Protein AF-0000000073999895 (afdb_homodimer)

Sequence (566 aa):
MMSQKREKIAILTGAGGGIGEAIALRLDALEYKLVLCDIQKPNLERLAEKLKIKPDLYLFDLTNPKQVEENAELIKAKYQTIDVLVNNAGYTKEGPFLRADRSEINRHLEINLLSALRLVHCIAPKMIEQKFGSIVCIVSIGGITALADSALYSSAKFGLRGFLTAFHEELKNSGVKVSGIYPAAVDTPMLLHEAMHGGSVLNWLNAVQSPDAVAKAVLRGIKTGRMEIYVPYGEGLLARVSAVFPWLVGFLSPVLLWLGEKGRRKWLRSKGIDPITFVPLSKMMSQKREKIAILTGAGGGIGEAIALRLDALEYKLVLCDIQKPNLERLAEKLKIKPDLYLFDLTNPKQVEENAELIKAKYQTIDVLVNNAGYTKEGPFLRADRSEINRHLEINLLSALRLVHCIAPKMIEQKFGSIVCIVSIGGITALADSALYSSAKFGLRGFLTAFHEELKNSGVKVSGIYPAAVDTPMLLHEAMHGGSVLNWLNAVQSPDAVAKAVLRGIKTGRMEIYVPYGEGLLARVSAVFPWLVGFLSPVLLWLGEKGRRKWLRSKGIDPITFVPLSK

Organism: NCBI:txid1917863

Nearest PDB structures (foldseek):
  3m1a-assembly2_B  TM=8.521E-01  e=6.757E-18  Streptomyces avermitilis
  3gvc-assembly1_B  TM=8.833E-01  e=8.492E-18  Mycobacterium tuberculosis H37Rv
  3m1a-assembly1_G  TM=8.213E-01  e=7.155E-18  Streptomyces avermitilis
  1nff-assembly1_A  TM=8.576E-01  e=2.515E-17  Mycobacterium tuberculosis
  4dqx-assembly1_B  TM=8.545E-01  e=3.903E-16  Rhizobium etli CFN 42

Radius of gyration: 23.83 Å; Cα contacts (8 Å, |Δi|>4): 1168; chains: 2; bounding box: 71×90×47 Å

InterPro domains:
  IPR002347 Short-chain dehydrogenase/reductase SDR [PF00106] (8-191)
  IPR002347 Short-chain dehydrogenase/reductase SDR [PR00080] (80-91)
  IPR002347 Short-chain dehydrogenase/reductase SDR [PR00080] (133-141)
  IPR002347 Short-chain dehydrogenase/reductase SDR [PR00080] (153-172)
  IPR002347 Short-chain dehydrogenase/reductase SDR [PR00081] (9-26)
  IPR002347 Short-chain dehydrogenase/reductase SDR [PR00081] (80-91)
  IPR002347 Short-chain dehydrogenase/reductase SDR [PR00081] (127-143)
  IPR002347 Short-chain dehydrogenase/reductase SDR [PR00081] (153-172)
  IPR002347 Short-chain dehydrogenase/reductase SDR [PR00081] (174-191)
  IPR020904 Short-chain dehydrogenase/reductase, conserved site [PS00061] (140-168)
  IPR036291 NAD(P)-binding domain superfamily [SSF51735] (1-258)

Foldseek 3Di:
DPPPPDAEEEEFEPLLWFLNLLLQAVVLVVVHAYEYEYQDPVSVVVSQVVHPHRHHYDHDDLLDLVSLLVVLQVVQVVDLAYAEYELEFADFDFAAPVPDDPVVLSNHQSRLAVSLVSSCVSRVVRCLVVLAHEYEYEAALLLLAPFPRGNSNSVNSVNRLVVLVVVQVVCVNSNYATEYEYEQAAPTVRNVNLLQRPHGLLSQLDDHHYSNLSSVQRVVCSVPSDHYHYVVPVSSVVSNVCSVPNVVCVVCVVVSSVSSNVRSCVVCVVVVHHSVVRPPPDD/DPPPPDAEEEEFEPLLWFLNLLLQAVVLVVVHAYEYEYQDPVSVVVSQVVHPHRHHYDHDDLLDLVSLLVVLQVVQVVDLAYAEYELEFADFDFAAPVPDDPVVLSNHQSRLAVSLVSSCVSRVVRCLVVLAHEYEYEAALLLLAPFPRGNSNSVNSVNRLVVLVVVQVVCVNSNYATEYEYEQAAPTVRNVNLLQQPHGLLSQLDDHHYSNLSSVQRVVCSVPSDHYHYVVPVSSVVSNVCSVPNVVCVVCVVVSSVSSNVRSCVVCVVVVHHSVVRPPPDD

Structure (mmCIF, N/CA/C/O backbone):
data_AF-0000000073999895-model_v1
#
loop_
_entity.id
_entity.type
_entity.pdbx_description
1 polymer 'KR domain protein'
#
loop_
_atom_site.group_PDB
_atom_site.id
_atom_site.type_symbol
_atom_site.label_atom_id
_atom_site.label_alt_id
_atom_site.label_comp_id
_atom_site.label_asym_id
_atom_site.label_entity_id
_atom_site.label_seq_id
_atom_site.pdbx_PDB_ins_code
_atom_site.Cartn_x
_atom_site.Cartn_y
_atom_site.Cartn_z
_atom_site.occupancy
_atom_site.B_iso_or_equiv
_atom_site.auth_seq_id
_atom_site.auth_comp_id
_atom_site.auth_asym_id
_atom_site.auth_atom_id
_atom_site.pdbx_PDB_model_num
ATOM 1 N N . MET A 1 1 ? -13.445 -43.938 -24.25 1 38 1 MET A N 1
ATOM 2 C CA . MET A 1 1 ? -13.266 -42.5 -24.516 1 38 1 MET A CA 1
ATOM 3 C C . MET A 1 1 ? -12.25 -41.906 -23.562 1 38 1 MET A C 1
ATOM 5 O O . MET A 1 1 ? -12.445 -41.906 -22.344 1 38 1 MET A O 1
ATOM 9 N N . MET A 1 2 ? -10.977 -41.969 -23.703 1 42.84 2 MET A N 1
ATOM 10 C CA . MET A 1 2 ? -9.898 -41.656 -22.781 1 42.84 2 MET A CA 1
ATOM 11 C C . MET A 1 2 ? -10.078 -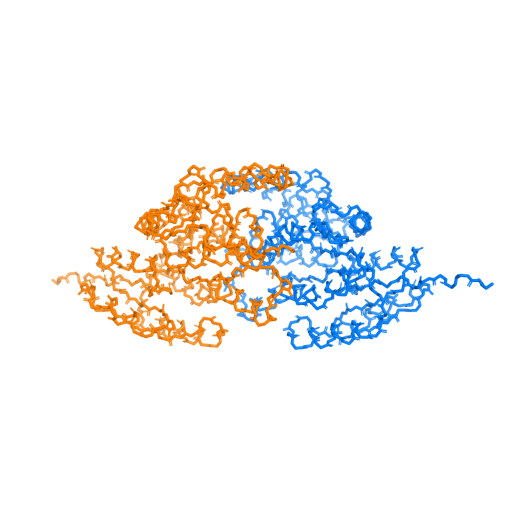40.281 -22.156 1 42.84 2 MET A C 1
ATOM 13 O O . MET A 1 2 ? -10.328 -39.312 -22.875 1 42.84 2 MET A O 1
ATOM 17 N N . SER A 1 3 ? -10.688 -40.062 -21.016 1 51.34 3 SER A N 1
ATOM 18 C CA . SER A 1 3 ? -11.047 -38.844 -20.297 1 51.34 3 SER A CA 1
ATOM 19 C C . SER A 1 3 ? -9.961 -37.781 -20.422 1 51.34 3 SER A C 1
ATOM 21 O O . SER A 1 3 ? -8.805 -38.031 -20.094 1 51.34 3 SER A O 1
ATOM 23 N N . GLN A 1 4 ? -9.859 -37.031 -21.531 1 58.97 4 GLN A N 1
ATOM 24 C CA . GLN A 1 4 ? -8.867 -36.031 -21.875 1 58.97 4 GLN A CA 1
ATOM 25 C C . GLN A 1 4 ? -8.547 -35.125 -20.672 1 58.97 4 GLN A C 1
ATOM 27 O O . GLN A 1 4 ? -9.445 -34.562 -20.062 1 58.97 4 GLN A O 1
ATOM 32 N N . LYS A 1 5 ? -7.461 -35.469 -20.016 1 73.06 5 LYS A N 1
ATOM 33 C CA . LYS A 1 5 ? -6.984 -34.75 -18.844 1 73.06 5 LYS A CA 1
ATOM 34 C C . LYS A 1 5 ? -6.961 -33.25 -19.094 1 73.06 5 LYS A C 1
ATOM 36 O O . LYS A 1 5 ? -6.422 -32.781 -20.094 1 73.06 5 LYS A O 1
ATOM 41 N N . ARG A 1 6 ? -7.773 -32.562 -18.453 1 85.25 6 ARG A N 1
ATOM 42 C CA . ARG A 1 6 ? -7.852 -31.094 -18.578 1 85.25 6 ARG A CA 1
ATOM 43 C C . ARG A 1 6 ? -6.484 -30.453 -18.359 1 85.25 6 ARG A C 1
ATOM 45 O O . ARG A 1 6 ? -5.719 -30.875 -17.5 1 85.25 6 ARG A O 1
ATOM 52 N N . GLU A 1 7 ? -6.062 -29.594 -19.266 1 92.88 7 GLU A N 1
ATOM 53 C CA . GLU A 1 7 ? -4.832 -28.812 -19.109 1 92.88 7 GLU A CA 1
ATOM 54 C C . GLU A 1 7 ? -4.922 -27.859 -17.922 1 92.88 7 GLU A C 1
ATOM 56 O O . GLU A 1 7 ? -5.91 -27.141 -17.781 1 92.88 7 GLU A O 1
ATOM 61 N N . LYS A 1 8 ? -3.982 -27.984 -17.047 1 96.88 8 LYS A N 1
ATOM 62 C CA . LYS A 1 8 ? -3.885 -27.047 -15.93 1 96.88 8 LYS A CA 1
ATOM 63 C C . LYS A 1 8 ? -3.062 -25.812 -16.312 1 96.88 8 LYS A C 1
ATOM 65 O O . LYS A 1 8 ? -1.906 -25.938 -16.719 1 96.88 8 LYS A O 1
ATOM 70 N N . ILE A 1 9 ? -3.623 -24.656 -16.203 1 98.44 9 ILE A N 1
ATOM 71 C CA . ILE A 1 9 ? -2.984 -23.422 -16.656 1 98.44 9 ILE A CA 1
ATOM 72 C C . ILE A 1 9 ? -2.486 -22.625 -15.461 1 98.44 9 ILE A C 1
ATOM 74 O O . ILE A 1 9 ? -3.234 -22.406 -14.5 1 98.44 9 ILE A O 1
ATOM 78 N N . ALA A 1 10 ? -1.221 -22.188 -15.492 1 98.81 10 ALA A N 1
ATOM 79 C CA . ALA A 1 10 ? -0.657 -21.312 -14.469 1 98.81 10 ALA A CA 1
ATOM 80 C C . ALA A 1 10 ? -0.033 -20.062 -15.094 1 98.81 10 ALA A C 1
ATOM 82 O O . ALA A 1 10 ? 0.827 -20.172 -15.969 1 98.81 10 ALA A O 1
ATOM 83 N N . ILE A 1 11 ? -0.486 -18.922 -14.688 1 98.75 11 ILE A N 1
ATOM 84 C CA . ILE A 1 11 ? 0.079 -17.641 -15.094 1 98.75 11 ILE A CA 1
ATOM 85 C C . ILE A 1 11 ? 1.144 -17.203 -14.094 1 98.75 11 ILE A C 1
ATOM 87 O O . ILE A 1 11 ? 0.92 -17.25 -12.883 1 98.75 11 ILE A O 1
ATOM 91 N N . LEU A 1 12 ? 2.307 -16.828 -14.578 1 98.69 12 LEU A N 1
ATOM 92 C CA . LEU A 1 12 ? 3.424 -16.438 -13.727 1 98.69 12 LEU A CA 1
ATOM 93 C C . LEU A 1 12 ? 4.047 -15.125 -14.219 1 98.69 12 LEU A C 1
ATOM 95 O O . LEU A 1 12 ? 4.598 -15.078 -15.32 1 98.69 12 LEU A O 1
ATOM 99 N N . THR A 1 13 ? 3.926 -14.086 -13.422 1 97.94 13 THR A N 1
ATOM 100 C CA . THR A 1 13 ? 4.613 -12.844 -13.758 1 97.94 13 THR A CA 1
ATOM 101 C C . THR A 1 13 ? 6.023 -12.828 -13.18 1 97.94 13 THR A C 1
ATOM 103 O O . THR A 1 13 ? 6.293 -13.484 -12.172 1 97.94 13 THR A O 1
ATOM 106 N N . GLY A 1 14 ? 6.895 -11.992 -13.828 1 96 14 GLY A N 1
ATOM 107 C CA . GLY A 1 14 ? 8.281 -11.984 -13.375 1 96 14 GLY A CA 1
ATOM 108 C C . GLY A 1 14 ? 8.961 -13.336 -13.531 1 96 14 GLY A C 1
ATOM 109 O O . GLY A 1 14 ? 9.781 -13.719 -12.695 1 96 14 GLY A O 1
ATOM 110 N N . ALA A 1 15 ? 8.609 -14.078 -14.484 1 95.56 15 ALA A N 1
ATOM 111 C CA . ALA A 1 15 ? 9.07 -15.453 -14.672 1 95.56 15 ALA A CA 1
ATOM 112 C C . ALA A 1 15 ? 10.57 -15.5 -14.953 1 95.56 15 ALA A C 1
ATOM 114 O O . ALA A 1 15 ? 11.227 -16.5 -14.648 1 95.56 15 ALA A O 1
ATOM 115 N N . GLY A 1 16 ? 11.109 -14.477 -15.414 1 91.31 16 GLY A N 1
ATOM 116 C CA . GLY A 1 16 ? 12.516 -14.445 -15.797 1 91.31 16 GLY A CA 1
ATOM 117 C C . GLY A 1 16 ? 13.445 -14.203 -14.633 1 91.31 16 GLY A C 1
ATOM 118 O O . GLY A 1 16 ? 14.672 -14.273 -14.781 1 91.31 16 GLY A O 1
ATOM 119 N N . GLY A 1 17 ? 12.961 -13.867 -13.469 1 90.12 17 GLY A N 1
ATOM 120 C CA . GLY A 1 17 ? 13.773 -13.641 -12.281 1 90.12 17 GLY A CA 1
ATOM 121 C C . GLY A 1 17 ? 14.109 -14.922 -11.539 1 90.12 17 GLY A C 1
ATOM 122 O O . GLY A 1 17 ? 13.648 -16 -11.906 1 90.12 17 GLY A O 1
ATOM 123 N N . GLY A 1 18 ? 14.945 -14.812 -10.5 1 88.81 18 GLY A N 1
ATOM 124 C CA . GLY A 1 18 ? 15.414 -15.961 -9.742 1 88.81 18 GLY A CA 1
ATOM 125 C C . GLY A 1 18 ? 14.281 -16.766 -9.117 1 88.81 18 GLY A C 1
ATOM 126 O O . GLY A 1 18 ? 14.203 -17.969 -9.297 1 88.81 18 GLY A O 1
ATOM 127 N N . ILE A 1 19 ? 13.422 -16.109 -8.367 1 93.31 19 ILE A N 1
ATOM 128 C CA . ILE A 1 19 ? 12.289 -16.781 -7.746 1 93.31 19 ILE A CA 1
ATOM 129 C C . ILE A 1 19 ? 11.336 -17.297 -8.82 1 93.31 19 ILE A C 1
ATOM 131 O O . ILE A 1 19 ? 10.828 -18.422 -8.727 1 93.31 19 ILE A O 1
ATOM 135 N N . GLY A 1 20 ? 11.141 -16.531 -9.867 1 96.62 20 GLY A N 1
ATOM 136 C CA . GLY A 1 20 ? 10.266 -16.891 -10.969 1 96.62 20 GLY A CA 1
ATOM 137 C C . GLY A 1 20 ? 10.672 -18.188 -11.648 1 96.62 20 GLY A C 1
ATOM 138 O O . GLY A 1 20 ? 9.828 -19.047 -11.906 1 96.62 20 GLY A O 1
ATOM 139 N N . GLU A 1 21 ? 11.93 -18.281 -11.906 1 96.25 21 GLU A N 1
ATOM 140 C CA . GLU A 1 21 ? 12.438 -19.484 -12.539 1 96.25 21 GLU A CA 1
ATOM 141 C C . GLU A 1 21 ? 12.18 -20.719 -11.672 1 96.25 21 GLU A C 1
ATOM 143 O O . GLU A 1 21 ? 11.75 -21.766 -12.172 1 96.25 21 GLU A O 1
ATOM 148 N N . ALA A 1 22 ? 12.445 -20.609 -10.367 1 96.94 22 ALA A N 1
ATOM 149 C CA . ALA A 1 22 ? 12.234 -21.719 -9.438 1 96.94 22 ALA A CA 1
ATOM 150 C C . ALA A 1 22 ? 10.766 -22.141 -9.398 1 96.94 22 ALA A C 1
ATOM 152 O O . ALA A 1 22 ? 10.445 -23.328 -9.383 1 96.94 22 ALA A O 1
ATOM 153 N N . ILE A 1 23 ? 9.867 -21.188 -9.398 1 98.19 23 ILE A N 1
ATOM 154 C CA . ILE A 1 23 ? 8.43 -21.453 -9.383 1 98.19 23 ILE A CA 1
ATOM 155 C C . ILE A 1 23 ? 8.023 -22.156 -10.68 1 98.19 23 ILE A C 1
ATOM 157 O O . ILE A 1 23 ? 7.293 -23.156 -10.648 1 98.19 23 ILE A O 1
ATOM 161 N N . ALA A 1 24 ? 8.516 -21.641 -11.797 1 98.44 24 ALA A N 1
ATOM 162 C CA . ALA A 1 24 ? 8.18 -22.188 -13.109 1 98.44 24 ALA A CA 1
ATOM 163 C C . ALA A 1 24 ? 8.578 -23.656 -13.203 1 98.44 24 ALA A C 1
ATOM 165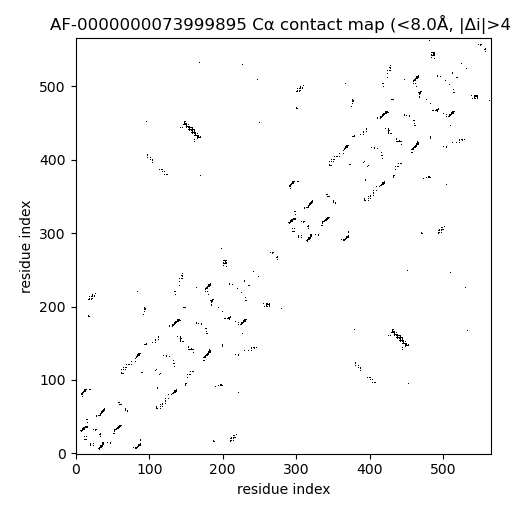 O O . ALA A 1 24 ? 7.797 -24.5 -13.656 1 98.44 24 ALA A O 1
ATOM 166 N N . LEU A 1 25 ? 9.781 -23.953 -12.781 1 98.12 25 LEU A N 1
ATOM 167 C CA . LEU A 1 25 ? 10.297 -25.312 -12.852 1 98.12 25 LEU A CA 1
ATOM 168 C C . LEU A 1 25 ? 9.445 -26.266 -12.023 1 98.12 25 LEU A C 1
ATOM 170 O O . LEU A 1 25 ? 9.141 -27.375 -12.461 1 98.12 25 LEU A O 1
ATOM 174 N N . ARG A 1 26 ? 9.031 -25.859 -10.898 1 98.19 26 ARG A N 1
ATOM 175 C CA . ARG A 1 26 ? 8.234 -26.703 -10.023 1 98.19 26 ARG A CA 1
ATOM 176 C C . ARG A 1 26 ? 6.832 -26.906 -10.586 1 98.19 26 ARG A C 1
ATOM 178 O O . ARG A 1 26 ? 6.285 -28.016 -10.523 1 98.19 26 ARG A O 1
ATOM 185 N N . LEU A 1 27 ? 6.238 -25.891 -11.07 1 98.44 27 LEU A N 1
ATOM 186 C CA . LEU A 1 27 ? 4.906 -26 -11.656 1 98.44 27 LEU A CA 1
ATOM 187 C C . LEU A 1 27 ? 4.938 -26.875 -12.906 1 98.44 27 LEU A C 1
ATOM 189 O O . LEU A 1 27 ? 4.008 -27.641 -13.156 1 98.44 27 LEU A O 1
ATOM 193 N N . ASP A 1 28 ? 5.984 -26.703 -13.703 1 98.38 28 ASP A N 1
ATOM 194 C CA . ASP A 1 28 ? 6.168 -27.547 -14.883 1 98.38 28 ASP A CA 1
ATOM 195 C C . ASP A 1 28 ? 6.258 -29.016 -14.492 1 98.38 28 ASP A C 1
ATOM 197 O O . ASP A 1 28 ? 5.68 -29.875 -15.164 1 98.38 28 ASP A O 1
ATOM 201 N N . ALA A 1 29 ? 6.969 -29.266 -13.406 1 97.69 29 ALA A N 1
ATOM 202 C CA . ALA A 1 29 ? 7.117 -30.641 -12.906 1 97.69 29 ALA A CA 1
ATOM 203 C C . ALA A 1 29 ? 5.77 -31.219 -12.5 1 97.69 29 ALA A C 1
ATOM 205 O O . ALA A 1 29 ? 5.578 -32.438 -12.531 1 97.69 29 ALA A O 1
ATOM 206 N N . LEU A 1 30 ? 4.855 -30.422 -12.141 1 97.44 30 LEU A N 1
ATOM 207 C CA . LEU A 1 30 ? 3.514 -30.844 -11.75 1 97.44 30 LEU A CA 1
ATOM 208 C C . LEU A 1 30 ? 2.559 -30.797 -12.938 1 97.44 30 LEU A C 1
ATOM 210 O O . LEU A 1 30 ? 1.339 -30.844 -12.758 1 97.44 30 LEU A O 1
ATOM 214 N N . GLU A 1 31 ? 3.125 -30.516 -14.18 1 97.44 31 GLU A N 1
ATOM 215 C CA . GLU A 1 31 ? 2.445 -30.656 -15.461 1 97.44 31 GLU A CA 1
ATOM 216 C C . GLU A 1 31 ? 1.513 -29.484 -15.734 1 97.44 31 GLU A C 1
ATOM 218 O O . GLU A 1 31 ? 0.513 -29.625 -16.438 1 97.44 31 GLU A O 1
ATOM 223 N N . TYR A 1 32 ? 1.737 -28.391 -15.109 1 97.88 32 TYR A N 1
ATOM 224 C CA . TYR A 1 32 ? 1.031 -27.172 -15.492 1 97.88 32 TYR A CA 1
ATOM 225 C C . TYR A 1 32 ? 1.521 -26.656 -16.844 1 97.88 32 TYR A C 1
ATOM 227 O O . TYR A 1 32 ? 2.723 -26.672 -17.125 1 97.88 32 TYR A O 1
ATOM 235 N N . LYS A 1 33 ? 0.638 -26.281 -17.703 1 98.19 33 LYS A N 1
ATOM 236 C CA . LYS A 1 33 ? 1 -25.406 -18.812 1 98.19 33 LYS A CA 1
ATOM 237 C C . LYS A 1 33 ? 1.201 -23.969 -18.344 1 98.19 33 LYS A C 1
ATOM 239 O O . LYS A 1 33 ? 0.29 -23.359 -17.766 1 98.19 33 LYS A O 1
ATOM 244 N N . LEU A 1 34 ? 2.365 -23.438 -18.625 1 98.56 34 LEU A N 1
ATOM 245 C CA . LEU A 1 34 ? 2.738 -22.141 -18.031 1 98.56 34 LEU A CA 1
ATOM 246 C C . LEU A 1 34 ? 2.502 -21.016 -19.031 1 98.56 34 LEU A C 1
ATOM 248 O O . LEU A 1 34 ? 2.77 -21.156 -20.219 1 98.56 34 LEU A O 1
ATOM 252 N N . VAL A 1 35 ? 1.93 -19.969 -18.578 1 98.62 35 VAL A N 1
ATOM 253 C CA . VAL A 1 35 ? 1.91 -18.656 -19.203 1 98.62 35 VAL A CA 1
ATOM 254 C C . VAL A 1 35 ? 2.92 -17.734 -18.516 1 98.62 35 VAL A C 1
ATOM 256 O O . VAL A 1 35 ? 2.672 -17.25 -17.422 1 98.62 35 VAL A O 1
ATOM 259 N N . LEU A 1 36 ? 4.055 -17.484 -19.188 1 98.44 36 LEU A N 1
ATOM 260 C CA . LEU A 1 36 ? 5.168 -16.75 -18.609 1 98.44 36 LEU A CA 1
ATOM 261 C C . LEU A 1 36 ? 5.141 -15.289 -19.031 1 98.44 36 LEU A C 1
ATOM 263 O O . LEU A 1 36 ? 5.137 -14.977 -20.219 1 98.44 36 LEU A O 1
ATOM 267 N N . CYS A 1 37 ? 5.152 -14.422 -18.062 1 97.25 37 CYS A N 1
ATOM 268 C CA . CYS A 1 37 ? 5.105 -12.984 -18.297 1 97.25 37 CYS A CA 1
ATOM 269 C C . CYS A 1 37 ? 6.352 -12.305 -17.75 1 97.25 37 CYS A C 1
ATOM 271 O O . CYS A 1 37 ? 6.723 -12.508 -16.594 1 97.25 37 CYS A O 1
ATOM 273 N N . ASP A 1 38 ? 6.977 -11.5 -18.531 1 95.19 38 ASP A N 1
ATOM 274 C CA . ASP A 1 38 ? 8.133 -10.688 -18.141 1 95.19 38 ASP A CA 1
ATOM 275 C C . ASP A 1 38 ? 8.406 -9.602 -19.188 1 95.19 38 ASP A C 1
ATOM 277 O O . ASP A 1 38 ? 7.824 -9.602 -20.266 1 95.19 38 ASP A O 1
ATOM 281 N N . ILE A 1 39 ? 9.211 -8.688 -18.781 1 93.38 39 ILE A N 1
ATOM 282 C CA . ILE A 1 39 ? 9.555 -7.613 -19.703 1 93.38 39 ILE A CA 1
ATOM 283 C C . ILE A 1 39 ? 10.773 -8.008 -20.516 1 93.38 39 ILE A C 1
ATOM 285 O O . ILE A 1 39 ? 11 -7.473 -21.609 1 93.38 39 ILE A O 1
ATOM 289 N N . GLN A 1 40 ? 11.586 -8.969 -20.062 1 92.25 40 GLN A N 1
ATOM 290 C CA . GLN A 1 40 ? 12.828 -9.359 -20.719 1 92.25 40 GLN A CA 1
ATOM 291 C C . GLN A 1 40 ? 12.641 -10.633 -21.531 1 92.25 40 GLN A C 1
ATOM 293 O O . GLN A 1 40 ? 12.703 -11.734 -20.984 1 92.25 40 GLN A O 1
ATOM 298 N N . LYS A 1 41 ? 12.641 -10.477 -22.781 1 93.12 41 LYS A N 1
ATOM 299 C CA . LYS A 1 41 ? 12.383 -11.594 -23.688 1 93.12 41 LYS A CA 1
ATOM 300 C C . LYS A 1 41 ? 13.469 -12.656 -23.578 1 93.12 41 LYS A C 1
ATOM 302 O O . LYS A 1 41 ? 13.172 -13.852 -23.484 1 93.12 41 LYS A O 1
ATOM 307 N N . PRO A 1 42 ? 14.727 -12.273 -23.516 1 94.31 42 PRO A N 1
ATOM 308 C CA . PRO A 1 42 ? 15.766 -13.305 -23.453 1 94.31 42 PRO A CA 1
ATOM 309 C C . PRO A 1 42 ? 15.648 -14.203 -22.219 1 94.31 42 PRO A C 1
ATOM 311 O O . PRO A 1 42 ? 15.906 -15.406 -22.312 1 94.31 42 PRO A O 1
ATOM 314 N N . ASN A 1 43 ? 15.25 -13.633 -21.125 1 93.44 43 ASN A N 1
ATOM 315 C CA . ASN A 1 43 ? 15.078 -14.414 -19.906 1 93.44 43 ASN A CA 1
ATOM 316 C C . ASN A 1 43 ? 13.953 -15.438 -20.047 1 93.44 43 ASN A C 1
ATOM 318 O O . ASN A 1 43 ? 14.07 -16.562 -19.562 1 93.44 43 ASN A O 1
ATOM 322 N N . LEU A 1 44 ? 12.898 -15.055 -20.688 1 95.81 44 LEU A N 1
ATOM 323 C CA . LEU A 1 44 ? 11.766 -15.945 -20.875 1 95.81 44 LEU A CA 1
ATOM 324 C C . LEU A 1 44 ? 12.117 -17.094 -21.828 1 95.81 44 LEU A C 1
ATOM 326 O O . LEU A 1 44 ? 11.719 -18.234 -21.609 1 95.81 44 LEU A O 1
ATOM 330 N N . GLU A 1 45 ? 12.82 -16.781 -22.844 1 96.12 45 GLU A N 1
ATOM 331 C CA . GLU A 1 45 ? 13.219 -17.797 -23.828 1 96.12 45 GLU A CA 1
ATOM 332 C C . GLU A 1 45 ? 14.141 -18.844 -23.188 1 96.12 45 GLU A C 1
ATOM 334 O O . GLU A 1 45 ? 13.992 -20.031 -23.438 1 96.12 45 GLU A O 1
ATOM 339 N N . ARG A 1 46 ? 15.078 -18.359 -22.438 1 96.12 46 ARG A N 1
ATOM 340 C CA . ARG A 1 46 ? 15.977 -19.25 -21.734 1 96.12 46 ARG A CA 1
ATOM 341 C C . ARG A 1 46 ? 15.203 -20.172 -20.797 1 96.12 46 ARG A C 1
ATOM 343 O O . ARG A 1 46 ? 15.508 -21.375 -20.703 1 96.12 46 ARG A O 1
ATOM 350 N N . LEU A 1 47 ? 14.266 -19.594 -20.094 1 97.06 47 LEU A N 1
ATOM 351 C CA . LEU A 1 47 ? 13.438 -20.375 -19.172 1 97.06 47 LEU A CA 1
ATOM 352 C C . LEU A 1 47 ? 12.594 -21.391 -19.938 1 97.06 47 LEU A C 1
ATOM 354 O O . LEU A 1 47 ? 12.461 -22.531 -19.516 1 97.06 47 LEU A O 1
ATOM 358 N N . ALA A 1 48 ? 12.047 -21.031 -21.047 1 97.5 48 ALA A N 1
ATOM 359 C CA . ALA A 1 48 ? 11.203 -21.891 -21.875 1 97.5 48 ALA A CA 1
ATOM 360 C C . ALA A 1 48 ? 11.969 -23.156 -22.297 1 97.5 48 ALA A C 1
ATOM 362 O O . ALA A 1 48 ? 11.391 -24.234 -22.359 1 97.5 48 ALA A O 1
ATOM 363 N N . GLU A 1 49 ? 13.211 -23.016 -22.531 1 97.25 49 GLU A N 1
ATOM 364 C CA . GLU A 1 49 ? 14.047 -24.125 -22.969 1 97.25 49 GLU A CA 1
ATOM 365 C C . GLU A 1 49 ? 14.227 -25.156 -21.859 1 97.25 49 GLU A C 1
ATOM 367 O O . GLU A 1 49 ? 14.516 -26.328 -22.141 1 97.25 49 GLU A O 1
ATOM 372 N N . LYS A 1 50 ? 14.062 -24.75 -20.656 1 97.25 50 LYS A N 1
ATOM 373 C CA . LYS A 1 50 ? 14.281 -25.625 -19.516 1 97.25 50 LYS A CA 1
ATOM 374 C C . LYS A 1 50 ? 13.016 -26.391 -19.141 1 97.25 50 LYS A C 1
ATOM 376 O O . LYS A 1 50 ? 13.055 -27.344 -18.359 1 97.25 50 LYS A O 1
ATOM 381 N N . LEU A 1 51 ? 11.891 -26.047 -19.719 1 98 51 LEU A N 1
ATOM 382 C CA . LEU A 1 51 ? 10.602 -26.594 -19.312 1 98 51 LEU A CA 1
ATOM 383 C C . LEU A 1 51 ? 10.211 -27.781 -20.172 1 98 51 LEU A C 1
ATOM 385 O O . LEU A 1 51 ? 10.539 -27.828 -21.359 1 98 51 LEU A O 1
ATOM 389 N N . LYS A 1 52 ? 9.539 -28.719 -19.609 1 97.69 52 LYS A N 1
ATOM 390 C CA . LYS A 1 52 ? 9.055 -29.891 -20.312 1 97.69 52 LYS A CA 1
ATOM 391 C C . LYS A 1 52 ? 7.887 -29.547 -21.234 1 97.69 52 LYS A C 1
ATOM 393 O O . LYS A 1 52 ? 7.848 -29.969 -22.391 1 97.69 52 LYS A O 1
ATOM 398 N N . ILE A 1 53 ? 6.918 -28.844 -20.703 1 97.38 53 ILE A N 1
ATOM 399 C CA . ILE A 1 53 ? 5.75 -28.406 -21.469 1 97.38 53 ILE A CA 1
ATOM 400 C C . ILE A 1 53 ? 6.004 -27.016 -22.047 1 97.38 53 ILE A C 1
ATOM 402 O O . ILE A 1 53 ? 6.383 -26.094 -21.312 1 97.38 53 ILE A O 1
ATOM 406 N N . LYS A 1 54 ? 5.84 -26.812 -23.328 1 97.44 54 LYS A N 1
ATOM 407 C CA . LYS A 1 54 ? 6.078 -25.531 -23.969 1 97.44 54 LYS A CA 1
ATOM 408 C C . LYS A 1 54 ? 5.18 -24.438 -23.391 1 97.44 54 LYS A C 1
ATOM 410 O O . LYS A 1 54 ? 3.951 -24.562 -23.438 1 97.44 54 LYS A O 1
ATOM 415 N N . PRO A 1 55 ? 5.777 -23.422 -22.906 1 98.25 55 PRO A N 1
ATOM 416 C CA . PRO A 1 55 ? 4.977 -22.344 -22.328 1 98.25 55 PRO A CA 1
ATOM 417 C C . PRO A 1 55 ? 4.5 -21.328 -23.359 1 98.25 55 PRO A C 1
ATOM 419 O O . PRO A 1 55 ? 4.977 -21.328 -24.5 1 98.25 55 PRO A O 1
ATOM 422 N N . ASP A 1 56 ? 3.51 -20.562 -23.062 1 98 56 ASP A N 1
ATOM 423 C CA . ASP A 1 56 ? 3.176 -19.344 -23.781 1 98 56 ASP A CA 1
ATOM 424 C C . ASP A 1 56 ? 3.871 -18.125 -23.156 1 98 56 ASP A C 1
ATOM 426 O O . ASP A 1 56 ? 3.895 -17.984 -21.938 1 98 56 ASP A O 1
ATOM 430 N N . LEU A 1 57 ? 4.48 -17.359 -24.047 1 97.88 57 LEU A N 1
ATOM 431 C CA . LEU A 1 57 ? 5.23 -16.188 -23.578 1 97.88 57 LEU A CA 1
ATOM 432 C C . LEU A 1 57 ? 4.457 -14.906 -23.828 1 97.88 57 LEU A C 1
ATOM 434 O O . LEU A 1 57 ? 3.951 -14.688 -24.922 1 97.88 57 LEU A O 1
ATOM 438 N N . TYR A 1 58 ? 4.285 -14.07 -22.859 1 97.12 58 TYR A N 1
ATOM 439 C CA . TYR A 1 58 ? 3.674 -12.75 -22.953 1 97.12 58 TYR A CA 1
ATOM 440 C C . TYR A 1 58 ? 4.641 -11.672 -22.484 1 97.12 58 TYR A C 1
ATOM 442 O O . TYR A 1 58 ? 5.008 -11.625 -21.312 1 97.12 58 TYR A O 1
ATOM 450 N N . LEU A 1 59 ? 4.988 -10.844 -23.406 1 95.94 59 LEU A N 1
ATOM 451 C CA . LEU A 1 59 ? 5.926 -9.758 -23.141 1 95.94 59 LEU A CA 1
ATOM 452 C C . LEU A 1 59 ? 5.184 -8.438 -22.953 1 95.94 59 LEU A C 1
ATOM 454 O O . LEU A 1 59 ? 4.621 -7.895 -23.906 1 95.94 59 LEU A O 1
ATOM 458 N N . PHE A 1 60 ? 5.176 -7.973 -21.688 1 92.38 60 PHE A N 1
ATOM 459 C CA . PHE A 1 60 ? 4.574 -6.66 -21.469 1 92.38 60 PHE A CA 1
ATOM 460 C C . PHE A 1 60 ? 5.141 -6.004 -20.219 1 92.38 60 PHE A C 1
ATOM 462 O O . PHE A 1 60 ? 5.715 -6.684 -19.359 1 92.38 60 PHE A O 1
ATOM 469 N N . ASP A 1 61 ? 5.066 -4.766 -20.203 1 96 61 ASP A N 1
ATOM 470 C CA . ASP A 1 61 ? 5.594 -3.908 -19.141 1 96 61 ASP A CA 1
ATOM 471 C C . ASP A 1 61 ? 4.562 -3.695 -18.047 1 96 61 ASP A C 1
ATOM 473 O O . ASP A 1 61 ? 3.529 -3.064 -18.266 1 96 61 ASP A O 1
ATOM 477 N N . LEU A 1 62 ? 4.93 -4.125 -16.875 1 95.81 62 LEU A N 1
ATOM 478 C CA . LEU A 1 62 ? 4.004 -4.047 -15.75 1 95.81 62 LEU A CA 1
ATOM 479 C C . LEU A 1 62 ? 3.816 -2.602 -15.297 1 95.81 62 LEU A C 1
ATOM 481 O O . LEU A 1 62 ? 2.898 -2.299 -14.531 1 95.81 62 LEU A O 1
ATOM 485 N N . THR A 1 63 ? 4.699 -1.68 -15.734 1 95 63 THR A N 1
ATOM 486 C CA . THR A 1 63 ? 4.547 -0.273 -15.383 1 95 63 THR A CA 1
ATOM 487 C C . THR A 1 63 ? 3.518 0.402 -16.281 1 95 63 THR A C 1
ATOM 489 O O . THR A 1 63 ? 3.18 1.57 -16.078 1 95 63 THR A O 1
ATOM 492 N N . ASN A 1 64 ? 3.051 -0.289 -17.25 1 96.06 64 ASN A N 1
ATOM 493 C CA . ASN A 1 64 ? 2.053 0.223 -18.188 1 96.06 64 ASN A CA 1
ATOM 494 C C . ASN A 1 64 ? 0.687 -0.419 -17.953 1 96.06 64 ASN A C 1
ATOM 496 O O . ASN A 1 64 ? 0.432 -1.531 -18.406 1 96.06 64 ASN A O 1
ATOM 500 N N . PRO A 1 65 ? -0.198 0.336 -17.344 1 95.31 65 PRO A N 1
ATOM 501 C CA . PRO A 1 65 ? -1.494 -0.241 -16.969 1 95.31 65 PRO A CA 1
ATOM 502 C C . PRO A 1 65 ? -2.264 -0.774 -18.172 1 95.31 65 PRO A C 1
ATOM 504 O O . PRO A 1 65 ? -2.922 -1.814 -18.094 1 95.31 65 PRO A O 1
ATOM 507 N N . LYS A 1 66 ? -2.213 -0.1 -19.25 1 95.56 66 LYS A N 1
ATOM 508 C CA . LYS A 1 66 ? -2.932 -0.526 -20.438 1 95.56 66 LYS A CA 1
ATOM 509 C C . LYS A 1 66 ? -2.41 -1.867 -20.953 1 95.56 66 LYS A C 1
ATOM 511 O O . LYS A 1 66 ? -3.193 -2.746 -21.312 1 95.56 66 LYS A O 1
ATOM 516 N N . GLN A 1 67 ? -1.112 -2.029 -20.969 1 96.75 67 GLN A N 1
ATOM 517 C CA . GLN A 1 67 ? -0.52 -3.289 -21.406 1 96.75 67 GLN A CA 1
ATOM 518 C C . GLN A 1 67 ? -0.901 -4.43 -20.469 1 96.75 67 GLN A C 1
ATOM 520 O O . GLN A 1 67 ? -1.193 -5.539 -20.922 1 96.75 67 GLN A O 1
ATOM 525 N N . VAL A 1 68 ? -0.903 -4.168 -19.172 1 97.19 68 VAL A N 1
ATOM 526 C CA . VAL A 1 68 ? -1.239 -5.18 -18.188 1 97.19 68 VAL A CA 1
ATOM 527 C C . VAL A 1 68 ? -2.67 -5.668 -18.406 1 97.19 68 VAL A C 1
ATOM 529 O O . VAL A 1 68 ? -2.916 -6.871 -18.5 1 97.19 68 VAL A O 1
ATOM 532 N N . GLU A 1 69 ? -3.564 -4.758 -18.547 1 96.5 69 GLU A N 1
ATOM 533 C CA . GLU A 1 69 ? -4.98 -5.098 -18.688 1 96.5 69 GLU A CA 1
ATOM 534 C C . GLU A 1 69 ? -5.262 -5.789 -20.016 1 96.5 69 GLU A C 1
ATOM 536 O O . GLU A 1 69 ? -6 -6.773 -20.062 1 96.5 69 GLU A O 1
ATOM 541 N N . GLU A 1 70 ? -4.676 -5.27 -21.062 1 96.88 70 GLU A N 1
ATOM 542 C CA . GLU A 1 70 ? -4.875 -5.859 -22.375 1 96.88 70 GLU A CA 1
ATOM 543 C C . GLU A 1 70 ? -4.348 -7.289 -22.438 1 96.88 70 GLU A C 1
ATOM 545 O O . GLU A 1 70 ? -5.023 -8.188 -22.953 1 96.88 70 GLU A O 1
ATOM 550 N N . ASN A 1 71 ? -3.199 -7.477 -21.938 1 97.31 71 ASN A N 1
ATOM 551 C CA . ASN A 1 71 ? -2.627 -8.82 -21.953 1 97.31 71 ASN A CA 1
ATOM 552 C C . ASN A 1 71 ? -3.389 -9.766 -21.016 1 97.31 71 ASN A C 1
ATOM 554 O O . ASN A 1 71 ? -3.568 -10.938 -21.344 1 97.31 71 ASN A O 1
ATOM 558 N N . ALA A 1 72 ? -3.791 -9.281 -19.875 1 97.31 72 ALA A N 1
ATOM 559 C CA . ALA A 1 72 ? -4.605 -10.094 -18.969 1 97.31 72 ALA A CA 1
ATOM 560 C C . ALA A 1 72 ? -5.879 -10.57 -19.656 1 97.31 72 ALA A C 1
ATOM 562 O O . ALA A 1 72 ? -6.27 -11.727 -19.516 1 97.31 72 ALA A O 1
ATOM 563 N N . GLU A 1 73 ? -6.477 -9.656 -20.375 1 97 73 GLU A N 1
ATOM 564 C CA . GLU A 1 73 ? -7.695 -10.008 -21.109 1 97 73 GLU A CA 1
ATOM 565 C C . GLU A 1 73 ? -7.418 -11.031 -22.203 1 97 73 GLU A C 1
ATOM 567 O O . GLU A 1 73 ? -8.219 -11.945 -22.422 1 97 73 GLU A O 1
ATOM 572 N N . LEU A 1 74 ? -6.359 -10.883 -22.891 1 97.19 74 LEU A N 1
ATOM 573 C CA . LEU A 1 74 ? -5.965 -11.828 -23.922 1 97.19 74 LEU A CA 1
ATOM 574 C C . LEU A 1 74 ? -5.758 -13.219 -23.328 1 97.19 74 LEU A C 1
ATOM 576 O O . LEU A 1 74 ? -6.23 -14.211 -23.891 1 97.19 74 LEU A O 1
ATOM 580 N N . ILE A 1 75 ? -5.078 -13.273 -22.203 1 97.25 75 ILE A N 1
ATOM 581 C CA . ILE A 1 75 ? -4.816 -14.547 -21.531 1 97.25 75 ILE A CA 1
ATOM 582 C C . ILE A 1 75 ? -6.133 -15.172 -21.078 1 97.25 75 ILE A C 1
ATOM 584 O O . ILE A 1 75 ? -6.375 -16.359 -21.328 1 97.25 75 ILE A O 1
ATOM 588 N N . LYS A 1 76 ? -6.973 -14.383 -20.469 1 96.81 76 LYS A N 1
ATOM 589 C CA . LYS A 1 76 ? -8.266 -14.844 -19.984 1 96.81 76 LYS A CA 1
ATOM 590 C C . LYS A 1 76 ? -9.102 -15.43 -21.125 1 96.81 76 LYS A C 1
ATOM 592 O O . LYS A 1 76 ? -9.773 -16.453 -20.953 1 96.81 76 LYS A O 1
ATOM 597 N N . ALA A 1 77 ? -9.047 -14.797 -22.266 1 96.25 77 ALA A N 1
ATOM 598 C CA . ALA A 1 77 ? -9.836 -15.211 -23.422 1 96.25 77 ALA A CA 1
ATOM 599 C C . ALA A 1 77 ? -9.266 -16.469 -24.062 1 96.25 77 ALA A C 1
ATOM 601 O O . ALA A 1 77 ? -10.008 -17.281 -24.641 1 96.25 77 ALA A O 1
ATOM 602 N N . LYS A 1 78 ? -8.055 -16.672 -23.984 1 96.62 78 LYS A N 1
ATOM 603 C CA . LYS A 1 78 ? -7.375 -17.766 -24.672 1 96.62 78 LYS A CA 1
ATOM 604 C C . LYS A 1 78 ? -7.645 -19.109 -24 1 96.62 78 LYS A C 1
ATOM 606 O O . LYS A 1 78 ? -7.77 -20.141 -24.656 1 96.62 78 LYS A O 1
ATOM 611 N N . TYR A 1 79 ? -7.688 -19.109 -22.719 1 96.31 79 TYR A N 1
ATOM 612 C CA . TYR A 1 79 ? -7.785 -20.375 -21.984 1 96.31 79 TYR A CA 1
ATOM 613 C C . TYR A 1 79 ? -9.18 -20.562 -21.391 1 96.31 79 TYR A C 1
ATOM 615 O O . TYR A 1 79 ? -9.758 -19.625 -20.828 1 96.31 79 TYR A O 1
ATOM 623 N N . GLN A 1 80 ? -9.688 -21.703 -21.531 1 93.31 80 GLN A N 1
ATOM 624 C CA . GLN A 1 80 ? -11.016 -22.016 -21.016 1 93.31 80 GLN A CA 1
ATOM 625 C C . GLN A 1 80 ? -11.031 -21.969 -19.484 1 93.31 80 GLN A C 1
ATOM 627 O O . GLN A 1 80 ? -12.023 -21.547 -18.891 1 93.31 80 GLN A O 1
ATOM 632 N N . THR A 1 81 ? -9.992 -22.469 -18.938 1 96.19 81 THR A N 1
ATOM 633 C CA . THR A 1 81 ? -9.844 -22.438 -17.484 1 96.19 81 THR A CA 1
ATOM 634 C C . THR A 1 81 ? -8.477 -21.891 -17.094 1 96.19 81 THR A C 1
ATOM 636 O O . THR A 1 81 ? -7.52 -21.984 -17.875 1 96.19 81 THR A O 1
ATOM 639 N N . ILE A 1 82 ? -8.406 -21.297 -15.969 1 98.06 82 ILE A N 1
ATOM 640 C CA . ILE A 1 82 ? -7.16 -20.844 -15.359 1 98.06 82 ILE A CA 1
ATOM 641 C C . ILE A 1 82 ? -7.07 -21.359 -13.93 1 98.06 82 ILE A C 1
ATOM 643 O O . ILE A 1 82 ? -7.934 -21.062 -13.102 1 98.06 82 ILE A O 1
ATOM 647 N N . ASP A 1 83 ? -6.023 -22.062 -13.656 1 98.56 83 ASP A N 1
ATOM 648 C CA . ASP A 1 83 ? -5.926 -22.766 -12.375 1 98.56 83 ASP A CA 1
ATOM 649 C C . ASP A 1 83 ? -5.156 -21.922 -11.352 1 98.56 83 ASP A C 1
ATOM 651 O O . ASP A 1 83 ? -5.465 -21.969 -10.156 1 98.56 83 ASP A O 1
ATOM 655 N N . VAL A 1 84 ? -4.105 -21.266 -11.844 1 98.75 84 VAL A N 1
ATOM 656 C CA . VAL A 1 84 ? -3.211 -20.594 -10.906 1 98.75 84 VAL A CA 1
ATOM 657 C C . VAL A 1 84 ? -2.773 -19.25 -11.492 1 98.75 84 VAL A C 1
ATOM 659 O O . VAL A 1 84 ? -2.473 -19.156 -12.688 1 98.75 84 VAL A O 1
ATOM 662 N N . LEU A 1 85 ? -2.816 -18.219 -10.734 1 98.75 85 LEU A N 1
ATOM 663 C CA . LEU A 1 85 ? -2.152 -16.938 -10.984 1 98.75 85 LEU A CA 1
ATOM 664 C C . LEU A 1 85 ? -1.099 -16.672 -9.914 1 98.75 85 LEU A C 1
ATOM 666 O O . LEU A 1 85 ? -1.423 -16.547 -8.727 1 98.75 85 LEU A O 1
ATOM 670 N N . VAL A 1 86 ? 0.178 -16.609 -10.336 1 98.75 86 VAL A N 1
ATOM 671 C CA . VAL A 1 86 ? 1.268 -16.266 -9.43 1 98.75 86 VAL A CA 1
ATOM 672 C C . VAL A 1 86 ? 1.81 -14.883 -9.797 1 98.75 86 VAL A C 1
ATOM 674 O O . VAL A 1 86 ? 2.523 -14.727 -10.789 1 98.75 86 VAL A O 1
ATOM 677 N N . ASN A 1 87 ? 1.439 -13.953 -9.031 1 98.38 87 ASN A N 1
ATOM 678 C CA . ASN A 1 87 ? 2.062 -12.633 -9.125 1 98.38 87 ASN A CA 1
ATOM 679 C C . ASN A 1 87 ? 3.406 -12.594 -8.406 1 98.38 87 ASN A C 1
ATOM 681 O O . ASN A 1 87 ? 3.459 -12.375 -7.191 1 98.38 87 ASN A O 1
ATOM 685 N N . ASN A 1 88 ? 4.473 -12.68 -9.125 1 96.88 88 ASN A N 1
ATOM 686 C CA . ASN A 1 88 ? 5.816 -12.805 -8.57 1 96.88 88 ASN A CA 1
ATOM 687 C C . ASN A 1 88 ? 6.691 -11.609 -8.93 1 96.88 88 ASN A C 1
ATOM 689 O O . ASN A 1 88 ? 7.688 -11.344 -8.258 1 96.88 88 ASN A O 1
ATOM 693 N N . ALA A 1 89 ? 6.293 -10.906 -9.945 1 93.38 89 ALA A N 1
ATOM 694 C CA . ALA A 1 89 ? 7.113 -9.773 -10.383 1 93.38 89 ALA A CA 1
ATOM 695 C C . ALA A 1 89 ? 7.367 -8.805 -9.227 1 93.38 89 ALA A C 1
ATOM 697 O O . ALA A 1 89 ? 6.473 -8.539 -8.43 1 93.38 89 ALA A O 1
ATOM 698 N N . GLY A 1 90 ? 8.562 -8.367 -9.133 1 91.25 90 GLY A N 1
ATOM 699 C CA . GLY A 1 90 ? 8.969 -7.406 -8.117 1 91.25 90 GLY A CA 1
ATOM 700 C C . GLY A 1 90 ? 10.125 -6.527 -8.555 1 91.25 90 GLY A C 1
ATOM 701 O O . GLY A 1 90 ? 10.875 -6.887 -9.461 1 91.25 90 GLY A O 1
ATOM 702 N N . TYR A 1 91 ? 10.18 -5.465 -7.918 1 89.69 91 TYR A N 1
ATOM 703 C CA . TYR A 1 91 ? 11.203 -4.465 -8.211 1 89.69 91 TYR A CA 1
ATOM 704 C C . TYR A 1 91 ? 11.594 -3.695 -6.953 1 89.69 91 TYR A C 1
ATOM 706 O O . TYR A 1 91 ? 10.734 -3.385 -6.121 1 89.69 91 TYR A O 1
ATOM 714 N N . THR A 1 92 ? 12.914 -3.574 -6.785 1 86.25 92 THR A N 1
ATOM 715 C CA . THR A 1 92 ? 13.375 -2.697 -5.719 1 86.25 92 THR A CA 1
ATOM 716 C C . THR A 1 92 ? 14.578 -1.883 -6.172 1 86.25 92 THR A C 1
ATOM 718 O O . THR A 1 92 ? 15.344 -2.324 -7.035 1 86.25 92 THR A O 1
ATOM 721 N N . LYS A 1 93 ? 14.641 -0.731 -5.82 1 83.25 93 LYS A N 1
ATOM 722 C CA . LYS A 1 93 ? 15.797 0.156 -5.941 1 83.25 93 LYS A CA 1
ATOM 723 C C . LYS A 1 93 ? 16.141 0.81 -4.605 1 83.25 93 LYS A C 1
ATOM 725 O O . LYS A 1 93 ? 15.297 1.494 -4.012 1 83.25 93 LYS A O 1
ATOM 730 N N . GLU A 1 94 ? 17.281 0.531 -4.188 1 77.06 94 GLU A N 1
ATOM 731 C CA . GLU A 1 94 ? 17.672 0.969 -2.85 1 77.06 94 GLU A CA 1
ATOM 732 C C . GLU A 1 94 ? 18 2.459 -2.83 1 77.06 94 GLU A C 1
ATOM 734 O O . GLU A 1 94 ? 18.344 3.035 -3.863 1 77.06 94 GLU A O 1
ATOM 739 N N . GLY A 1 95 ? 17.812 3.018 -1.592 1 82 95 GLY A N 1
ATOM 740 C CA . GLY A 1 95 ? 18.172 4.41 -1.375 1 82 95 GLY A CA 1
ATOM 741 C C . GLY A 1 95 ? 17.062 5.219 -0.73 1 82 95 GLY A C 1
ATOM 742 O O . GLY A 1 95 ? 15.906 4.809 -0.737 1 82 95 GLY A O 1
ATOM 743 N N . PRO A 1 96 ? 17.484 6.398 -0.182 1 85.19 96 PRO A N 1
ATOM 744 C CA . PRO A 1 96 ? 16.5 7.27 0.461 1 85.19 96 PRO A CA 1
ATOM 745 C C . PRO A 1 96 ? 15.414 7.75 -0.502 1 85.19 96 PRO A C 1
ATOM 747 O O . PRO A 1 96 ? 15.695 8.008 -1.675 1 85.19 96 PRO A O 1
ATOM 750 N N . PHE A 1 97 ? 14.203 7.836 0.01 1 91.75 97 PHE A N 1
ATOM 751 C CA . PHE A 1 97 ? 13.023 8.227 -0.757 1 91.75 97 PHE A CA 1
ATOM 752 C C . PHE A 1 97 ? 13.266 9.547 -1.479 1 91.75 97 PHE A C 1
ATOM 754 O O . PHE A 1 97 ? 12.93 9.688 -2.656 1 91.75 97 PHE A O 1
ATOM 761 N N . LEU A 1 98 ? 13.945 10.484 -0.836 1 91.62 98 LEU A N 1
ATOM 762 C CA . LEU A 1 98 ? 14.055 11.836 -1.375 1 91.62 98 LEU A CA 1
ATOM 763 C C . LEU A 1 98 ? 15.156 11.914 -2.428 1 91.62 98 LEU A C 1
ATOM 765 O O . LEU A 1 98 ? 15.242 12.898 -3.168 1 91.62 98 LEU A O 1
ATOM 769 N N . ARG A 1 99 ? 15.93 10.875 -2.561 1 88.31 99 ARG A N 1
ATOM 770 C CA . ARG A 1 99 ? 16.953 10.836 -3.6 1 88.31 99 ARG A CA 1
ATOM 771 C C . ARG A 1 99 ? 16.438 10.133 -4.852 1 88.31 99 ARG A C 1
ATOM 773 O O . ARG A 1 99 ? 17.062 10.211 -5.914 1 88.31 99 ARG A O 1
ATOM 780 N N . ALA A 1 100 ? 15.352 9.5 -4.676 1 89.12 100 ALA A N 1
ATOM 781 C CA . ALA A 1 100 ? 14.758 8.797 -5.809 1 89.12 100 ALA A CA 1
ATOM 782 C C . ALA A 1 100 ? 14.094 9.773 -6.773 1 89.12 100 ALA A C 1
ATOM 784 O O . ALA A 1 100 ? 13.492 10.758 -6.352 1 89.12 100 ALA A O 1
ATOM 785 N N . ASP A 1 101 ? 14.234 9.406 -8.07 1 90.5 101 ASP A N 1
ATOM 786 C CA . ASP A 1 101 ? 13.469 10.148 -9.07 1 90.5 101 ASP A CA 1
ATOM 787 C C . ASP A 1 101 ? 11.969 9.938 -8.891 1 90.5 101 ASP A C 1
ATOM 789 O O . ASP A 1 101 ? 11.539 8.859 -8.484 1 90.5 101 ASP A O 1
ATOM 793 N N . ARG A 1 102 ? 11.242 10.984 -9.281 1 89.25 102 ARG A N 1
ATOM 794 C CA . ARG A 1 102 ? 9.789 10.922 -9.172 1 89.25 102 ARG A CA 1
ATOM 795 C C . ARG A 1 102 ? 9.234 9.711 -9.914 1 89.25 102 ARG A C 1
ATOM 797 O O . ARG A 1 102 ? 8.234 9.117 -9.492 1 89.25 102 ARG A O 1
ATOM 804 N N . SER A 1 103 ? 9.891 9.383 -10.93 1 91.94 103 SER A N 1
ATOM 805 C CA . SER A 1 103 ? 9.445 8.242 -11.734 1 91.94 103 SER A CA 1
ATOM 806 C C . SER A 1 103 ? 9.523 6.945 -10.938 1 91.94 103 SER A C 1
ATOM 808 O O . SER A 1 103 ? 8.844 5.969 -11.273 1 91.94 103 SER A O 1
ATOM 810 N N . GLU A 1 104 ? 10.328 6.918 -9.898 1 93.31 104 GLU A N 1
ATOM 811 C CA . GLU A 1 104 ? 10.5 5.719 -9.086 1 93.31 104 GLU A CA 1
ATOM 812 C C . GLU A 1 104 ? 9.258 5.438 -8.242 1 93.31 104 GLU A C 1
ATOM 814 O O . GLU A 1 104 ? 8.992 4.289 -7.883 1 93.31 104 GLU A O 1
ATOM 819 N N . ILE A 1 105 ? 8.523 6.496 -7.938 1 94.69 105 ILE A N 1
ATOM 820 C CA . ILE A 1 105 ? 7.27 6.301 -7.227 1 94.69 105 ILE A CA 1
ATOM 821 C C . ILE A 1 105 ? 6.336 5.422 -8.055 1 94.69 105 ILE A C 1
ATOM 823 O O . ILE A 1 105 ? 5.867 4.383 -7.586 1 94.69 105 ILE A O 1
ATOM 827 N N . ASN A 1 106 ? 6.195 5.812 -9.258 1 93.81 106 ASN A N 1
ATOM 828 C CA . ASN A 1 106 ? 5.336 5.059 -10.164 1 93.81 106 ASN A CA 1
ATOM 829 C C . ASN A 1 106 ? 5.883 3.66 -10.422 1 93.81 106 ASN A C 1
ATOM 831 O O . ASN A 1 106 ? 5.133 2.684 -10.414 1 93.81 106 ASN A O 1
ATOM 835 N N . ARG A 1 107 ? 7.094 3.572 -10.672 1 94.25 107 ARG A N 1
ATOM 836 C CA . ARG A 1 107 ? 7.703 2.293 -11.023 1 94.25 107 ARG A CA 1
ATOM 837 C C . ARG A 1 107 ? 7.527 1.276 -9.898 1 94.25 107 ARG A C 1
ATOM 839 O O . ARG A 1 107 ? 7.078 0.153 -10.133 1 94.25 107 ARG A O 1
ATOM 846 N N . HIS A 1 108 ? 7.844 1.66 -8.688 1 95 108 HIS A N 1
ATOM 847 C CA . HIS A 1 108 ? 7.727 0.767 -7.543 1 95 108 HIS A CA 1
ATOM 848 C C . HIS A 1 108 ? 6.281 0.331 -7.328 1 95 108 HIS A C 1
ATOM 850 O O . HIS A 1 108 ? 6.008 -0.858 -7.152 1 95 108 HIS A O 1
ATOM 856 N N . LEU A 1 109 ? 5.383 1.291 -7.352 1 96.19 109 LEU A N 1
ATOM 857 C CA . LEU A 1 109 ? 4 0.978 -7 1 96.19 109 LEU A CA 1
ATOM 858 C C . LEU A 1 109 ? 3.312 0.217 -8.133 1 96.19 109 LEU A C 1
ATOM 860 O O . LEU A 1 109 ? 2.494 -0.67 -7.875 1 96.19 109 LEU A O 1
ATOM 864 N N . GLU A 1 110 ? 3.672 0.557 -9.328 1 96.25 110 GLU A N 1
ATOM 865 C CA . GLU A 1 110 ? 3.068 -0.153 -10.453 1 96.25 110 GLU A CA 1
ATOM 866 C C . GLU A 1 110 ? 3.512 -1.612 -10.484 1 96.25 110 GLU A C 1
ATOM 868 O O . GLU A 1 110 ? 2.684 -2.516 -10.625 1 96.25 110 GLU A O 1
ATOM 873 N N . ILE A 1 111 ? 4.73 -1.869 -10.336 1 95.62 111 ILE A N 1
ATOM 874 C CA . ILE A 1 111 ? 5.273 -3.213 -10.508 1 95.62 111 ILE A CA 1
ATOM 875 C C . ILE A 1 111 ? 4.922 -4.07 -9.297 1 95.62 111 ILE A C 1
ATOM 877 O O . ILE A 1 111 ? 4.477 -5.211 -9.438 1 95.62 111 ILE A O 1
ATOM 881 N N . ASN A 1 112 ? 5.066 -3.5 -8.125 1 95.94 112 ASN A N 1
ATOM 882 C CA . ASN A 1 112 ? 4.973 -4.305 -6.914 1 95.94 112 ASN A CA 1
ATOM 883 C C . ASN A 1 112 ? 3.541 -4.371 -6.391 1 95.94 112 ASN A C 1
ATOM 885 O O . ASN A 1 112 ? 3.225 -5.207 -5.543 1 95.94 112 ASN A O 1
ATOM 889 N N . LEU A 1 113 ? 2.662 -3.547 -6.883 1 97.12 113 LEU A N 1
ATOM 890 C CA . LEU A 1 113 ? 1.345 -3.48 -6.262 1 97.12 113 LEU A CA 1
ATOM 891 C C . LEU A 1 113 ? 0.248 -3.393 -7.316 1 97.12 113 LEU A C 1
ATOM 893 O O . LEU A 1 113 ? -0.498 -4.352 -7.523 1 97.12 113 LEU A O 1
ATOM 897 N N . LEU A 1 114 ? 0.208 -2.357 -8.086 1 97.38 114 LEU A N 1
ATOM 898 C CA . LEU A 1 114 ? -0.93 -2.041 -8.945 1 97.38 114 LEU A CA 1
ATOM 899 C C . LEU A 1 114 ? -1.098 -3.096 -10.031 1 97.38 114 LEU A C 1
ATOM 901 O O . LEU A 1 114 ? -2.223 -3.479 -10.359 1 97.38 114 LEU A O 1
ATOM 905 N N . SER A 1 115 ? -0.014 -3.502 -10.625 1 97.56 115 SER A N 1
ATOM 906 C CA . SER A 1 115 ? -0.111 -4.516 -11.672 1 97.56 115 SER A CA 1
ATOM 907 C C . SER A 1 115 ? -0.723 -5.805 -11.133 1 97.56 115 SER A C 1
ATOM 909 O O . SER A 1 115 ? -1.512 -6.457 -11.82 1 97.56 115 SER A O 1
ATOM 911 N N . ALA A 1 116 ? -0.318 -6.23 -9.945 1 97.81 116 ALA A N 1
ATOM 912 C CA . ALA A 1 116 ? -0.898 -7.418 -9.32 1 97.81 116 ALA A CA 1
ATOM 913 C C . ALA A 1 116 ? -2.402 -7.254 -9.133 1 97.81 116 ALA A C 1
ATOM 915 O O . ALA A 1 116 ? -3.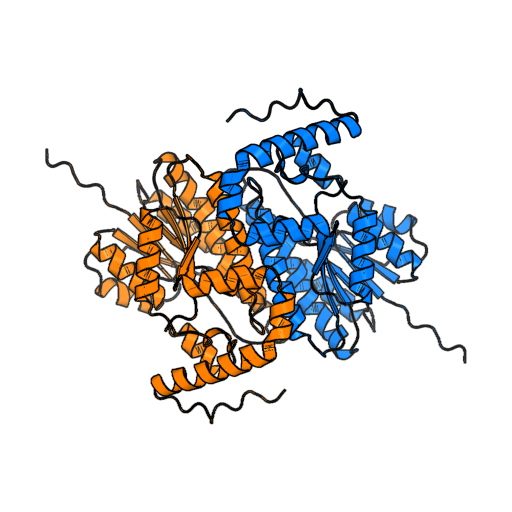172 -8.18 -9.406 1 97.81 116 ALA A O 1
ATOM 916 N N . LEU A 1 117 ? -2.824 -6.07 -8.648 1 97.81 117 LEU A N 1
ATOM 917 C CA . LEU A 1 117 ? -4.242 -5.801 -8.461 1 97.81 117 LEU A CA 1
ATOM 918 C C . LEU A 1 117 ? -5 -5.902 -9.781 1 97.81 117 LEU A C 1
ATOM 920 O O . LEU A 1 117 ? -6.078 -6.496 -9.836 1 97.81 117 LEU A O 1
ATOM 924 N N . ARG A 1 118 ? -4.488 -5.336 -10.812 1 97.56 118 ARG A N 1
ATOM 925 C CA . ARG A 1 118 ? -5.137 -5.336 -12.117 1 97.56 118 ARG A CA 1
ATOM 926 C C . ARG A 1 118 ? -5.242 -6.75 -12.68 1 97.56 118 ARG A C 1
ATOM 928 O O . ARG A 1 118 ? -6.266 -7.121 -13.258 1 97.56 118 ARG A O 1
ATOM 935 N N . LEU A 1 119 ? -4.164 -7.527 -12.539 1 98.06 119 LEU A N 1
ATOM 936 C CA . LEU A 1 119 ? -4.18 -8.906 -13.016 1 98.06 119 LEU A CA 1
ATOM 937 C C . LEU A 1 119 ? -5.234 -9.727 -12.266 1 98.06 119 LEU A C 1
ATOM 939 O O . LEU A 1 119 ? -5.988 -10.477 -12.883 1 98.06 119 LEU A O 1
ATOM 943 N N . VAL A 1 120 ? -5.254 -9.57 -10.961 1 98 120 VAL A N 1
ATOM 944 C CA . VAL A 1 120 ? -6.234 -10.281 -10.148 1 98 120 VAL A CA 1
ATOM 945 C C . VAL A 1 120 ? -7.645 -9.883 -10.57 1 98 120 VAL A C 1
ATOM 947 O O . VAL A 1 120 ? -8.523 -10.734 -10.727 1 98 120 VAL A O 1
ATOM 950 N N . HIS A 1 121 ? -7.84 -8.586 -10.742 1 97.31 121 HIS A N 1
ATOM 951 C CA . HIS A 1 121 ? -9.156 -8.078 -11.117 1 97.31 121 HIS A CA 1
ATOM 952 C C . HIS A 1 121 ? -9.625 -8.688 -12.43 1 97.31 121 HIS A C 1
ATOM 954 O O . HIS A 1 121 ? -10.812 -8.953 -12.609 1 97.31 121 HIS A O 1
ATOM 960 N N . CYS A 1 122 ? -8.766 -8.898 -13.32 1 96.94 122 CYS A N 1
ATOM 961 C CA . CYS A 1 122 ? -9.094 -9.406 -14.648 1 96.94 122 CYS A CA 1
ATOM 962 C C . CYS A 1 122 ? -9.289 -10.922 -14.625 1 96.94 122 CYS A C 1
ATOM 964 O O . CYS A 1 122 ? -10.188 -11.445 -15.281 1 96.94 122 CYS A O 1
ATOM 966 N N . ILE A 1 123 ? -8.5 -11.695 -13.852 1 97.81 123 ILE A N 1
ATOM 967 C CA . ILE A 1 123 ? -8.406 -13.141 -13.961 1 97.81 123 ILE A CA 1
ATOM 968 C C . ILE A 1 123 ? -9.344 -13.805 -12.953 1 97.81 123 ILE A C 1
ATOM 970 O O . ILE A 1 123 ? -9.938 -14.844 -13.234 1 97.81 123 ILE A O 1
ATOM 974 N N . ALA A 1 124 ? -9.523 -13.242 -11.773 1 97.25 124 ALA A N 1
ATOM 975 C CA . ALA A 1 124 ? -10.234 -13.859 -10.648 1 97.25 124 ALA A CA 1
ATOM 976 C C . ALA A 1 124 ? -11.68 -14.18 -11.023 1 97.25 124 ALA A C 1
ATOM 978 O O . ALA A 1 124 ? -12.219 -15.203 -10.609 1 97.25 124 ALA A O 1
ATOM 979 N N . PRO A 1 125 ? -12.352 -13.273 -11.797 1 96.62 125 PRO A N 1
ATOM 980 C CA . PRO A 1 125 ? -13.734 -13.586 -12.156 1 96.62 125 PRO A CA 1
ATOM 981 C C . PRO A 1 125 ? -13.867 -14.938 -12.867 1 96.62 125 PRO A C 1
ATOM 983 O O . PRO A 1 125 ? -14.836 -15.664 -12.633 1 96.62 125 PRO A O 1
ATOM 986 N N . LYS A 1 126 ? -12.992 -15.289 -13.68 1 96.69 126 LYS A N 1
ATOM 987 C CA . LYS A 1 126 ? -13.008 -16.594 -14.344 1 96.69 126 LYS A CA 1
ATOM 988 C C . LYS A 1 126 ? -12.852 -17.719 -13.328 1 96.69 126 LYS A C 1
ATOM 990 O O . LYS A 1 126 ? -13.531 -18.75 -13.422 1 96.69 126 LYS A O 1
ATOM 995 N N . MET A 1 127 ? -12 -17.578 -12.383 1 97.5 127 MET A N 1
ATOM 996 C CA . MET A 1 127 ? -11.781 -18.594 -11.344 1 97.5 127 MET A CA 1
ATOM 997 C C . MET A 1 127 ? -13.039 -18.781 -10.5 1 97.5 127 MET A C 1
ATOM 999 O O . MET A 1 127 ? -13.375 -19.906 -10.117 1 97.5 127 MET A O 1
ATOM 1003 N N . ILE A 1 128 ? -13.648 -17.672 -10.242 1 96 128 ILE A N 1
ATOM 1004 C CA . ILE A 1 128 ? -14.875 -17.734 -9.453 1 96 128 ILE A CA 1
ATOM 1005 C C . ILE A 1 128 ? -15.953 -18.484 -10.219 1 96 128 ILE A C 1
ATOM 1007 O O . ILE A 1 128 ? -16.672 -19.312 -9.656 1 96 128 ILE A O 1
ATOM 1011 N N . GLU A 1 129 ? -16.047 -18.172 -11.477 1 95.12 129 GLU A N 1
ATOM 1012 C CA . GLU A 1 129 ? -17 -18.875 -12.328 1 95.12 129 GLU A CA 1
ATOM 1013 C C . GLU A 1 129 ? -16.719 -20.375 -12.359 1 95.12 129 GLU A C 1
ATOM 1015 O O . GLU A 1 129 ? -17.641 -21.188 -12.32 1 95.12 129 GLU A O 1
ATOM 1020 N N . GLN A 1 130 ? -15.484 -20.75 -12.352 1 95 130 GLN A N 1
ATOM 1021 C CA . GLN A 1 130 ? -15.023 -22.125 -12.375 1 95 130 GLN A CA 1
ATOM 1022 C C . GLN A 1 130 ? -15.195 -22.781 -11.008 1 95 130 GLN A C 1
ATOM 1024 O O . GLN A 1 130 ? -15.164 -24.016 -10.898 1 95 130 GLN A O 1
ATOM 1029 N N . LYS A 1 131 ? -15.281 -21.969 -10.008 1 95.88 131 LYS A N 1
ATOM 1030 C CA . LYS A 1 131 ? -15.406 -22.375 -8.609 1 95.88 131 LYS A CA 1
ATOM 1031 C C . LYS A 1 131 ? -14.117 -23.047 -8.109 1 95.88 131 LYS A C 1
ATOM 1033 O O . LYS A 1 131 ? -14.156 -23.859 -7.191 1 95.88 131 LYS A O 1
ATOM 1038 N N . PHE A 1 132 ? -13.07 -22.797 -8.875 1 96.69 132 PHE A N 1
ATOM 1039 C CA . PHE A 1 132 ? -11.75 -23.203 -8.414 1 96.69 132 PHE A CA 1
ATOM 1040 C C . PHE A 1 132 ? -10.672 -22.266 -8.953 1 96.69 132 PHE A C 1
ATOM 1042 O O . PHE A 1 132 ? -10.883 -21.578 -9.961 1 96.69 132 PHE A O 1
ATOM 1049 N N . GLY A 1 133 ? -9.57 -22.188 -8.328 1 97.94 133 GLY A N 1
ATOM 1050 C CA . GLY A 1 133 ? -8.422 -21.375 -8.68 1 97.94 133 GLY A CA 1
ATOM 1051 C C . GLY A 1 133 ? -7.598 -20.953 -7.48 1 97.94 133 GLY A C 1
ATOM 1052 O O . GLY A 1 133 ? -8.062 -21.031 -6.34 1 97.94 133 GLY A O 1
ATOM 1053 N N . SER A 1 134 ? -6.336 -20.641 -7.762 1 98.56 134 SER A N 1
ATOM 1054 C CA . SER A 1 134 ? -5.434 -20.188 -6.715 1 98.56 134 SER A CA 1
ATOM 1055 C C . SER A 1 134 ? -4.676 -18.938 -7.156 1 98.56 134 SER A C 1
ATOM 1057 O O . SER A 1 134 ? -4.07 -18.906 -8.227 1 98.56 134 SER A O 1
ATOM 1059 N N . ILE A 1 135 ? -4.82 -17.969 -6.367 1 98.56 135 ILE A N 1
ATOM 1060 C CA . ILE A 1 135 ? -4.078 -16.719 -6.559 1 98.56 135 ILE A CA 1
ATOM 1061 C C . ILE A 1 135 ? -2.992 -16.594 -5.492 1 98.56 135 ILE A C 1
ATOM 1063 O O . ILE A 1 135 ? -3.285 -16.609 -4.293 1 98.56 135 ILE A O 1
ATOM 1067 N N . VAL A 1 136 ? -1.736 -16.531 -5.922 1 98.69 136 VAL A N 1
ATOM 1068 C CA . VAL A 1 136 ? -0.6 -16.422 -5.012 1 98.69 136 VAL A CA 1
ATOM 1069 C C . VAL A 1 136 ? 0.233 -15.195 -5.379 1 98.69 136 VAL A C 1
ATOM 1071 O O . VAL A 1 136 ? 0.572 -14.992 -6.547 1 98.69 136 VAL A O 1
ATOM 1074 N N . CYS A 1 137 ? 0.504 -14.375 -4.414 1 98.31 137 CYS A N 1
ATOM 1075 C CA . CYS A 1 137 ? 1.366 -13.219 -4.625 1 98.31 137 CYS A CA 1
ATOM 1076 C C . CYS A 1 137 ? 2.625 -13.312 -3.773 1 98.31 137 CYS A C 1
ATOM 1078 O O . CYS A 1 137 ? 2.564 -13.719 -2.613 1 98.31 137 CYS A O 1
ATOM 1080 N N . ILE A 1 138 ? 3.76 -12.953 -4.379 1 96.19 138 ILE A N 1
ATOM 1081 C CA . ILE A 1 138 ? 4.996 -12.828 -3.615 1 96.19 138 ILE A CA 1
ATOM 1082 C C . ILE A 1 138 ? 5.066 -11.445 -2.971 1 96.19 138 ILE A C 1
ATOM 1084 O O . ILE A 1 138 ? 5.148 -10.438 -3.668 1 96.19 138 ILE A O 1
ATOM 1088 N N . VAL A 1 139 ? 5.012 -11.453 -1.694 1 94.31 139 VAL A N 1
ATOM 1089 C CA . VAL A 1 139 ? 5.055 -10.211 -0.934 1 94.31 139 VAL A CA 1
ATOM 1090 C C . VAL A 1 139 ? 6.453 -10.008 -0.36 1 94.31 139 VAL A C 1
ATOM 1092 O O . VAL A 1 139 ? 7.406 -9.75 -1.104 1 94.31 139 VAL A O 1
ATOM 1095 N N . SER A 1 140 ? 6.707 -9.906 0.843 1 88.06 140 SER A N 1
ATOM 1096 C CA . SER A 1 140 ? 7.973 -9.758 1.55 1 88.06 140 SER A CA 1
ATOM 1097 C C . SER A 1 140 ? 7.754 -9.555 3.045 1 88.06 140 SER A C 1
ATOM 1099 O O . SER A 1 140 ? 6.684 -9.109 3.467 1 88.06 140 SER A O 1
ATOM 1101 N N . ILE A 1 141 ? 8.688 -9.977 3.779 1 76.75 141 ILE A N 1
ATOM 1102 C CA . ILE A 1 141 ? 8.68 -9.602 5.188 1 76.75 141 ILE A CA 1
ATOM 1103 C C . ILE A 1 141 ? 8.68 -8.078 5.316 1 76.75 141 ILE A C 1
ATOM 1105 O O . ILE A 1 141 ? 8.109 -7.531 6.266 1 76.75 141 ILE A O 1
ATOM 1109 N N . GLY A 1 142 ? 9.211 -7.449 4.293 1 72.69 142 GLY A N 1
ATOM 1110 C CA . GLY A 1 142 ? 9.156 -6 4.199 1 72.69 142 GLY A CA 1
ATOM 1111 C C . GLY A 1 142 ? 7.742 -5.465 4.055 1 72.69 142 GLY A C 1
ATOM 1112 O O . GLY A 1 142 ? 7.52 -4.254 4.129 1 72.69 142 GLY A O 1
ATOM 1113 N N . GLY A 1 143 ? 6.758 -6.238 3.932 1 79 143 GLY A N 1
ATOM 1114 C CA . GLY A 1 143 ? 5.348 -5.887 3.922 1 79 143 GLY A CA 1
ATOM 1115 C C . GLY A 1 143 ? 4.707 -5.953 5.293 1 79 143 GLY A C 1
ATOM 1116 O O . GLY A 1 143 ? 3.523 -5.645 5.449 1 79 143 GLY A O 1
ATOM 1117 N N . ILE A 1 144 ? 5.5 -6.352 6.234 1 74.56 144 ILE A N 1
ATOM 1118 C CA . ILE A 1 144 ? 5.078 -6.426 7.625 1 74.56 144 ILE A CA 1
ATOM 1119 C C . ILE A 1 144 ? 5.852 -5.402 8.453 1 74.56 144 ILE A C 1
ATOM 1121 O O . ILE A 1 144 ? 5.254 -4.617 9.195 1 74.56 144 ILE A O 1
ATOM 1125 N N . THR A 1 145 ? 7.121 -5.395 8.266 1 71.56 145 THR A N 1
ATOM 1126 C CA . THR A 1 145 ? 8.008 -4.414 8.875 1 71.56 145 THR A CA 1
ATOM 1127 C C . THR A 1 145 ? 8.688 -3.557 7.816 1 71.56 145 THR A C 1
ATOM 1129 O O . THR A 1 145 ? 9.391 -4.078 6.949 1 71.56 145 THR A O 1
ATOM 1132 N N . ALA A 1 146 ? 8.5 -2.32 8.039 1 73.06 146 ALA A N 1
ATOM 1133 C CA . ALA A 1 146 ? 9.047 -1.41 7.039 1 73.06 146 ALA A CA 1
ATOM 1134 C C . ALA A 1 146 ? 10.57 -1.363 7.117 1 73.06 146 ALA A C 1
ATOM 1136 O O . ALA A 1 146 ? 11.148 -1.424 8.211 1 73.06 146 ALA A O 1
ATOM 1137 N N . LEU A 1 147 ? 11.203 -1.328 5.949 1 69.38 147 LEU A N 1
ATOM 1138 C CA . LEU A 1 147 ? 12.656 -1.271 5.84 1 69.38 147 LEU A CA 1
ATOM 1139 C C . LEU A 1 147 ? 13.125 0.161 5.621 1 69.38 147 LEU A C 1
ATOM 1141 O O . LEU A 1 147 ? 12.617 0.861 4.742 1 69.38 147 LEU A O 1
ATOM 1145 N N . ALA A 1 148 ? 14.094 0.472 6.488 1 69.12 148 ALA A N 1
ATOM 1146 C CA . ALA A 1 148 ? 14.688 1.789 6.27 1 69.12 148 ALA A CA 1
ATOM 1147 C C . ALA A 1 148 ? 15.336 1.877 4.891 1 69.12 148 ALA A C 1
ATOM 1149 O O . ALA A 1 148 ? 15.789 0.868 4.348 1 69.12 148 ALA A O 1
ATOM 1150 N N . ASP A 1 149 ? 15.289 2.932 4.133 1 75.31 149 ASP A N 1
ATOM 1151 C CA . ASP A 1 149 ? 15.891 3.203 2.828 1 75.31 149 ASP A CA 1
ATOM 1152 C C . ASP A 1 149 ? 15.18 2.418 1.725 1 75.31 149 ASP A C 1
ATOM 1154 O O . ASP A 1 149 ? 15.773 2.129 0.683 1 75.31 149 ASP A O 1
ATOM 1158 N N . SER A 1 150 ? 14.055 1.97 2.08 1 84.38 150 SER A N 1
ATOM 1159 C CA . SER A 1 150 ? 13.211 1.272 1.11 1 84.38 150 SER A CA 1
ATOM 1160 C C . SER A 1 150 ? 11.75 1.669 1.262 1 84.38 150 SER A C 1
ATOM 1162 O O . SER A 1 150 ? 10.867 0.808 1.294 1 84.38 150 SER A O 1
ATOM 1164 N N . ALA A 1 151 ? 11.555 2.926 1.365 1 89.56 151 ALA A N 1
ATOM 1165 C CA . ALA A 1 151 ? 10.227 3.445 1.685 1 89.56 151 ALA A CA 1
ATOM 1166 C C . ALA A 1 151 ? 9.227 3.1 0.587 1 89.56 151 ALA A C 1
ATOM 1168 O O . ALA A 1 151 ? 8.094 2.705 0.875 1 89.56 151 ALA A O 1
ATOM 1169 N N . LEU A 1 152 ? 9.625 3.262 -0.654 1 92.5 152 LEU A N 1
ATOM 1170 C CA . LEU A 1 152 ? 8.719 2.979 -1.761 1 92.5 152 LEU A CA 1
ATOM 1171 C C . LEU A 1 152 ? 8.414 1.485 -1.845 1 92.5 152 LEU A C 1
ATOM 1173 O O . LEU A 1 152 ? 7.266 1.094 -2.074 1 92.5 152 LEU A O 1
ATOM 1177 N N . TYR A 1 153 ? 9.406 0.666 -1.644 1 90.44 153 TYR A N 1
ATOM 1178 C CA . TYR A 1 153 ? 9.211 -0.779 -1.646 1 90.44 153 TYR A CA 1
ATOM 1179 C C . TYR A 1 153 ? 8.305 -1.21 -0.495 1 90.44 153 TYR A C 1
ATOM 1181 O O . TYR A 1 153 ? 7.363 -1.979 -0.693 1 90.44 153 TYR A O 1
ATOM 1189 N N . SER A 1 154 ? 8.625 -0.679 0.652 1 89.69 154 SER A N 1
ATOM 1190 C CA . SER A 1 154 ? 7.793 -0.967 1.816 1 89.69 154 SER A CA 1
ATOM 1191 C C . SER A 1 154 ? 6.344 -0.567 1.572 1 89.69 154 SER A C 1
ATOM 1193 O O . SER A 1 154 ? 5.422 -1.317 1.902 1 89.69 154 SER A O 1
ATOM 1195 N N . SER A 1 155 ? 6.176 0.574 1.014 1 94 155 SER A N 1
ATOM 1196 C CA . SER A 1 155 ? 4.832 1.056 0.702 1 94 155 SER A CA 1
ATOM 1197 C C . SER A 1 155 ? 4.074 0.059 -0.168 1 94 155 SER A C 1
ATOM 1199 O O . SER A 1 155 ? 2.959 -0.345 0.167 1 94 155 SER A O 1
ATOM 1201 N N . ALA A 1 156 ? 4.672 -0.351 -1.211 1 94.69 156 ALA A N 1
ATOM 1202 C CA . ALA A 1 156 ? 4.035 -1.254 -2.166 1 94.69 156 ALA A CA 1
ATOM 1203 C C . ALA A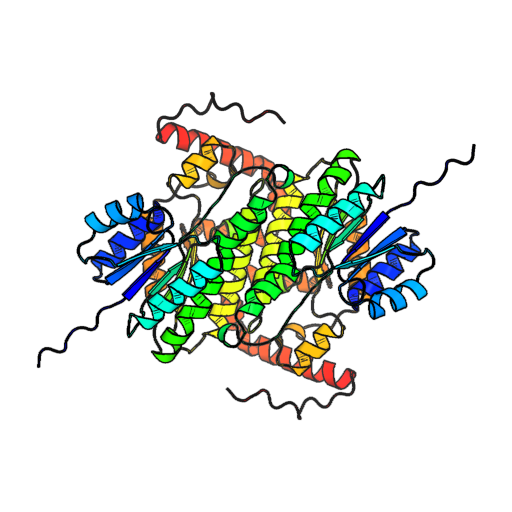 1 156 ? 3.729 -2.604 -1.523 1 94.69 156 ALA A C 1
ATOM 1205 O O . ALA A 1 156 ? 2.639 -3.152 -1.705 1 94.69 156 ALA A O 1
ATOM 1206 N N . LYS A 1 157 ? 4.66 -3.141 -0.825 1 92.75 157 LYS A N 1
ATOM 1207 C CA . LYS A 1 157 ? 4.504 -4.477 -0.262 1 92.75 157 LYS A CA 1
ATOM 1208 C C . LYS A 1 157 ? 3.506 -4.477 0.892 1 92.75 157 LYS A C 1
ATOM 1210 O O . LYS A 1 157 ? 2.758 -5.438 1.075 1 92.75 157 LYS A O 1
ATOM 1215 N N . PHE A 1 158 ? 3.506 -3.426 1.689 1 91.81 158 PHE A N 1
ATOM 1216 C CA . PHE A 1 158 ? 2.443 -3.268 2.676 1 91.81 158 PHE A CA 1
ATOM 1217 C C . PHE A 1 158 ? 1.08 -3.211 1.996 1 91.81 158 PHE A C 1
ATOM 1219 O O . PHE A 1 158 ? 0.132 -3.859 2.441 1 91.81 158 PHE A O 1
ATOM 1226 N N . GLY A 1 159 ? 1.036 -2.42 1.015 1 94.75 159 GLY A N 1
ATOM 1227 C CA . GLY A 1 159 ? -0.206 -2.307 0.266 1 94.75 159 GLY A CA 1
ATOM 1228 C C . GLY A 1 159 ? -0.699 -3.637 -0.274 1 94.75 159 GLY A C 1
ATOM 1229 O O . GLY A 1 159 ? -1.89 -3.943 -0.188 1 94.75 159 GLY A O 1
ATOM 1230 N N . LEU A 1 160 ? 0.219 -4.383 -0.805 1 95.56 160 LEU A N 1
ATOM 1231 C CA . LEU A 1 160 ? -0.128 -5.699 -1.334 1 95.56 160 LEU A CA 1
ATOM 1232 C C . LEU A 1 160 ? -0.643 -6.613 -0.227 1 95.56 160 LEU A C 1
ATOM 1234 O O . LEU A 1 160 ? -1.617 -7.344 -0.421 1 95.56 160 LEU A O 1
ATOM 1238 N N . ARG A 1 161 ? 0.017 -6.594 0.9 1 92 161 ARG A N 1
ATOM 1239 C CA . ARG A 1 161 ? -0.427 -7.379 2.047 1 92 161 ARG A CA 1
ATOM 1240 C C . ARG A 1 161 ? -1.843 -6.992 2.461 1 92 161 ARG A C 1
ATOM 1242 O O . ARG A 1 161 ? -2.689 -7.863 2.678 1 92 161 ARG A O 1
ATOM 1249 N N . GLY A 1 162 ? -2.094 -5.719 2.588 1 91.88 162 GLY A N 1
ATOM 1250 C CA . GLY A 1 162 ? -3.422 -5.246 2.943 1 91.88 162 GLY A CA 1
ATOM 1251 C C . GLY A 1 162 ? -4.492 -5.691 1.964 1 91.88 162 GLY A C 1
ATOM 1252 O O . GLY A 1 162 ? -5.574 -6.125 2.371 1 91.88 162 GLY A O 1
ATOM 1253 N N . PHE A 1 163 ? -4.18 -5.621 0.699 1 94 163 PHE A N 1
ATOM 1254 C CA . PHE A 1 163 ? -5.102 -6.074 -0.338 1 94 163 PHE A CA 1
ATOM 1255 C C . PHE A 1 163 ? -5.41 -7.559 -0.176 1 94 163 PHE A C 1
ATOM 1257 O O . PHE A 1 163 ? -6.578 -7.953 -0.14 1 94 163 PHE A O 1
ATOM 1264 N N . LEU A 1 164 ? -4.379 -8.352 -0.074 1 93.88 164 LEU A N 1
ATOM 1265 C CA . LEU A 1 164 ? -4.527 -9.797 -0.052 1 93.88 164 LEU A CA 1
ATOM 1266 C C . LEU A 1 164 ? -5.332 -10.242 1.165 1 93.88 164 LEU A C 1
ATOM 1268 O O . LEU A 1 164 ? -6.16 -11.148 1.068 1 93.88 164 LEU A O 1
ATOM 1272 N N . THR A 1 165 ? -5.039 -9.664 2.264 1 88.44 165 THR A N 1
ATOM 1273 C CA . THR A 1 165 ? -5.746 -10.023 3.49 1 88.44 165 THR A CA 1
ATOM 1274 C C . THR A 1 165 ? -7.242 -9.766 3.348 1 88.44 165 THR A C 1
ATOM 1276 O O . THR A 1 165 ? -8.055 -10.633 3.674 1 88.44 165 THR A O 1
ATOM 1279 N N . ALA A 1 166 ? -7.605 -8.57 2.861 1 87.81 166 ALA A N 1
ATOM 1280 C CA . ALA A 1 166 ? -9.008 -8.234 2.662 1 87.81 166 ALA A CA 1
ATOM 1281 C C . ALA A 1 166 ? -9.633 -9.109 1.576 1 87.81 166 ALA A C 1
ATOM 1283 O O . ALA A 1 166 ? -10.758 -9.586 1.729 1 87.81 166 ALA A O 1
ATOM 1284 N N . PHE A 1 167 ? -8.922 -9.305 0.547 1 92.19 167 PHE A N 1
ATOM 1285 C CA . PHE A 1 167 ? -9.43 -10.055 -0.6 1 92.19 167 PHE A CA 1
ATOM 1286 C C . PHE A 1 167 ? -9.625 -11.523 -0.247 1 92.19 167 PHE A C 1
ATOM 1288 O O . PHE A 1 167 ? -10.562 -12.156 -0.724 1 92.19 167 PHE A O 1
ATOM 1295 N N . HIS A 1 168 ? -8.68 -12.094 0.515 1 92.06 168 HIS A N 1
ATOM 1296 C CA . HIS A 1 168 ? -8.812 -13.461 1.02 1 92.06 168 HIS A CA 1
ATOM 1297 C C . HIS A 1 168 ? -10.156 -13.664 1.711 1 92.06 168 HIS A C 1
ATOM 1299 O O . HIS A 1 168 ? -10.812 -14.688 1.497 1 92.06 168 HIS A O 1
ATOM 1305 N N . GLU A 1 169 ? -10.531 -12.688 2.486 1 84.31 169 GLU A N 1
ATOM 1306 C CA . GLU A 1 169 ? -11.789 -12.766 3.215 1 84.31 169 GLU A CA 1
ATOM 1307 C C . GLU A 1 169 ? -12.984 -12.648 2.27 1 84.31 169 GLU A C 1
ATOM 1309 O O . GLU A 1 169 ? -14 -13.32 2.457 1 84.31 169 GLU A O 1
ATOM 1314 N N . GLU A 1 170 ? -12.867 -11.844 1.292 1 86.38 170 GLU A N 1
ATOM 1315 C CA . GLU A 1 170 ? -13.953 -11.633 0.335 1 86.38 170 GLU A CA 1
ATOM 1316 C C . GLU A 1 170 ? -14.234 -12.898 -0.469 1 86.38 170 GLU A C 1
ATOM 1318 O O . GLU A 1 170 ? -15.367 -13.125 -0.896 1 86.38 170 GLU A O 1
ATOM 1323 N N . LEU A 1 171 ? -13.242 -13.664 -0.667 1 90.94 171 LEU A N 1
ATOM 1324 C CA . LEU A 1 171 ? -13.398 -14.828 -1.534 1 90.94 171 LEU A CA 1
ATOM 1325 C C . LEU A 1 171 ? -13.641 -16.094 -0.713 1 90.94 171 LEU A C 1
ATOM 1327 O O . LEU A 1 171 ? -13.664 -17.188 -1.257 1 90.94 171 LEU A O 1
ATOM 1331 N N . LYS A 1 172 ? -13.906 -15.758 0.519 1 83.56 172 LYS A N 1
ATOM 1332 C CA . LYS A 1 172 ? -14.219 -16.906 1.363 1 83.56 172 LYS A CA 1
ATOM 1333 C C . LYS A 1 172 ? -15.414 -17.688 0.813 1 83.56 172 LYS A C 1
ATOM 1335 O O . LYS A 1 172 ? -16.422 -17.094 0.417 1 83.56 172 LYS A O 1
ATOM 1340 N N . ASN A 1 173 ? -15.336 -18.875 0.508 1 86.69 173 ASN A N 1
ATOM 1341 C CA . ASN A 1 173 ? -16.391 -19.766 0.073 1 86.69 173 ASN A CA 1
ATOM 1342 C C . ASN A 1 173 ? -16.609 -19.703 -1.438 1 86.69 173 ASN A C 1
ATOM 1344 O O . ASN A 1 173 ? -17.625 -20.172 -1.949 1 86.69 173 ASN A O 1
ATOM 1348 N N . SER A 1 174 ? -15.828 -19 -2.184 1 92.19 174 SER A N 1
ATOM 1349 C CA . SER A 1 174 ? -15.945 -18.875 -3.633 1 92.19 174 SER A CA 1
ATOM 1350 C C . SER A 1 174 ? -15.328 -20.078 -4.34 1 92.19 174 SER A C 1
ATOM 1352 O O . SER A 1 174 ? -15.539 -20.281 -5.535 1 92.19 174 SER A O 1
ATOM 1354 N N . GLY A 1 175 ? -14.547 -20.859 -3.592 1 95.44 175 GLY A N 1
ATOM 1355 C CA . GLY A 1 175 ? -13.773 -21.938 -4.188 1 95.44 175 GLY A CA 1
ATOM 1356 C C . GLY A 1 175 ? -12.414 -21.5 -4.699 1 95.44 175 GLY A C 1
ATOM 1357 O O . GLY A 1 175 ? -11.625 -22.312 -5.16 1 95.44 175 GLY A O 1
ATOM 1358 N N . VAL A 1 176 ? -12.172 -20.234 -4.629 1 97.19 176 VAL A N 1
ATOM 1359 C CA . VAL A 1 176 ? -10.898 -19.672 -5.078 1 97.19 176 VAL A CA 1
ATOM 1360 C C . VAL A 1 176 ? -10 -19.406 -3.873 1 97.19 176 VAL A C 1
ATOM 1362 O O . VAL A 1 176 ? -10.453 -18.844 -2.865 1 97.19 176 VAL A O 1
ATOM 1365 N N . LYS A 1 177 ? -8.742 -19.828 -3.953 1 97.38 177 LYS A N 1
ATOM 1366 C CA . LYS A 1 177 ? -7.758 -19.656 -2.887 1 97.38 177 LYS A CA 1
ATOM 1367 C C . LYS A 1 177 ? -6.91 -18.406 -3.119 1 97.38 177 LYS A C 1
ATOM 1369 O O . LYS A 1 177 ? -6.578 -18.078 -4.258 1 97.38 177 LYS A O 1
ATOM 1374 N N . VAL A 1 178 ? -6.621 -17.719 -2.045 1 96.81 178 VAL A N 1
ATOM 1375 C CA . VAL A 1 178 ? -5.781 -16.516 -2.098 1 96.81 178 VAL A CA 1
ATOM 1376 C C . VAL A 1 178 ? -4.703 -16.594 -1.018 1 96.81 178 VAL A C 1
ATOM 1378 O O . VAL A 1 178 ? -5.012 -16.766 0.166 1 96.81 178 VAL A O 1
ATOM 1381 N N . SER A 1 179 ? -3.4 -16.484 -1.446 1 96.56 179 SER A N 1
ATOM 1382 C CA . SER A 1 179 ? -2.297 -16.594 -0.497 1 96.56 179 SER A CA 1
ATOM 1383 C C . SER A 1 179 ? -1.218 -15.547 -0.79 1 96.56 179 SER A C 1
ATOM 1385 O O . SER A 1 179 ? -0.97 -15.219 -1.95 1 96.56 179 SER A O 1
ATOM 1387 N N . GLY A 1 180 ? -0.648 -15.062 0.264 1 96.31 180 GLY A N 1
ATOM 1388 C CA . GLY A 1 180 ? 0.578 -14.289 0.178 1 96.31 180 GLY A CA 1
ATOM 1389 C C . GLY A 1 180 ? 1.79 -15.023 0.718 1 96.31 180 GLY A C 1
ATOM 1390 O O . GLY A 1 180 ? 1.706 -15.695 1.749 1 96.31 180 GLY A O 1
ATOM 1391 N N . ILE A 1 181 ? 2.895 -14.977 -0.052 1 96.06 181 ILE A N 1
ATOM 1392 C CA . ILE A 1 181 ? 4.172 -15.531 0.385 1 96.06 181 ILE A CA 1
ATOM 1393 C C . ILE A 1 181 ? 5.074 -14.406 0.895 1 96.06 181 ILE A C 1
ATOM 1395 O O . ILE A 1 181 ? 5.246 -13.383 0.222 1 96.06 181 ILE A O 1
ATOM 1399 N N . TYR A 1 182 ? 5.59 -14.594 2.029 1 92.69 182 TYR A N 1
ATOM 1400 C CA . TYR A 1 182 ? 6.387 -13.555 2.678 1 92.69 182 TYR A CA 1
ATOM 1401 C C . TYR A 1 182 ? 7.812 -14.039 2.922 1 92.69 182 TYR A C 1
ATOM 1403 O O . TYR A 1 182 ? 8.156 -14.43 4.039 1 92.69 182 TYR A O 1
ATOM 1411 N N . PRO A 1 183 ? 8.609 -13.906 1.92 1 90.69 183 PRO A N 1
ATOM 1412 C CA . PRO A 1 183 ? 10.008 -14.312 2.088 1 90.69 183 PRO A CA 1
ATOM 1413 C C . PRO A 1 183 ? 10.844 -13.258 2.803 1 90.69 183 PRO A C 1
ATOM 1415 O O . PRO A 1 183 ? 10.633 -12.062 2.615 1 90.69 183 PRO A O 1
ATOM 1418 N N . ALA A 1 184 ? 11.727 -13.797 3.596 1 83.25 184 ALA A N 1
ATOM 1419 C CA . ALA A 1 184 ? 12.859 -12.961 3.988 1 83.25 184 ALA A CA 1
ATOM 1420 C C . ALA A 1 184 ? 13.859 -12.828 2.848 1 83.25 184 ALA A C 1
ATOM 1422 O O . ALA A 1 184 ? 13.5 -12.961 1.676 1 83.25 184 ALA A O 1
ATOM 1423 N N . ALA A 1 185 ? 15.102 -12.422 3.164 1 77.06 185 ALA A N 1
ATOM 1424 C CA . ALA A 1 185 ? 16.109 -12.234 2.121 1 77.06 185 ALA A CA 1
ATOM 1425 C C . ALA A 1 185 ? 16.312 -13.523 1.323 1 77.06 185 ALA A C 1
ATOM 1427 O O . ALA A 1 185 ? 16.453 -14.602 1.899 1 77.06 185 ALA A O 1
ATOM 1428 N N . VAL A 1 186 ? 16.172 -13.375 0.079 1 79.81 186 VAL A N 1
ATOM 1429 C CA . VAL A 1 186 ? 16.312 -14.523 -0.805 1 79.81 186 VAL A CA 1
ATOM 1430 C C . VAL A 1 186 ? 17.531 -14.344 -1.698 1 79.81 186 VAL A C 1
ATOM 1432 O O . VAL A 1 186 ? 17.797 -13.242 -2.193 1 79.81 186 VAL A O 1
ATOM 1435 N N . ASP A 1 187 ? 18.188 -15.406 -1.921 1 77.81 187 ASP A N 1
ATOM 1436 C CA . ASP A 1 187 ? 19.406 -15.398 -2.725 1 77.81 187 ASP A CA 1
ATOM 1437 C C . ASP A 1 187 ? 19.078 -15.234 -4.207 1 77.81 187 ASP A C 1
ATOM 1439 O O . ASP A 1 187 ? 18.922 -16.219 -4.926 1 77.81 187 ASP A O 1
ATOM 1443 N N . THR A 1 188 ? 19 -14.031 -4.648 1 78.44 188 THR A N 1
ATOM 1444 C CA . THR A 1 188 ? 18.672 -13.648 -6.02 1 78.44 188 THR A CA 1
ATOM 1445 C C . THR A 1 188 ? 19.547 -12.484 -6.469 1 78.44 188 THR A C 1
ATOM 1447 O O . THR A 1 188 ? 20.203 -11.828 -5.648 1 78.44 188 THR A O 1
ATOM 1450 N N . PRO A 1 189 ? 19.531 -12.242 -7.781 1 72.19 189 PRO A N 1
ATOM 1451 C CA . PRO A 1 189 ? 20.234 -11.055 -8.266 1 72.19 189 PRO A CA 1
ATOM 1452 C C . PRO A 1 189 ? 19.719 -9.766 -7.625 1 72.19 189 PRO A C 1
ATOM 1454 O O . PRO A 1 189 ? 20.484 -8.812 -7.441 1 72.19 189 PRO A O 1
ATOM 1457 N N . MET A 1 190 ? 18.5 -9.766 -7.254 1 76.12 190 MET A N 1
ATOM 1458 C CA . MET A 1 190 ? 17.938 -8.594 -6.582 1 76.12 190 MET A CA 1
ATOM 1459 C C . MET A 1 190 ? 18.641 -8.336 -5.258 1 76.12 190 MET A C 1
ATOM 1461 O O . MET A 1 190 ? 19.016 -7.199 -4.957 1 76.12 190 MET A O 1
ATOM 1465 N N . LEU A 1 191 ? 18.812 -9.352 -4.512 1 74.12 191 LEU A N 1
ATOM 1466 C CA . LEU A 1 191 ? 19.5 -9.219 -3.227 1 74.12 191 LEU A CA 1
ATOM 1467 C C . LEU A 1 191 ? 20.938 -8.781 -3.418 1 74.12 191 LEU A C 1
ATOM 1469 O O . LEU A 1 191 ? 21.453 -7.98 -2.637 1 74.12 191 LEU A O 1
ATOM 1473 N N . LEU A 1 192 ? 21.562 -9.375 -4.363 1 68.12 192 LEU A N 1
ATOM 1474 C CA . LEU A 1 192 ? 22.938 -8.984 -4.66 1 68.12 192 LEU A CA 1
ATOM 1475 C C . LEU A 1 192 ? 23.016 -7.492 -4.977 1 68.12 192 LEU A C 1
ATOM 1477 O O . LEU A 1 192 ? 23.922 -6.797 -4.492 1 68.12 192 LEU A O 1
ATOM 1481 N N . HIS A 1 193 ? 22.078 -7.07 -5.742 1 70.19 193 HIS A N 1
ATOM 1482 C CA . HIS A 1 193 ? 22.016 -5.652 -6.074 1 70.19 193 HIS A CA 1
ATOM 1483 C C . HIS A 1 193 ? 21.828 -4.801 -4.82 1 70.19 193 HIS A C 1
ATOM 1485 O O . HIS A 1 193 ? 22.484 -3.779 -4.648 1 70.19 193 HIS A O 1
ATOM 1491 N N . GLU A 1 194 ? 20.984 -5.219 -3.973 1 72 194 GLU A N 1
ATOM 1492 C CA . GLU A 1 194 ? 20.719 -4.504 -2.729 1 72 194 GLU A CA 1
ATOM 1493 C C . GLU A 1 194 ? 21.969 -4.457 -1.846 1 72 194 GLU A C 1
ATOM 1495 O O . GLU A 1 194 ? 22.266 -3.426 -1.242 1 72 194 GLU A O 1
ATOM 1500 N N . ALA A 1 195 ? 22.609 -5.605 -1.747 1 68.31 195 ALA A N 1
ATOM 1501 C CA . ALA A 1 195 ? 23.812 -5.715 -0.922 1 68.31 195 ALA A CA 1
ATOM 1502 C C . ALA A 1 195 ? 24.891 -4.754 -1.4 1 68.31 195 ALA A C 1
ATOM 1504 O O . ALA A 1 195 ? 25.609 -4.164 -0.588 1 68.31 195 ALA A O 1
ATOM 1505 N N . MET A 1 196 ? 24.875 -4.594 -2.709 1 66.81 196 MET A N 1
ATOM 1506 C CA . MET A 1 196 ? 25.953 -3.814 -3.312 1 66.81 196 MET A CA 1
ATOM 1507 C C . MET A 1 196 ? 25.609 -2.328 -3.322 1 66.81 196 MET A C 1
ATOM 1509 O O . MET A 1 196 ? 26.5 -1.482 -3.455 1 66.81 196 MET A O 1
ATOM 1513 N N . HIS A 1 197 ? 24.359 -1.989 -3.166 1 66.75 197 HIS A N 1
ATOM 1514 C CA . HIS A 1 197 ? 23.953 -0.603 -3.391 1 66.75 197 HIS A CA 1
ATOM 1515 C C . HIS A 1 197 ? 23.234 -0.032 -2.176 1 66.75 197 HIS A C 1
ATOM 1517 O O . HIS A 1 197 ? 22.375 0.848 -2.311 1 66.75 197 HIS A O 1
ATOM 1523 N N . GLY A 1 198 ? 23.547 -0.596 -1.028 1 62.09 198 GLY A N 1
ATOM 1524 C CA . GLY A 1 198 ? 23.109 0.04 0.206 1 62.09 198 GLY A CA 1
ATOM 1525 C C . GLY A 1 198 ? 21.719 -0.393 0.645 1 62.09 198 GLY A C 1
ATOM 1526 O O . GLY A 1 198 ? 20.984 0.394 1.235 1 62.09 198 GLY A O 1
ATOM 1527 N N . GLY A 1 199 ? 21.328 -1.44 0.313 1 65.12 199 GLY A N 1
ATOM 1528 C CA . GLY A 1 199 ? 20.062 -1.954 0.816 1 65.12 199 GLY A CA 1
ATOM 1529 C C . GLY A 1 199 ? 20.047 -2.133 2.322 1 65.12 199 GLY A C 1
ATOM 1530 O O . GLY A 1 199 ? 21.078 -1.988 2.98 1 65.12 199 GLY A O 1
ATOM 1531 N N . SER A 1 200 ? 18.812 -2.289 2.852 1 66.12 200 SER A N 1
ATOM 1532 C CA . SER A 1 200 ? 18.656 -2.434 4.297 1 66.12 200 SER A CA 1
ATOM 1533 C C . SER A 1 200 ? 19.469 -3.623 4.816 1 66.12 200 SER A C 1
ATOM 1535 O O . SER A 1 200 ? 19.25 -4.758 4.375 1 66.12 200 SER A O 1
ATOM 1537 N N . VAL A 1 201 ? 20.328 -3.451 5.758 1 62.56 201 VAL A N 1
ATOM 1538 C CA . VAL A 1 201 ? 21.172 -4.484 6.328 1 62.56 201 VAL A CA 1
ATOM 1539 C C . VAL A 1 201 ? 20.328 -5.5 7.094 1 62.56 201 VAL A C 1
ATOM 1541 O O . VAL A 1 201 ? 20.766 -6.621 7.355 1 62.56 201 VAL A O 1
ATOM 1544 N N . LEU A 1 202 ? 19.078 -5.109 7.285 1 62.44 202 LEU A N 1
ATOM 1545 C CA . LEU A 1 202 ? 18.188 -5.988 8.039 1 62.44 202 LEU A CA 1
ATOM 1546 C C . LEU A 1 202 ? 17.844 -7.238 7.23 1 62.44 202 LEU A C 1
ATOM 1548 O O . LEU A 1 202 ? 17.406 -8.25 7.793 1 62.44 202 LEU A O 1
ATOM 1552 N N . ASN A 1 203 ? 18.109 -7.164 6.047 1 66 203 ASN A N 1
ATOM 1553 C CA . ASN A 1 203 ? 17.891 -8.312 5.168 1 66 203 ASN A CA 1
ATOM 1554 C C . ASN A 1 203 ? 18.797 -9.477 5.535 1 66 203 ASN A C 1
ATOM 1556 O O . ASN A 1 203 ? 18.547 -10.617 5.141 1 66 203 ASN A O 1
ATOM 1560 N N . TRP A 1 204 ? 19.828 -9.203 6.297 1 65.81 204 TRP A N 1
ATOM 1561 C CA . TRP A 1 204 ? 20.844 -10.227 6.531 1 65.81 204 TRP A CA 1
ATOM 1562 C C . TRP A 1 204 ? 20.891 -10.617 8.008 1 65.81 204 TRP A C 1
ATOM 1564 O O . TRP A 1 204 ? 21.891 -11.172 8.477 1 65.81 204 TRP A O 1
ATOM 1574 N N . LEU A 1 205 ? 19.828 -10.227 8.648 1 62.56 205 LEU A N 1
ATOM 1575 C CA . LEU A 1 205 ? 19.734 -10.617 10.055 1 62.56 205 LEU A CA 1
ATOM 1576 C C . LEU A 1 205 ? 19.656 -12.133 10.188 1 62.56 205 LEU A C 1
ATOM 1578 O O . LEU A 1 205 ? 20.094 -12.695 11.195 1 62.56 205 LEU A O 1
ATOM 1582 N N . ASN A 1 206 ? 19.031 -12.742 9.211 1 67.94 206 ASN A N 1
ATOM 1583 C CA . ASN A 1 206 ? 18.859 -14.195 9.219 1 67.94 206 ASN A CA 1
ATOM 1584 C C . ASN A 1 206 ? 19.359 -14.82 7.922 1 67.94 206 ASN A C 1
ATOM 1586 O O . ASN A 1 206 ? 19.875 -14.125 7.047 1 67.94 206 ASN A O 1
ATOM 1590 N N . ALA A 1 207 ? 19.391 -16.125 7.918 1 71.25 207 ALA A N 1
ATOM 1591 C CA . ALA A 1 207 ? 19.906 -16.859 6.766 1 71.25 207 ALA A CA 1
ATOM 1592 C C . ALA A 1 207 ? 19.156 -16.484 5.496 1 71.25 207 ALA A C 1
ATOM 1594 O O . ALA A 1 207 ? 17.922 -16.375 5.508 1 71.25 207 ALA A O 1
ATOM 1595 N N . VAL A 1 208 ? 19.953 -16.234 4.531 1 81.62 208 VAL A N 1
ATOM 1596 C CA . VAL A 1 208 ? 19.406 -15.969 3.209 1 81.62 208 VAL A CA 1
ATOM 1597 C C . VAL A 1 208 ? 18.75 -17.234 2.66 1 81.62 208 VAL A C 1
ATOM 1599 O O . VAL A 1 208 ? 19.312 -18.328 2.744 1 81.62 208 VAL A O 1
ATOM 1602 N N . GLN A 1 209 ? 17.516 -17.109 2.195 1 85.44 209 GLN A N 1
ATOM 1603 C CA . GLN A 1 209 ? 16.734 -18.25 1.7 1 85.44 209 GLN A CA 1
ATOM 1604 C C . GLN A 1 209 ? 17.031 -18.516 0.224 1 85.44 209 GLN A C 1
ATOM 1606 O O . GLN A 1 209 ? 17.469 -17.609 -0.494 1 85.44 209 GLN A O 1
ATOM 1611 N N . SER A 1 210 ? 16.781 -19.766 -0.18 1 89.5 210 SER A N 1
ATOM 1612 C CA . SER A 1 210 ? 16.922 -20.094 -1.592 1 89.5 210 SER A CA 1
ATOM 1613 C C . SER A 1 210 ? 15.648 -19.797 -2.369 1 89.5 210 SER A C 1
ATOM 1615 O O . SER A 1 210 ? 14.555 -19.844 -1.812 1 89.5 210 SER A O 1
ATOM 1617 N N . PRO A 1 211 ? 15.797 -19.547 -3.67 1 93.06 211 PRO A N 1
ATOM 1618 C CA . PRO A 1 211 ? 14.609 -19.406 -4.512 1 93.06 211 PRO A CA 1
ATOM 1619 C C . PRO A 1 211 ? 13.703 -20.625 -4.453 1 93.06 211 PRO A C 1
ATOM 1621 O O . PRO A 1 211 ? 12.477 -20.5 -4.492 1 93.06 211 PRO A O 1
ATOM 1624 N N . ASP A 1 212 ? 14.297 -21.719 -4.27 1 94 212 ASP A N 1
ATOM 1625 C CA . ASP A 1 212 ? 13.539 -22.969 -4.215 1 94 212 ASP A CA 1
ATOM 1626 C C . ASP A 1 212 ? 12.656 -23.016 -2.969 1 94 212 ASP A C 1
ATOM 1628 O O . ASP A 1 212 ? 11.562 -23.578 -3.002 1 94 212 ASP A O 1
ATOM 1632 N N . ALA A 1 213 ? 13.133 -22.5 -1.87 1 93.12 213 ALA A N 1
ATOM 1633 C CA . ALA A 1 213 ? 12.32 -22.453 -0.656 1 93.12 213 ALA A CA 1
ATOM 1634 C C . ALA A 1 213 ? 11.062 -21.609 -0.877 1 93.12 213 ALA A C 1
ATOM 1636 O O . ALA A 1 213 ? 9.984 -21.969 -0.407 1 93.12 213 ALA A O 1
ATOM 1637 N N . VAL A 1 214 ? 11.219 -20.578 -1.602 1 95 214 VAL A N 1
ATOM 1638 C CA . VAL A 1 214 ? 10.078 -19.719 -1.91 1 95 214 VAL A CA 1
ATOM 1639 C C . VAL A 1 214 ? 9.125 -20.438 -2.863 1 95 214 VAL A C 1
ATOM 1641 O O . VAL A 1 214 ? 7.91 -20.375 -2.691 1 95 214 VAL A O 1
ATOM 1644 N N . ALA A 1 215 ? 9.672 -21.125 -3.824 1 97.19 215 ALA A N 1
ATOM 1645 C CA . ALA A 1 215 ? 8.859 -21.875 -4.773 1 97.19 215 ALA A CA 1
ATOM 1646 C C . ALA A 1 215 ? 8.023 -22.938 -4.062 1 97.19 215 ALA A C 1
ATOM 1648 O O . ALA A 1 215 ? 6.848 -23.125 -4.383 1 97.19 215 ALA A O 1
ATOM 1649 N N . LYS A 1 216 ? 8.617 -23.562 -3.117 1 97 216 LYS A N 1
ATOM 1650 C CA . LYS A 1 216 ? 7.895 -24.562 -2.328 1 97 216 LYS A CA 1
ATOM 1651 C C . LYS A 1 216 ? 6.742 -23.922 -1.562 1 97 216 LYS A C 1
ATOM 1653 O O . LYS A 1 216 ? 5.664 -24.5 -1.447 1 97 216 LYS A O 1
ATOM 1658 N N . ALA A 1 217 ? 6.996 -22.766 -1.035 1 96.5 217 ALA A N 1
ATOM 1659 C CA . ALA A 1 217 ? 5.953 -22.031 -0.324 1 96.5 217 ALA A CA 1
ATOM 1660 C C . ALA A 1 217 ? 4.812 -21.656 -1.265 1 96.5 217 ALA A C 1
ATOM 1662 O O . ALA A 1 217 ? 3.643 -21.672 -0.87 1 96.5 217 ALA A O 1
ATOM 1663 N N . VAL A 1 218 ? 5.152 -21.312 -2.471 1 98 218 VAL A N 1
ATOM 1664 C CA . VAL A 1 218 ? 4.141 -21 -3.475 1 98 218 VAL A CA 1
ATOM 1665 C C . VAL A 1 218 ? 3.248 -22.219 -3.715 1 98 218 VAL A C 1
ATOM 1667 O O . VAL A 1 218 ? 2.021 -22.094 -3.732 1 98 218 VAL A O 1
ATOM 1670 N N . LEU A 1 219 ? 3.816 -23.359 -3.893 1 98.25 219 LEU A N 1
ATOM 1671 C CA . LEU A 1 219 ? 3.041 -24.578 -4.094 1 98.25 219 LEU A CA 1
ATOM 1672 C C . LEU A 1 219 ? 2.143 -24.859 -2.891 1 98.25 219 LEU A C 1
ATOM 1674 O O . LEU A 1 219 ? 1.01 -25.328 -3.051 1 98.25 219 LEU A O 1
ATOM 1678 N N . ARG A 1 220 ? 2.693 -24.625 -1.721 1 97.38 220 ARG A N 1
ATOM 1679 C CA . ARG A 1 220 ? 1.88 -24.766 -0.518 1 97.38 220 ARG A CA 1
ATOM 1680 C C . ARG A 1 220 ? 0.678 -23.828 -0.556 1 97.38 220 ARG A C 1
ATOM 1682 O O . ARG A 1 220 ? -0.431 -24.203 -0.182 1 97.38 220 ARG A O 1
ATOM 1689 N N . GLY A 1 221 ? 0.908 -22.625 -0.991 1 97.56 221 GLY A N 1
ATOM 1690 C CA . GLY A 1 221 ? -0.186 -21.672 -1.142 1 97.56 221 GLY A CA 1
ATOM 1691 C C . GLY A 1 221 ? -1.231 -22.125 -2.143 1 97.56 221 GLY A C 1
ATOM 1692 O O . GLY A 1 221 ? -2.432 -22.031 -1.88 1 97.56 221 GLY A O 1
ATOM 1693 N N . ILE A 1 222 ? -0.782 -22.641 -3.246 1 97.88 222 ILE A N 1
ATOM 1694 C CA . ILE A 1 222 ? -1.671 -23.156 -4.285 1 97.88 222 ILE A CA 1
ATOM 1695 C C . ILE A 1 222 ? -2.533 -24.281 -3.725 1 97.88 222 ILE A C 1
ATOM 1697 O O . ILE A 1 222 ? -3.734 -24.344 -3.992 1 97.88 222 ILE A O 1
ATOM 1701 N N . LYS A 1 223 ? -1.954 -25.094 -2.934 1 96.94 223 LYS A N 1
ATOM 1702 C CA . LYS A 1 223 ? -2.615 -26.297 -2.416 1 96.94 223 LYS A CA 1
ATOM 1703 C C . LYS A 1 223 ? -3.545 -25.938 -1.256 1 96.94 223 LYS A C 1
ATOM 1705 O O . LYS A 1 223 ? -4.668 -26.453 -1.185 1 96.94 223 LYS A O 1
ATOM 1710 N N . THR A 1 224 ? -3.15 -25.031 -0.351 1 95.5 224 THR A N 1
ATOM 1711 C CA . THR A 1 224 ? -3.824 -24.891 0.936 1 95.5 224 THR A CA 1
ATOM 1712 C C . THR A 1 224 ? -4.699 -23.641 0.959 1 95.5 224 THR A C 1
ATOM 1714 O O . THR A 1 224 ? -5.676 -23.578 1.711 1 95.5 224 THR A O 1
ATOM 1717 N N . GLY A 1 225 ? -4.27 -22.656 0.267 1 95.56 225 GLY A N 1
ATOM 1718 C CA . GLY A 1 225 ? -4.977 -21.391 0.34 1 95.56 225 GLY A CA 1
ATOM 1719 C C . GLY A 1 225 ? -4.734 -20.641 1.642 1 95.56 225 GLY A C 1
ATOM 1720 O O . GLY A 1 225 ? -5.535 -19.781 2.029 1 95.56 225 GLY A O 1
ATOM 1721 N N . ARG A 1 226 ? -3.66 -21.047 2.33 1 93.56 226 ARG A N 1
ATOM 1722 C CA . ARG A 1 226 ? -3.338 -20.328 3.562 1 93.56 226 ARG A CA 1
ATOM 1723 C C . ARG A 1 226 ? -3.08 -18.859 3.291 1 93.56 226 ARG A C 1
ATOM 1725 O O . ARG A 1 226 ? -2.336 -18.516 2.371 1 93.56 226 ARG A O 1
ATOM 1732 N N . MET A 1 227 ? -3.625 -18.031 4.102 1 91.88 227 MET A N 1
ATOM 1733 C CA . MET A 1 227 ? -3.629 -16.594 3.859 1 91.88 227 MET A CA 1
ATOM 1734 C C . MET A 1 227 ? -2.205 -16.047 3.775 1 91.88 227 MET A C 1
ATOM 1736 O O . MET A 1 227 ? -1.868 -15.312 2.846 1 91.88 227 MET A O 1
ATOM 1740 N N . GLU A 1 228 ? -1.376 -16.328 4.777 1 92.44 228 GLU A N 1
ATOM 1741 C CA . GLU A 1 228 ? 0.012 -15.883 4.82 1 92.44 228 GLU A CA 1
ATOM 1742 C C . GLU A 1 228 ? 0.965 -17.062 5.035 1 92.44 228 GLU A C 1
ATOM 1744 O O . GLU A 1 228 ? 0.765 -17.875 5.941 1 92.44 22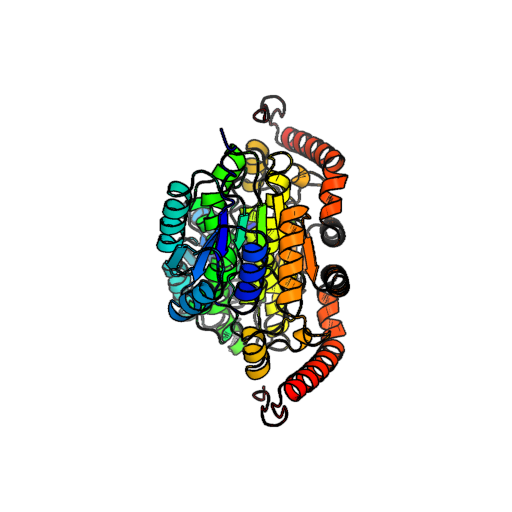8 GLU A O 1
ATOM 1749 N N . ILE A 1 229 ? 1.969 -17.172 4.199 1 93.81 229 ILE A N 1
ATOM 1750 C CA . ILE A 1 229 ? 3.018 -18.172 4.328 1 93.81 229 ILE A CA 1
ATOM 1751 C C . ILE A 1 229 ? 4.379 -17.5 4.414 1 93.81 229 ILE A C 1
ATOM 1753 O O . ILE A 1 229 ? 4.773 -16.766 3.504 1 93.81 229 ILE A O 1
ATOM 1757 N N . TYR A 1 230 ? 5.055 -17.719 5.477 1 90 230 TYR A N 1
ATOM 1758 C CA . TYR A 1 230 ? 6.332 -17.062 5.738 1 90 230 TYR A CA 1
ATOM 1759 C C . TYR A 1 230 ? 7.496 -17.984 5.402 1 90 230 TYR A C 1
ATOM 1761 O O . TYR A 1 230 ? 7.453 -19.188 5.684 1 90 230 TYR A O 1
ATOM 1769 N N . VAL A 1 231 ? 8.484 -17.422 4.809 1 90.69 231 VAL A N 1
ATOM 1770 C CA . VAL A 1 231 ? 9.68 -18.172 4.453 1 90.69 231 VAL A CA 1
ATOM 1771 C C . VAL A 1 231 ? 10.922 -17.469 4.992 1 90.69 231 VAL A C 1
ATOM 1773 O O . VAL A 1 231 ? 11.359 -16.469 4.43 1 90.69 231 VAL A O 1
ATOM 1776 N N . PRO A 1 232 ? 11.703 -17.938 6.012 1 86.25 232 PRO A N 1
ATOM 1777 C CA . PRO A 1 232 ? 11.242 -19.062 6.836 1 86.25 232 PRO A CA 1
ATOM 1778 C C . PRO A 1 232 ? 10.156 -18.656 7.824 1 86.25 232 PRO A C 1
ATOM 1780 O O . PRO A 1 232 ? 9.93 -17.469 8.055 1 86.25 232 PRO A O 1
ATOM 1783 N N . TYR A 1 233 ? 9.477 -19.578 8.352 1 81 233 TYR A N 1
ATOM 1784 C CA . TYR A 1 233 ? 8.344 -19.328 9.242 1 81 233 TYR A CA 1
ATOM 1785 C C . TYR A 1 233 ? 8.766 -18.484 10.438 1 81 233 TYR A C 1
ATOM 1787 O O . TYR A 1 233 ? 8.047 -17.562 10.836 1 81 233 TYR A O 1
ATOM 1795 N N . GLY A 1 234 ? 9.906 -18.781 11.008 1 75.69 234 GLY A N 1
ATOM 1796 C CA . GLY A 1 234 ? 10.375 -18.094 12.195 1 75.69 234 GLY A CA 1
ATOM 1797 C C . GLY A 1 234 ? 10.562 -16.594 11.977 1 75.69 234 GLY A C 1
ATOM 1798 O O . GLY A 1 234 ? 10.227 -15.789 12.844 1 75.69 234 GLY A O 1
ATOM 1799 N N . GLU A 1 235 ? 10.977 -16.25 10.859 1 74.75 235 GLU A N 1
ATOM 1800 C CA . GLU A 1 235 ? 11.195 -14.836 10.555 1 74.75 235 GLU A CA 1
ATOM 1801 C C . GLU A 1 235 ? 9.875 -14.102 10.367 1 74.75 235 GLU A C 1
ATOM 1803 O O . GLU A 1 235 ? 9.766 -12.914 10.672 1 74.75 235 GLU A O 1
ATOM 1808 N N . GLY A 1 236 ? 8.969 -14.836 9.852 1 75.12 236 GLY A N 1
ATOM 1809 C CA . GLY A 1 236 ? 7.645 -14.242 9.727 1 75.12 236 GLY A CA 1
ATOM 1810 C C . GLY A 1 236 ? 7.012 -13.914 11.07 1 75.12 236 GLY A C 1
ATOM 1811 O O . GLY A 1 236 ? 6.43 -12.844 11.234 1 75.12 236 GLY A O 1
ATOM 1812 N N . LEU A 1 237 ? 7.191 -14.758 11.945 1 72.44 237 LEU A N 1
ATOM 1813 C CA . LEU A 1 237 ? 6.645 -14.539 13.281 1 72.44 237 LEU A CA 1
ATOM 1814 C C . LEU A 1 237 ? 7.324 -13.352 13.953 1 72.44 237 LEU A C 1
ATOM 1816 O O . LEU A 1 237 ? 6.656 -12.523 14.578 1 72.44 237 LEU A O 1
ATOM 1820 N N . LEU A 1 238 ? 8.602 -13.32 13.789 1 72.06 238 LEU A N 1
ATOM 1821 C CA . LEU A 1 238 ? 9.344 -12.211 14.375 1 72.06 238 LEU A CA 1
ATOM 1822 C C . LEU A 1 238 ? 8.898 -10.875 13.773 1 72.06 238 LEU A C 1
ATOM 1824 O O . LEU A 1 238 ? 8.742 -9.891 14.5 1 72.06 238 LEU A O 1
ATOM 1828 N N . ALA A 1 239 ? 8.742 -10.883 12.547 1 75.62 239 ALA A N 1
ATOM 1829 C CA . ALA A 1 239 ? 8.32 -9.672 11.859 1 75.62 239 ALA A CA 1
ATOM 1830 C C . ALA A 1 239 ? 6.938 -9.227 12.328 1 75.62 239 ALA A C 1
ATOM 1832 O O . ALA A 1 239 ? 6.703 -8.031 12.539 1 75.62 239 ALA A O 1
ATOM 1833 N N . ARG A 1 240 ? 6.059 -10.117 12.516 1 76.81 240 ARG A N 1
ATOM 1834 C CA . ARG A 1 240 ? 4.699 -9.812 12.945 1 76.81 240 ARG A CA 1
ATOM 1835 C C . ARG A 1 240 ? 4.691 -9.242 14.359 1 76.81 240 ARG A C 1
ATOM 1837 O O . ARG A 1 240 ? 3.975 -8.273 14.641 1 76.81 240 ARG A O 1
ATOM 1844 N N . VAL A 1 241 ? 5.508 -9.773 15.125 1 71.25 241 VAL A N 1
ATOM 1845 C CA . VAL A 1 241 ? 5.582 -9.305 16.516 1 71.25 241 VAL A CA 1
ATOM 1846 C C . VAL A 1 241 ? 6.195 -7.906 16.547 1 71.25 241 VAL A C 1
ATOM 1848 O O . VAL A 1 241 ? 5.723 -7.035 17.281 1 71.25 241 VAL A O 1
ATOM 1851 N N . SER A 1 242 ? 7.168 -7.758 15.703 1 70.69 242 SER A N 1
ATOM 1852 C CA . SER A 1 242 ? 7.828 -6.457 15.641 1 70.69 242 SER A CA 1
ATOM 1853 C C . SER A 1 242 ? 6.891 -5.387 15.094 1 70.69 242 SER A C 1
ATOM 1855 O O . SER A 1 242 ? 7.023 -4.207 15.422 1 70.69 242 SER A O 1
ATOM 1857 N N . ALA A 1 243 ? 6.027 -5.84 14.258 1 72.44 243 ALA A N 1
ATOM 1858 C CA . ALA A 1 243 ? 5.109 -4.906 13.609 1 72.44 243 ALA A CA 1
ATOM 1859 C C . ALA A 1 243 ? 4.109 -4.332 14.609 1 72.44 243 ALA A C 1
ATOM 1861 O O . ALA A 1 243 ? 3.49 -3.299 14.352 1 72.44 243 ALA A O 1
ATOM 1862 N N . VAL A 1 244 ? 3.934 -4.996 15.688 1 69.25 244 VAL A N 1
ATOM 1863 C CA . VAL A 1 244 ? 3.025 -4.523 16.719 1 69.25 244 VAL A CA 1
ATOM 1864 C C . VAL A 1 244 ? 3.602 -3.271 17.375 1 69.25 244 VAL A C 1
ATOM 1866 O O . VAL A 1 244 ? 2.855 -2.373 17.781 1 69.25 244 VAL A O 1
ATOM 1869 N N . PHE A 1 245 ? 4.871 -3.211 17.422 1 67.94 245 PHE A N 1
ATOM 1870 C CA . PHE A 1 245 ? 5.531 -2.076 18.062 1 67.94 245 PHE A CA 1
ATOM 1871 C C . PHE A 1 245 ? 6.598 -1.487 17.141 1 67.94 245 PHE A C 1
ATOM 1873 O O . PHE A 1 245 ? 7.793 -1.604 17.422 1 67.94 245 PHE A O 1
ATOM 1880 N N . PRO A 1 246 ? 6.121 -0.772 16.141 1 64.56 246 PRO A N 1
ATOM 1881 C CA . PRO A 1 246 ? 7.082 -0.279 15.156 1 64.56 246 PRO A CA 1
ATOM 1882 C C . PRO A 1 246 ? 8.156 0.608 15.773 1 64.56 246 PRO A C 1
ATOM 1884 O O . PRO A 1 246 ? 9.281 0.673 15.258 1 64.56 246 PRO A O 1
ATOM 1887 N N . TRP A 1 247 ? 7.805 1.273 16.781 1 62.81 247 TRP A N 1
ATOM 1888 C CA . TRP A 1 247 ? 8.781 2.154 17.422 1 62.81 247 TRP A CA 1
ATOM 1889 C C . TRP A 1 247 ? 9.914 1.35 18.047 1 62.81 247 TRP A C 1
ATOM 1891 O O . TRP A 1 247 ? 11 1.88 18.297 1 62.81 247 TRP A O 1
ATOM 1901 N N . LEU A 1 248 ? 9.617 0.078 18.328 1 60 248 LEU A N 1
ATOM 1902 C CA . LEU A 1 248 ? 10.648 -0.769 18.922 1 60 248 LEU A CA 1
ATOM 1903 C C . LEU A 1 248 ? 11.773 -1.035 17.922 1 60 248 LEU A C 1
ATOM 1905 O O . LEU A 1 248 ? 12.938 -1.166 18.312 1 60 248 LEU A O 1
ATOM 1909 N N . VAL A 1 249 ? 11.344 -1.064 16.703 1 59.22 249 VAL A N 1
ATOM 1910 C CA . VAL A 1 249 ? 12.352 -1.319 15.688 1 59.22 249 VAL A CA 1
ATOM 1911 C C . VAL A 1 249 ? 13.375 -0.19 15.68 1 59.22 249 VAL A C 1
ATOM 1913 O O . VAL A 1 249 ? 14.578 -0.434 15.523 1 59.22 249 VAL A O 1
ATOM 1916 N N . GLY A 1 250 ? 12.852 0.947 15.852 1 58.16 250 GLY A N 1
ATOM 1917 C CA . GLY A 1 250 ? 13.766 2.076 15.953 1 58.16 250 GLY A CA 1
ATOM 1918 C C . GLY A 1 250 ? 14.695 1.981 17.156 1 58.16 250 GLY A C 1
ATOM 1919 O O . GLY A 1 250 ? 15.891 2.279 17.047 1 58.16 250 GLY A O 1
ATOM 1920 N N . PHE A 1 251 ? 14.102 1.5 18.203 1 55.66 251 PHE A N 1
ATOM 1921 C CA . PHE A 1 251 ? 14.883 1.407 19.422 1 55.66 251 PHE A CA 1
ATOM 1922 C C . PHE A 1 251 ? 15.945 0.32 19.312 1 55.66 251 PHE A C 1
ATOM 1924 O O . PHE A 1 251 ? 17.062 0.479 19.812 1 55.66 251 PHE A O 1
ATOM 1931 N N . LEU A 1 252 ? 15.578 -0.715 18.656 1 58.91 252 LEU A N 1
ATOM 1932 C CA . LEU A 1 252 ? 16.484 -1.854 18.547 1 58.91 252 LEU A CA 1
ATOM 1933 C C . LEU A 1 252 ? 17.391 -1.716 17.328 1 58.91 252 LEU A C 1
ATOM 1935 O O . LEU A 1 252 ? 18.234 -2.57 17.078 1 58.91 252 LEU A O 1
ATOM 1939 N N . SER A 1 253 ? 17.172 -0.669 16.625 1 63.12 253 SER A N 1
ATOM 1940 C CA . SER A 1 253 ? 17.75 -0.429 15.305 1 63.12 253 SER A CA 1
ATOM 1941 C C . SER A 1 253 ? 19.281 -0.515 15.352 1 63.12 253 SER A C 1
ATOM 1943 O O . SER A 1 253 ? 19.891 -1.189 14.516 1 63.12 253 SER A O 1
ATOM 1945 N N . PRO A 1 254 ? 19.828 0.058 16.438 1 58.97 254 PRO A N 1
ATOM 1946 C CA . PRO A 1 254 ? 21.297 0.005 16.375 1 58.97 254 PRO A CA 1
ATOM 1947 C C . PRO A 1 254 ? 21.828 -1.421 16.438 1 58.97 254 PRO A C 1
ATOM 1949 O O . PRO A 1 254 ? 22.781 -1.755 15.711 1 58.97 254 PRO A O 1
ATOM 1952 N N . VAL A 1 255 ? 21.25 -2.203 17.297 1 59.19 255 VAL A N 1
ATOM 1953 C CA . VAL A 1 255 ? 21.703 -3.582 17.422 1 59.19 255 VAL A CA 1
ATOM 1954 C C . VAL A 1 255 ? 21.328 -4.379 16.188 1 59.19 255 VAL A C 1
ATOM 1956 O O . VAL A 1 255 ? 22.125 -5.156 15.664 1 59.19 255 VAL A O 1
ATOM 1959 N N . LEU A 1 256 ? 20.156 -4.133 15.742 1 66.75 256 LEU A N 1
ATOM 1960 C CA . LEU A 1 256 ? 19.656 -4.867 14.578 1 66.75 256 LEU A CA 1
ATOM 1961 C C . LEU A 1 256 ? 20.453 -4.492 13.328 1 66.75 256 LEU A C 1
ATOM 1963 O O . LEU A 1 256 ? 20.75 -5.352 12.492 1 66.75 256 LEU A O 1
ATOM 1967 N N . LEU A 1 257 ? 20.766 -3.277 13.289 1 64.19 257 LEU A N 1
ATOM 1968 C CA . LEU A 1 257 ? 21.562 -2.809 12.156 1 64.19 257 LEU A CA 1
ATOM 1969 C C . LEU A 1 257 ? 22.969 -3.41 12.188 1 64.19 257 LEU A C 1
ATOM 1971 O O . LEU A 1 257 ? 23.5 -3.783 11.141 1 64.19 257 LEU A O 1
ATOM 1975 N N . TRP A 1 258 ? 23.469 -3.451 13.398 1 64.25 258 TRP A N 1
ATOM 1976 C CA . TRP A 1 258 ? 24.781 -4.047 13.547 1 64.25 258 TRP A CA 1
ATOM 1977 C C . TRP A 1 258 ? 24.766 -5.52 13.148 1 64.25 258 TRP A C 1
ATOM 1979 O O . TRP A 1 258 ? 25.625 -5.969 12.383 1 64.25 258 TRP A O 1
ATOM 1989 N N . LEU A 1 259 ? 23.781 -6.215 13.609 1 64.44 259 LEU A N 1
ATOM 1990 C CA . LEU A 1 259 ? 23.641 -7.629 13.281 1 64.44 259 LEU A CA 1
ATOM 1991 C C . LEU A 1 259 ? 23.406 -7.824 11.789 1 64.44 259 LEU A C 1
ATOM 1993 O O . LEU A 1 259 ? 23.953 -8.742 11.18 1 64.44 259 LEU A O 1
ATOM 1997 N N . GLY A 1 260 ? 22.641 -6.988 11.297 1 65.62 260 GLY A N 1
ATOM 1998 C CA . GLY A 1 260 ? 22.359 -7.039 9.867 1 65.62 260 GLY A CA 1
ATOM 1999 C C . GLY A 1 260 ? 23.594 -6.824 9.016 1 65.62 260 GLY A C 1
ATOM 2000 O O . GLY A 1 260 ? 23.781 -7.504 8 1 65.62 260 GLY A O 1
ATOM 2001 N N . GLU A 1 261 ? 24.391 -5.879 9.484 1 71.06 261 GLU A N 1
ATOM 2002 C CA . GLU A 1 261 ? 25.625 -5.59 8.75 1 71.06 261 GLU A CA 1
ATOM 2003 C C . GLU A 1 261 ? 26.578 -6.777 8.789 1 71.06 261 GLU A C 1
ATOM 2005 O O . GLU A 1 261 ? 27.203 -7.105 7.781 1 71.06 261 GLU A O 1
ATOM 2010 N N . LYS A 1 262 ? 26.656 -7.352 9.906 1 67.38 262 LYS A N 1
ATOM 2011 C CA . LYS A 1 262 ? 27.469 -8.555 10.031 1 67.38 262 LYS A CA 1
ATOM 2012 C C . LYS A 1 262 ? 26.984 -9.656 9.094 1 67.38 262 LYS A C 1
ATOM 2014 O O . LYS A 1 262 ? 27.781 -10.328 8.438 1 67.38 262 LYS A O 1
ATOM 2019 N N . GLY A 1 263 ? 25.734 -9.797 9.055 1 68.12 263 GLY A N 1
ATOM 2020 C CA . GLY A 1 263 ? 25.141 -10.781 8.164 1 68.12 263 GLY A CA 1
ATOM 2021 C C . GLY A 1 263 ? 25.406 -10.492 6.695 1 68.12 263 GLY A C 1
ATOM 2022 O O . GLY A 1 263 ? 25.688 -11.414 5.918 1 68.12 263 GLY A O 1
ATOM 2023 N N . ARG A 1 264 ? 25.359 -9.305 6.395 1 72.69 264 ARG A N 1
ATOM 2024 C CA . ARG A 1 264 ? 25.594 -8.875 5.02 1 72.69 264 ARG A CA 1
ATOM 2025 C C . ARG A 1 264 ? 27.016 -9.203 4.582 1 72.69 264 ARG A C 1
ATOM 2027 O O . ARG A 1 264 ? 27.234 -9.75 3.498 1 72.69 264 ARG A O 1
ATOM 2034 N N . ARG A 1 265 ? 27.969 -8.82 5.402 1 69.56 265 ARG A N 1
ATOM 2035 C CA . ARG A 1 265 ? 29.375 -9.078 5.113 1 69.56 265 ARG A CA 1
ATOM 2036 C C . ARG A 1 265 ? 29.656 -10.57 4.957 1 69.56 265 ARG A C 1
ATOM 2038 O O . ARG A 1 265 ? 30.359 -10.984 4.039 1 69.56 265 ARG A O 1
ATOM 2045 N N . LYS A 1 266 ? 29.078 -11.344 5.852 1 68.06 266 LYS A N 1
ATOM 2046 C CA . LYS A 1 266 ? 29.234 -12.797 5.773 1 68.06 266 LYS A CA 1
ATOM 2047 C C . LYS A 1 266 ? 28.656 -13.344 4.473 1 68.06 266 LYS A C 1
ATOM 2049 O O . LYS A 1 266 ? 29.266 -14.195 3.826 1 68.06 266 LYS A O 1
ATOM 2054 N N . TRP A 1 267 ? 27.547 -12.852 4.137 1 71 267 TRP A N 1
ATOM 2055 C CA . TRP A 1 267 ? 26.875 -13.305 2.922 1 71 267 TRP A CA 1
ATOM 2056 C C . TRP A 1 267 ? 27.672 -12.906 1.685 1 71 267 TRP A C 1
ATOM 2058 O O . TRP A 1 267 ? 27.844 -13.703 0.764 1 71 267 TRP A O 1
ATOM 2068 N N . LEU A 1 268 ? 28.156 -11.742 1.656 1 70.19 268 LEU A N 1
ATOM 2069 C CA . LEU A 1 268 ? 28.969 -11.281 0.534 1 70.19 268 LEU A CA 1
ATOM 2070 C C . LEU A 1 268 ? 30.234 -12.117 0.395 1 70.19 268 LEU A C 1
ATOM 2072 O O . LEU A 1 268 ? 30.625 -12.469 -0.718 1 70.19 268 LEU A O 1
ATOM 2076 N N . ARG A 1 269 ? 30.859 -12.391 1.496 1 66.44 269 ARG A N 1
ATOM 2077 C CA . ARG A 1 269 ? 32.031 -13.234 1.494 1 66.44 269 ARG A CA 1
ATOM 2078 C C . ARG A 1 269 ? 31.734 -14.609 0.914 1 66.44 269 ARG A C 1
ATOM 2080 O O . ARG A 1 269 ? 32.562 -15.188 0.192 1 66.44 269 ARG A O 1
ATOM 2087 N N . SER A 1 270 ? 30.547 -15.07 1.242 1 68.69 270 SER A N 1
ATOM 2088 C CA . SER A 1 270 ? 30.156 -16.375 0.732 1 68.69 270 SER A CA 1
ATOM 2089 C C . SER A 1 270 ? 29.984 -16.359 -0.781 1 68.69 270 SER A C 1
ATOM 2091 O O . SER A 1 270 ? 30.031 -17.391 -1.438 1 68.69 270 SER A O 1
ATOM 2093 N N . LYS A 1 271 ? 29.766 -15.148 -1.322 1 71.25 271 LYS A N 1
ATOM 2094 C CA . LYS A 1 271 ? 29.625 -14.992 -2.766 1 71.25 271 LYS A CA 1
ATOM 2095 C C . LYS A 1 271 ? 30.953 -14.648 -3.42 1 71.25 271 LYS A C 1
ATOM 2097 O O . LYS A 1 271 ? 31.016 -14.422 -4.629 1 71.25 271 LYS A O 1
ATOM 2102 N N . GLY A 1 272 ? 32 -14.555 -2.529 1 69.75 272 GLY A N 1
ATOM 2103 C CA . GLY A 1 272 ? 33.344 -14.25 -3.023 1 69.75 272 GLY A CA 1
ATOM 2104 C C . GLY A 1 272 ? 33.562 -12.766 -3.24 1 69.75 272 GLY A C 1
ATOM 2105 O O . GLY A 1 272 ? 34.438 -12.367 -4.016 1 69.75 272 GLY A O 1
ATOM 2106 N N . ILE A 1 273 ? 32.719 -11.945 -2.777 1 67.19 273 ILE A N 1
ATOM 2107 C CA . ILE A 1 273 ? 32.812 -10.5 -2.961 1 67.19 273 ILE A CA 1
ATOM 2108 C C . ILE A 1 273 ? 33.438 -9.867 -1.717 1 67.19 273 ILE A C 1
ATOM 2110 O O . ILE A 1 273 ? 33.031 -10.18 -0.592 1 67.19 273 ILE A O 1
ATOM 2114 N N . ASP A 1 274 ? 34.594 -9.031 -1.685 1 60.97 274 ASP A N 1
ATOM 2115 C CA . ASP A 1 274 ? 35.219 -8.336 -0.572 1 60.97 274 ASP A CA 1
ATOM 2116 C C . ASP A 1 274 ? 34.344 -7.215 -0.038 1 60.97 274 ASP A C 1
ATOM 2118 O O . ASP A 1 274 ? 33.969 -6.293 -0.777 1 60.97 274 ASP A O 1
ATOM 2122 N N . PRO A 1 275 ? 33.812 -7.32 1.13 1 56 275 PRO A N 1
ATOM 2123 C CA . PRO A 1 275 ? 32.875 -6.344 1.708 1 56 275 PRO A CA 1
ATOM 2124 C C . PRO A 1 275 ? 33.5 -4.961 1.869 1 56 275 PRO A C 1
ATOM 2126 O O . PRO A 1 275 ? 32.781 -3.971 2.031 1 56 275 PRO A O 1
ATOM 2129 N N . ILE A 1 276 ? 34.875 -4.758 2.27 1 50.28 276 ILE A N 1
ATOM 2130 C CA . ILE A 1 276 ? 35.594 -3.521 2.576 1 50.28 276 ILE A CA 1
ATOM 2131 C C . ILE A 1 276 ? 35.469 -2.543 1.412 1 50.28 276 ILE A C 1
ATOM 2133 O O . ILE A 1 276 ? 35.438 -1.327 1.614 1 50.28 276 ILE A O 1
ATOM 2137 N N . THR A 1 277 ? 35.688 -2.939 0.303 1 43.59 277 THR A N 1
ATOM 2138 C CA . THR A 1 277 ? 35.75 -1.938 -0.753 1 43.59 277 THR A CA 1
ATOM 2139 C C . THR A 1 277 ? 34.469 -1.128 -0.84 1 43.59 277 THR A C 1
ATOM 2141 O O . THR A 1 277 ? 34.375 -0.16 -1.599 1 43.59 277 THR A O 1
ATOM 2144 N N . PHE A 1 278 ? 33.469 -1.624 -0.471 1 38.97 278 PHE A N 1
ATOM 2145 C CA . PHE A 1 278 ? 32.25 -0.828 -0.612 1 38.97 278 PHE A CA 1
ATOM 2146 C C . PHE A 1 278 ? 32.094 0.112 0.576 1 38.97 278 PHE A C 1
ATOM 2148 O O . PHE A 1 278 ? 31.844 -0.335 1.697 1 38.97 278 PHE A O 1
ATOM 2155 N N . VAL A 1 279 ? 32.844 1.255 0.645 1 36.97 279 VAL A N 1
ATOM 2156 C CA . VAL A 1 279 ? 32.594 2.369 1.556 1 36.97 279 VAL A CA 1
ATOM 2157 C C . VAL A 1 279 ? 31.109 2.707 1.569 1 36.97 279 VAL A C 1
ATOM 2159 O O . VAL A 1 279 ? 30.531 3.006 0.526 1 36.97 279 VAL A O 1
ATOM 2162 N N . PRO A 1 280 ? 30.359 2.289 2.488 1 37.88 280 PRO A N 1
ATOM 2163 C CA . PRO A 1 280 ? 29.031 2.877 2.58 1 37.88 280 PRO A CA 1
ATOM 2164 C C . PRO A 1 280 ? 29.016 4.379 2.316 1 37.88 280 PRO A C 1
ATOM 2166 O O . PRO A 1 280 ? 29.969 5.078 2.691 1 37.88 280 PRO A O 1
ATOM 2169 N N . LEU A 1 281 ? 28.625 4.883 1.21 1 31.97 281 LEU A N 1
ATOM 2170 C CA . LEU A 1 281 ? 28.672 6.332 1.057 1 31.97 281 LEU A CA 1
ATOM 2171 C C . LEU A 1 281 ? 28.469 7.027 2.396 1 31.97 281 LEU A C 1
ATOM 2173 O O . LEU A 1 281 ? 27.562 6.668 3.158 1 31.97 281 LEU A O 1
ATOM 2177 N N . SER A 1 282 ? 29.609 7.449 3.064 1 27.03 282 SER A N 1
ATOM 2178 C CA . SER A 1 282 ? 29.594 8.383 4.184 1 27.03 282 SER A CA 1
ATOM 2179 C C . SER A 1 282 ? 28.344 9.266 4.145 1 27.03 282 SER A C 1
ATOM 2181 O O . SER A 1 282 ? 28 9.812 3.098 1 27.03 282 SER A O 1
ATOM 2183 N N . LYS A 1 283 ? 27.5 9.289 5.203 1 23.8 283 LYS A N 1
ATOM 2184 C CA . LYS A 1 283 ? 26.609 10.414 5.414 1 23.8 283 LYS A CA 1
ATOM 2185 C C . LYS A 1 283 ? 27.328 11.742 5.188 1 23.8 283 LYS A C 1
ATOM 2187 O O . LYS A 1 283 ? 28.438 11.945 5.68 1 23.8 283 LYS A O 1
ATOM 2192 N N . MET B 1 1 ? 13.07 47.781 15.523 1 37.94 1 MET B N 1
ATOM 2193 C CA . MET B 1 1 ? 12.82 47.031 14.289 1 37.94 1 MET B CA 1
ATOM 2194 C C . MET B 1 1 ? 11.898 45.844 14.555 1 37.94 1 MET B C 1
ATOM 2196 O O . MET B 1 1 ? 12.234 44.969 15.344 1 37.94 1 MET B O 1
ATOM 2200 N N . MET B 1 2 ? 10.617 45.906 14.633 1 42.59 2 MET B N 1
ATOM 2201 C CA . MET B 1 2 ? 9.641 44.938 15.133 1 42.59 2 MET B CA 1
ATOM 2202 C C . MET B 1 2 ? 9.836 43.594 14.477 1 42.59 2 MET B C 1
ATOM 2204 O O . MET B 1 2 ? 9.945 43.5 13.25 1 42.59 2 MET B O 1
ATOM 2208 N N . SER B 1 3 ? 10.555 42.625 15 1 51.06 3 SER B N 1
ATOM 2209 C CA . SER B 1 3 ? 10.953 41.281 14.523 1 51.06 3 SER B CA 1
ATOM 2210 C C . SER B 1 3 ? 9.82 40.625 13.758 1 51.06 3 SER B C 1
ATOM 2212 O O . SER B 1 3 ? 8.719 40.438 14.289 1 51.06 3 SER B O 1
ATOM 2214 N N . GLN B 1 4 ? 9.539 40.938 12.492 1 59.19 4 GLN B N 1
ATOM 2215 C CA . GLN B 1 4 ? 8.469 40.469 11.617 1 59.19 4 GLN B CA 1
ATOM 2216 C C . GLN B 1 4 ? 8.258 38.969 11.766 1 59.19 4 GLN B C 1
ATOM 2218 O O . GLN B 1 4 ? 9.203 38.188 11.625 1 59.19 4 GLN B O 1
ATOM 2223 N N . LYS B 1 5 ? 7.289 38.625 12.594 1 72.38 5 LYS B N 1
ATOM 2224 C CA . LYS B 1 5 ? 6.926 37.219 12.875 1 72.38 5 LYS B CA 1
ATOM 2225 C C . LYS B 1 5 ? 6.785 36.438 11.594 1 72.38 5 LYS B C 1
ATOM 2227 O O . LYS B 1 5 ? 6.086 36.844 10.664 1 72.38 5 LYS B O 1
ATOM 2232 N N . ARG B 1 6 ? 7.621 35.531 11.375 1 85.12 6 ARG B N 1
ATOM 2233 C CA . ARG B 1 6 ? 7.598 34.688 10.203 1 85.12 6 ARG B CA 1
ATOM 2234 C C . ARG B 1 6 ? 6.23 34.031 10.031 1 85.12 6 ARG B C 1
ATOM 2236 O O . ARG B 1 6 ? 5.609 33.594 11.008 1 85.12 6 ARG B O 1
ATOM 2243 N N . GLU B 1 7 ? 5.656 34.094 8.859 1 92.88 7 GLU B N 1
ATOM 2244 C CA . GLU B 1 7 ? 4.41 33.406 8.539 1 92.88 7 GLU B CA 1
ATOM 2245 C C . GLU B 1 7 ? 4.594 31.891 8.57 1 92.88 7 GLU B C 1
ATOM 2247 O O . GLU B 1 7 ? 5.547 31.359 8 1 92.88 7 GLU B O 1
ATOM 2252 N N . LYS B 1 8 ? 3.783 31.25 9.352 1 96.88 8 LYS B N 1
ATOM 2253 C CA . LYS B 1 8 ? 3.771 29.781 9.383 1 96.88 8 LYS B CA 1
ATOM 2254 C C . LYS B 1 8 ? 2.836 29.219 8.312 1 96.88 8 LYS B C 1
ATOM 2256 O O . LYS B 1 8 ? 1.647 29.547 8.289 1 96.88 8 LYS B O 1
ATOM 2261 N N . ILE B 1 9 ? 3.342 28.406 7.449 1 98.44 9 ILE B N 1
ATOM 2262 C CA . ILE B 1 9 ? 2.58 27.906 6.309 1 98.44 9 ILE B CA 1
ATOM 2263 C C . ILE B 1 9 ? 2.191 26.453 6.551 1 98.44 9 ILE B C 1
ATOM 2265 O O . ILE B 1 9 ? 3.037 25.625 6.906 1 98.44 9 ILE B O 1
ATOM 2269 N N . ALA B 1 10 ? 0.905 26.125 6.355 1 98.81 10 ALA B N 1
ATOM 2270 C CA . ALA B 1 10 ? 0.424 24.75 6.434 1 98.81 10 ALA B CA 1
ATOM 2271 C C . ALA B 1 10 ? -0.345 24.359 5.172 1 98.81 10 ALA B C 1
ATOM 2273 O O . ALA B 1 10 ? -1.299 25.047 4.789 1 98.81 10 ALA B O 1
ATOM 2274 N N . ILE B 1 11 ? 0.094 23.328 4.531 1 98.75 11 ILE B N 1
ATOM 2275 C CA . ILE B 1 11 ? -0.593 22.75 3.377 1 98.75 11 ILE B CA 1
ATOM 2276 C C . ILE B 1 11 ? -1.545 21.656 3.834 1 98.75 11 ILE B C 1
ATOM 2278 O O . ILE B 1 11 ? -1.167 20.781 4.625 1 98.75 11 ILE B O 1
ATOM 2282 N N . LEU B 1 12 ? -2.785 21.703 3.381 1 98.69 12 LEU B N 1
ATOM 2283 C CA . LEU B 1 12 ? -3.807 20.75 3.775 1 98.69 12 LEU B CA 1
ATOM 2284 C C . LEU B 1 12 ? -4.562 20.219 2.557 1 98.69 12 LEU B C 1
ATOM 2286 O O . LEU B 1 12 ? -5.25 20.984 1.875 1 98.69 12 LEU B O 1
ATOM 2290 N N . THR B 1 13 ? -4.402 18.938 2.275 1 97.94 13 THR B N 1
ATOM 2291 C CA . THR B 1 13 ? -5.199 18.328 1.213 1 97.94 13 THR B CA 1
ATOM 2292 C C . THR B 1 13 ? -6.523 17.812 1.761 1 97.94 13 THR B C 1
ATOM 2294 O O . THR B 1 13 ? -6.621 17.469 2.943 1 97.94 13 THR B O 1
ATOM 2297 N N . GLY B 1 14 ? -7.523 17.688 0.825 1 96.06 14 GLY B N 1
ATOM 2298 C CA . GLY B 1 14 ? -8.836 17.266 1.288 1 96.06 14 GLY B CA 1
ATOM 2299 C C . GLY B 1 14 ? -9.453 18.234 2.287 1 96.06 14 GLY B C 1
ATOM 2300 O O . GLY B 1 14 ? -10.133 17.812 3.223 1 96.06 14 GLY B O 1
ATOM 2301 N N . ALA B 1 15 ? -9.18 19.453 2.174 1 95.56 15 ALA B N 1
ATOM 2302 C CA . ALA B 1 15 ? -9.57 20.484 3.141 1 95.56 15 ALA B CA 1
ATOM 2303 C C . ALA B 1 15 ? -11.086 20.641 3.193 1 95.56 15 ALA B C 1
ATOM 2305 O O . ALA B 1 15 ? -11.648 21.016 4.223 1 95.56 15 ALA B O 1
ATOM 2306 N N . GLY B 1 16 ? -11.758 20.266 2.193 1 91.38 16 GLY B N 1
ATOM 2307 C CA . GLY B 1 16 ? -13.195 20.469 2.105 1 91.38 16 GLY B CA 1
ATOM 2308 C C . GLY B 1 16 ? -13.984 19.375 2.801 1 91.38 16 GLY B C 1
ATOM 2309 O O . GLY B 1 16 ? -15.211 19.469 2.922 1 91.38 16 GLY B O 1
ATOM 2310 N N . GLY B 1 17 ? -13.375 18.297 3.229 1 90.31 17 GLY B N 1
ATOM 2311 C CA . GLY B 1 17 ? -14.039 17.219 3.932 1 90.31 17 GLY B CA 1
ATOM 2312 C C . GLY B 1 17 ? -14.211 17.484 5.414 1 90.31 17 GLY B C 1
ATOM 2313 O O . GLY B 1 17 ? -13.75 18.5 5.926 1 90.31 17 GLY B O 1
ATOM 2314 N N . GLY B 1 18 ? -14.906 16.594 6.121 1 88.94 18 GLY B N 1
ATOM 2315 C CA . GLY B 1 18 ? -15.203 16.75 7.535 1 88.94 18 GLY B CA 1
ATOM 2316 C C . GLY B 1 18 ? -13.961 16.875 8.398 1 88.94 18 GLY B C 1
ATOM 2317 O O . GLY B 1 18 ? -13.828 17.812 9.188 1 88.94 18 GLY B O 1
ATOM 2318 N N . ILE B 1 19 ? -13.055 15.93 8.273 1 93.38 19 ILE B N 1
ATOM 2319 C CA . ILE B 1 19 ? -11.82 15.969 9.039 1 93.38 19 ILE B CA 1
ATOM 2320 C C . ILE B 1 19 ? -10.977 17.172 8.602 1 93.38 19 ILE B C 1
ATOM 2322 O O . ILE B 1 19 ? -10.398 17.875 9.438 1 93.38 19 ILE B O 1
ATOM 2326 N N . GLY B 1 20 ? -10.961 17.453 7.324 1 96.62 20 GLY B N 1
ATOM 2327 C CA . GLY B 1 20 ? -10.211 18.578 6.773 1 96.62 20 GLY B CA 1
ATOM 2328 C C . GLY B 1 20 ? -10.617 19.922 7.359 1 96.62 20 GLY B C 1
ATOM 2329 O O . GLY B 1 20 ? -9.766 20.719 7.73 1 96.62 20 GLY B O 1
ATOM 2330 N N . GLU B 1 21 ? -11.898 20.094 7.418 1 96.25 21 GLU B N 1
ATOM 2331 C CA . GLU B 1 21 ? -12.406 21.344 7.984 1 96.25 21 GLU B CA 1
ATOM 2332 C C . GLU B 1 21 ? -11.969 21.516 9.438 1 96.25 21 GLU B C 1
ATOM 2334 O O . GLU B 1 21 ? -11.555 22.594 9.844 1 96.25 21 GLU B O 1
ATOM 2339 N N . ALA B 1 22 ? -12.07 20.453 10.227 1 96.94 22 ALA B N 1
ATOM 2340 C CA . ALA B 1 22 ? -11.688 20.5 11.641 1 96.94 22 ALA B CA 1
ATOM 2341 C C . ALA B 1 22 ? -10.203 20.828 11.789 1 96.94 22 ALA B C 1
ATOM 2343 O O . ALA B 1 22 ? -9.812 21.609 12.648 1 96.94 22 ALA B O 1
ATOM 2344 N N . ILE B 1 23 ? -9.367 20.25 10.969 1 98.19 23 ILE B N 1
ATOM 2345 C CA . ILE B 1 23 ? -7.926 20.5 10.992 1 98.19 23 ILE B CA 1
ATOM 2346 C C . ILE B 1 23 ? -7.645 21.953 10.633 1 98.19 23 ILE B C 1
ATOM 2348 O O . ILE B 1 23 ? -6.859 22.625 11.305 1 98.19 23 ILE B O 1
ATOM 2352 N N . ALA B 1 24 ? -8.297 22.422 9.578 1 98.44 24 ALA B N 1
ATOM 2353 C CA . ALA B 1 24 ? -8.094 23.781 9.102 1 98.44 24 ALA B CA 1
ATOM 2354 C C . ALA B 1 24 ? -8.422 24.797 10.195 1 98.44 24 ALA B C 1
ATOM 2356 O O . ALA B 1 24 ? -7.656 25.734 10.43 1 98.44 24 ALA B O 1
ATOM 2357 N N . LEU B 1 25 ? -9.547 24.609 10.836 1 98.12 25 LEU B N 1
ATOM 2358 C CA . LEU B 1 25 ? -9.984 25.531 11.875 1 98.12 25 LEU B CA 1
ATOM 2359 C C . LEU B 1 25 ? -8.984 25.578 13.023 1 98.12 25 LEU B C 1
ATOM 2361 O O . LEU B 1 25 ? -8.672 26.656 13.531 1 98.12 25 LEU B O 1
ATOM 2365 N N . ARG B 1 26 ? -8.453 24.5 13.383 1 98.12 26 ARG B N 1
ATOM 2366 C CA . ARG B 1 26 ? -7.504 24.453 14.492 1 98.12 26 ARG B CA 1
ATOM 2367 C C . ARG B 1 26 ? -6.172 25.078 14.102 1 98.12 26 ARG B C 1
ATOM 2369 O O . ARG B 1 26 ? -5.555 25.781 14.898 1 98.12 26 ARG B O 1
ATOM 2376 N N . LEU B 1 27 ? -5.707 24.797 12.945 1 98.44 27 LEU B N 1
ATOM 2377 C CA . LEU B 1 27 ? -4.457 25.391 12.477 1 98.44 27 LEU B CA 1
ATOM 2378 C C . LEU B 1 27 ? -4.594 26.906 12.328 1 98.44 27 LEU B C 1
ATOM 2380 O O . LEU B 1 27 ? -3.658 27.641 12.633 1 98.44 27 LEU B O 1
ATOM 2384 N N . ASP B 1 28 ? -5.738 27.328 11.828 1 98.38 28 ASP B N 1
ATOM 2385 C CA . ASP B 1 28 ? -6.02 28.766 11.719 1 98.38 28 ASP B CA 1
ATOM 2386 C C . ASP B 1 28 ? -5.977 29.438 13.086 1 98.38 28 ASP B C 1
ATOM 2388 O O . ASP B 1 28 ? -5.438 30.531 13.227 1 98.38 28 ASP B O 1
ATOM 2392 N N . ALA B 1 29 ? -6.527 28.75 14.07 1 97.62 29 ALA B N 1
ATOM 2393 C CA . ALA B 1 29 ? -6.535 29.266 15.43 1 97.62 29 ALA B CA 1
ATOM 2394 C C . ALA B 1 29 ? -5.113 29.422 15.969 1 97.62 29 ALA B C 1
ATOM 2396 O O . ALA B 1 29 ? -4.855 30.25 16.828 1 97.62 29 ALA B O 1
ATOM 2397 N N . LEU B 1 30 ? -4.207 28.672 15.477 1 97.44 30 LEU B N 1
ATOM 2398 C CA . LEU B 1 30 ? -2.805 28.734 15.883 1 97.44 30 LEU B CA 1
ATOM 2399 C C . LEU B 1 30 ? -2.01 29.641 14.961 1 97.44 30 LEU B C 1
ATOM 2401 O O . LEU B 1 30 ? -0.777 29.609 14.961 1 97.44 30 LEU B O 1
ATOM 2405 N N . GLU B 1 31 ? -2.748 30.359 14.016 1 97.44 31 GLU B N 1
ATOM 2406 C CA . GLU B 1 31 ? -2.229 31.453 13.211 1 97.44 31 GLU B CA 1
ATOM 2407 C C . GLU B 1 31 ? -1.403 30.938 12.031 1 97.44 31 GLU B C 1
ATOM 2409 O O . GLU B 1 31 ? -0.492 31.625 11.562 1 97.44 31 GLU B O 1
ATOM 2414 N N . TYR B 1 32 ? -1.613 29.734 11.633 1 97.88 32 TYR B N 1
ATOM 2415 C CA . TYR B 1 32 ? -1.034 29.266 10.383 1 97.88 32 TYR B CA 1
ATOM 2416 C C . TYR B 1 32 ? -1.723 29.906 9.188 1 97.88 32 TYR B C 1
ATOM 2418 O O . TYR B 1 32 ? -2.945 30.062 9.172 1 97.88 32 TYR B O 1
ATOM 2426 N N . LYS B 1 33 ? -0.979 30.359 8.234 1 98.19 33 LYS B N 1
ATOM 2427 C CA . LYS B 1 33 ? -1.531 30.594 6.906 1 98.19 33 LYS B CA 1
ATOM 2428 C C . LYS B 1 33 ? -1.755 29.281 6.156 1 98.19 33 LYS B C 1
ATOM 2430 O O . LYS B 1 33 ? -0.815 28.516 5.949 1 98.19 33 LYS B O 1
ATOM 2435 N N . LEU B 1 34 ? -2.98 29.078 5.719 1 98.56 34 LEU B N 1
ATOM 2436 C CA . LEU B 1 34 ? -3.352 27.781 5.176 1 98.56 34 LEU B CA 1
ATOM 2437 C C . LEU B 1 34 ? -3.307 27.797 3.652 1 98.56 34 LEU B C 1
ATOM 2439 O O . LEU B 1 34 ? -3.713 28.766 3.023 1 98.56 34 LEU B O 1
ATOM 2443 N N . VAL B 1 35 ? -2.732 26.797 3.098 1 98.62 35 VAL B N 1
ATOM 2444 C CA . VAL B 1 35 ? -2.869 26.406 1.697 1 98.62 35 VAL B CA 1
ATOM 2445 C C . VAL B 1 35 ? -3.834 25.219 1.58 1 98.62 35 VAL B C 1
ATOM 2447 O O . VAL B 1 35 ? -3.477 24.094 1.893 1 98.62 35 VAL B O 1
ATOM 2450 N N . LEU B 1 36 ? -5.066 25.5 1.105 1 98.44 36 LEU B N 1
ATOM 2451 C CA . LEU B 1 36 ? -6.137 24.516 1.081 1 98.44 36 LEU B CA 1
ATOM 2452 C C . LEU B 1 36 ? -6.25 23.859 -0.296 1 98.44 36 LEU B C 1
ATOM 2454 O O . LEU B 1 36 ? -6.418 24.562 -1.3 1 98.44 36 LEU B O 1
ATOM 2458 N N . CYS B 1 37 ? -6.184 22.578 -0.319 1 97.19 37 CYS B N 1
ATOM 2459 C CA . CYS B 1 37 ? -6.25 21.812 -1.561 1 97.19 37 CYS B CA 1
ATOM 2460 C C . CYS B 1 37 ? -7.457 20.875 -1.565 1 97.19 37 CYS B C 1
ATOM 2462 O O . CYS B 1 37 ? -7.664 20.125 -0.616 1 97.19 37 CYS B O 1
ATOM 2464 N N . ASP B 1 38 ? -8.219 20.906 -2.59 1 95.25 38 ASP B N 1
ATOM 2465 C CA . ASP B 1 38 ? -9.359 20.016 -2.799 1 95.25 38 ASP B CA 1
ATOM 2466 C C . ASP B 1 38 ? -9.828 20.062 -4.254 1 95.25 38 ASP B C 1
ATOM 2468 O O . ASP B 1 38 ? -9.383 20.906 -5.031 1 95.25 38 ASP B O 1
ATOM 2472 N N . ILE B 1 39 ? -10.641 19.125 -4.566 1 93.44 39 ILE B N 1
ATOM 2473 C CA . ILE B 1 39 ? -11.156 19.078 -5.934 1 93.44 39 ILE B CA 1
ATOM 2474 C C . ILE B 1 39 ? -12.453 19.891 -6.016 1 93.44 39 ILE B C 1
ATOM 2476 O O . ILE B 1 39 ? -12.844 20.328 -7.098 1 93.44 39 ILE B O 1
ATOM 2480 N N . GLN B 1 40 ? -13.133 20.125 -4.898 1 92.31 40 GLN B N 1
ATOM 2481 C CA . GLN B 1 40 ? -14.422 20.797 -4.875 1 92.31 40 GLN B CA 1
ATOM 2482 C C . GLN B 1 40 ? -14.273 22.266 -4.469 1 92.31 40 GLN B C 1
ATOM 2484 O O . GLN B 1 40 ? -14.188 22.578 -3.281 1 92.31 40 GLN B O 1
ATOM 2489 N N . LYS B 1 41 ? -14.445 23.094 -5.395 1 93.19 41 LYS B N 1
ATOM 2490 C CA . LYS B 1 41 ? -14.234 24.531 -5.176 1 93.19 41 LYS B CA 1
ATOM 2491 C C . LYS B 1 41 ? -15.242 25.078 -4.168 1 93.19 41 LYS B C 1
ATOM 2493 O O . LYS B 1 41 ? -14.867 25.828 -3.254 1 93.19 41 LYS B O 1
ATOM 2498 N N . PRO B 1 42 ? -16.5 24.703 -4.25 1 94.31 42 PRO B N 1
ATOM 2499 C CA . PRO B 1 42 ? -17.469 25.281 -3.311 1 94.31 42 PRO B CA 1
ATOM 2500 C C . PRO B 1 42 ? -17.125 24.953 -1.856 1 94.31 42 PRO B C 1
ATOM 2502 O O . PRO B 1 42 ? -17.328 25.797 -0.973 1 94.31 42 PRO B O 1
ATOM 2505 N N . ASN B 1 43 ? -16.641 23.766 -1.619 1 93.5 43 ASN B N 1
ATOM 2506 C CA . ASN B 1 43 ? -16.266 23.375 -0.264 1 93.5 43 ASN B CA 1
ATOM 2507 C C . ASN B 1 43 ? -15.109 24.234 0.264 1 93.5 43 ASN B C 1
ATOM 2509 O O . ASN B 1 43 ? -15.094 24.609 1.438 1 93.5 43 ASN B O 1
ATOM 2513 N N . LEU B 1 44 ? -14.164 24.531 -0.571 1 95.81 44 LEU B N 1
ATOM 2514 C CA . LEU B 1 44 ? -13.008 25.312 -0.173 1 95.81 44 LEU B CA 1
ATOM 2515 C C . LEU B 1 44 ? -13.414 26.766 0.12 1 95.81 44 LEU B C 1
ATOM 2517 O O . LEU B 1 44 ? -12.914 27.359 1.075 1 95.81 44 LEU B O 1
ATOM 2521 N N . GLU B 1 45 ? -14.258 27.281 -0.682 1 96.12 45 GLU B N 1
ATOM 2522 C CA . GLU B 1 45 ? -14.711 28.656 -0.498 1 96.12 45 GLU B CA 1
ATOM 2523 C C . GLU B 1 45 ? -15.492 28.812 0.806 1 96.12 45 GLU B C 1
ATOM 2525 O O . GLU B 1 45 ? -15.305 29.797 1.534 1 96.12 45 GLU B O 1
ATOM 2530 N N . ARG B 1 46 ? -16.344 27.875 1.042 1 96.12 46 ARG B N 1
ATOM 2531 C CA . ARG B 1 46 ? -17.094 27.891 2.293 1 96.12 46 ARG B CA 1
ATOM 2532 C C . ARG B 1 46 ? -16.156 27.828 3.496 1 96.12 46 ARG B C 1
ATOM 2534 O O . ARG B 1 46 ? -16.359 28.531 4.488 1 96.12 46 ARG B O 1
ATOM 2541 N N . LEU B 1 47 ? -15.18 26.969 3.4 1 97.06 47 LEU B N 1
ATOM 2542 C CA . LEU B 1 47 ? -14.195 26.844 4.469 1 97.06 47 LEU B CA 1
ATOM 2543 C C . LEU B 1 47 ? -13.398 28.141 4.633 1 97.06 47 LEU B C 1
ATOM 2545 O O . LEU B 1 47 ? -13.141 28.578 5.754 1 97.06 47 LEU B O 1
ATOM 2549 N N . ALA B 1 48 ? -13.016 28.766 3.57 1 97.5 48 ALA B N 1
ATOM 2550 C CA . ALA B 1 48 ? -12.234 30 3.586 1 97.5 48 ALA B CA 1
ATOM 2551 C C . ALA B 1 48 ? -12.969 31.094 4.348 1 97.5 48 ALA B C 1
ATOM 2553 O O . ALA B 1 48 ? -12.344 31.906 5.047 1 97.5 48 ALA B O 1
ATOM 2554 N N . GLU B 1 49 ? -14.234 31.109 4.258 1 97.25 49 GLU B N 1
ATOM 2555 C CA . GLU B 1 49 ? -15.055 32.125 4.906 1 97.25 49 GLU B CA 1
ATOM 2556 C C . GLU B 1 49 ? -15.031 31.969 6.426 1 97.25 49 GLU B C 1
ATOM 2558 O O . GLU B 1 49 ? -15.281 32.906 7.16 1 97.25 49 GLU B O 1
ATOM 2563 N N . LYS B 1 50 ? -14.75 30.797 6.875 1 97.25 50 LYS B N 1
ATOM 2564 C CA . LYS B 1 50 ? -14.773 30.5 8.305 1 97.25 50 LYS B CA 1
ATOM 2565 C C . LYS B 1 50 ? -13.422 30.812 8.953 1 97.25 50 LYS B C 1
ATOM 2567 O O . LYS B 1 50 ? -13.305 30.828 10.18 1 97.25 50 LYS B O 1
ATOM 2572 N N . LEU B 1 51 ? -12.391 31.078 8.188 1 98 51 LEU B N 1
ATOM 2573 C CA . LEU B 1 51 ? -11.031 31.203 8.695 1 98 51 LEU B CA 1
ATOM 2574 C C . LEU B 1 51 ? -10.688 32.656 8.977 1 98 51 LEU B C 1
ATOM 2576 O O . LEU B 1 51 ? -11.164 33.562 8.273 1 98 51 LEU B O 1
ATOM 2580 N N . LYS B 1 52 ? -9.891 32.906 9.961 1 97.69 52 LYS B N 1
ATOM 2581 C CA . LYS B 1 52 ? -9.438 34.25 10.32 1 97.69 52 LYS B CA 1
ATOM 2582 C C . LYS B 1 52 ? -8.414 34.75 9.312 1 97.69 52 LYS B C 1
ATOM 2584 O O . LYS B 1 52 ? -8.492 35.906 8.875 1 97.69 52 LYS B O 1
ATOM 2589 N N . ILE B 1 53 ? -7.418 33.938 9.016 1 97.38 53 ILE B N 1
ATOM 2590 C CA . ILE B 1 53 ? -6.383 34.281 8.047 1 97.38 53 ILE B CA 1
ATOM 2591 C C . ILE B 1 53 ? -6.789 33.812 6.656 1 97.38 53 ILE B C 1
ATOM 2593 O O . ILE B 1 53 ? -7.125 32.625 6.48 1 97.38 53 ILE B O 1
ATOM 2597 N N . LYS B 1 54 ? -6.805 34.625 5.656 1 97.44 54 LYS B N 1
ATOM 2598 C CA . LYS B 1 54 ? -7.203 34.281 4.297 1 97.44 54 LYS B CA 1
ATOM 2599 C C . LYS B 1 54 ? -6.301 33.188 3.738 1 97.44 54 LYS B C 1
ATOM 2601 O O . LYS B 1 54 ? -5.082 33.344 3.646 1 97.44 54 LYS B O 1
ATOM 2606 N N . PRO B 1 55 ? -6.891 32.094 3.361 1 98.25 55 PRO B N 1
ATOM 2607 C CA . PRO B 1 55 ? -6.09 31 2.83 1 98.25 55 PRO B CA 1
ATOM 2608 C C . PRO B 1 55 ? -5.809 31.141 1.336 1 98.25 55 PRO B C 1
ATOM 2610 O O . PRO B 1 55 ? -6.43 31.969 0.663 1 98.25 55 PRO B O 1
ATOM 2613 N N . ASP B 1 56 ? -4.824 30.469 0.841 1 98 56 ASP B N 1
ATOM 2614 C CA . ASP B 1 56 ? -4.66 30.219 -0.588 1 98 56 ASP B CA 1
ATOM 2615 C C . ASP B 1 56 ? -5.344 28.922 -1.005 1 98 56 ASP B C 1
ATOM 2617 O O . ASP B 1 56 ? -5.23 27.906 -0.317 1 98 56 ASP B O 1
ATOM 2621 N N . LEU B 1 57 ? -6.102 29.047 -2.086 1 97.88 57 LEU B N 1
ATOM 2622 C CA . LEU B 1 57 ? -6.859 27.875 -2.555 1 97.88 57 LEU B CA 1
ATOM 2623 C C . LEU B 1 57 ? -6.199 27.266 -3.787 1 97.88 57 LEU B C 1
ATOM 2625 O O . LEU B 1 57 ? -5.855 27.984 -4.73 1 97.88 57 LEU B O 1
ATOM 2629 N N . TYR B 1 58 ? -5.965 26 -3.799 1 97.12 58 TYR B N 1
ATOM 2630 C CA . TYR B 1 58 ? -5.445 25.234 -4.934 1 97.12 58 TYR B CA 1
ATOM 2631 C C . TYR B 1 58 ? -6.406 24.109 -5.32 1 97.12 58 TYR B C 1
ATOM 2633 O O . TYR B 1 58 ? -6.625 23.188 -4.547 1 97.12 58 TYR B O 1
ATOM 2641 N N . LEU B 1 59 ? -6.914 24.234 -6.488 1 95.88 59 LEU B N 1
ATOM 2642 C CA . LEU B 1 59 ? -7.867 23.266 -7.012 1 95.88 59 LEU B CA 1
ATOM 2643 C C . LEU B 1 59 ? -7.191 22.297 -7.977 1 95.88 59 LEU B C 1
ATOM 2645 O O . LEU B 1 59 ? -6.777 22.688 -9.07 1 95.88 59 LEU B O 1
ATOM 2649 N N . PHE B 1 60 ? -7.059 21.062 -7.516 1 92.31 60 PHE B N 1
ATOM 2650 C CA . PHE B 1 60 ? -6.516 20.062 -8.438 1 92.31 60 PHE B CA 1
ATOM 2651 C C . PHE B 1 60 ? -6.953 18.656 -8.039 1 92.31 60 PHE B C 1
ATOM 2653 O O . PHE B 1 60 ? -7.375 18.438 -6.906 1 92.31 60 PHE B O 1
ATOM 2660 N N . ASP B 1 61 ? -6.941 17.828 -8.977 1 95.94 61 ASP B N 1
ATOM 2661 C CA . ASP B 1 61 ? -7.379 16.438 -8.867 1 95.94 61 ASP B CA 1
ATOM 2662 C C . ASP B 1 61 ? -6.23 15.539 -8.445 1 95.94 61 ASP B C 1
ATOM 2664 O O . ASP B 1 61 ? -5.266 15.359 -9.188 1 95.94 61 ASP B O 1
ATOM 2668 N N . LEU B 1 62 ? -6.426 14.922 -7.312 1 95.75 62 LEU B N 1
ATOM 2669 C CA . LEU B 1 62 ? -5.371 14.086 -6.762 1 95.75 62 LEU B CA 1
ATOM 2670 C C . LEU B 1 62 ? -5.207 12.805 -7.582 1 95.75 62 LEU B C 1
ATOM 2672 O O . LEU B 1 62 ? -4.215 12.086 -7.43 1 95.75 62 LEU B O 1
ATOM 2676 N N . THR B 1 63 ? -6.184 12.484 -8.445 1 95.06 63 THR B N 1
ATOM 2677 C CA . THR B 1 63 ? -6.066 11.297 -9.297 1 95.06 63 THR B CA 1
ATOM 2678 C C . THR B 1 63 ? -5.199 11.594 -10.516 1 95.06 63 THR B C 1
ATOM 2680 O O . THR B 1 63 ? -4.906 10.695 -11.305 1 95.06 63 THR B O 1
ATOM 2683 N N . ASN B 1 64 ? -4.828 12.797 -10.688 1 96 64 ASN B N 1
ATOM 2684 C CA . ASN B 1 64 ? -3.988 13.219 -11.805 1 96 64 ASN B CA 1
ATOM 2685 C C . ASN B 1 64 ? -2.568 13.547 -11.344 1 96 64 ASN B C 1
ATOM 2687 O O . ASN B 1 64 ? -2.311 14.633 -10.836 1 96 64 ASN B O 1
ATOM 2691 N N . PRO B 1 65 ? -1.654 12.641 -11.625 1 95.31 65 PRO B N 1
ATOM 2692 C CA . PRO B 1 65 ? -0.292 12.82 -11.117 1 95.31 65 PRO B CA 1
ATOM 2693 C C . PRO B 1 65 ? 0.349 14.125 -11.594 1 95.31 65 PRO B C 1
ATOM 2695 O O . PRO B 1 65 ? 1.072 14.773 -10.836 1 95.31 65 PRO B O 1
ATOM 2698 N N . LYS B 1 66 ? 0.123 14.477 -12.781 1 95.5 66 LYS B N 1
ATOM 2699 C CA . LYS B 1 66 ? 0.709 15.703 -13.336 1 95.5 66 LYS B CA 1
ATOM 2700 C C . LYS B 1 66 ? 0.205 16.938 -12.586 1 95.5 66 LYS B C 1
ATOM 2702 O O . LYS B 1 66 ? 0.985 17.828 -12.266 1 95.5 66 LYS B O 1
ATOM 2707 N N . GLN B 1 67 ? -1.076 16.984 -12.32 1 96.69 67 GLN B N 1
ATOM 2708 C CA . GLN B 1 67 ? -1.645 18.094 -11.578 1 96.69 67 GLN B CA 1
ATOM 2709 C C . GLN B 1 67 ? -1.083 18.172 -10.164 1 96.69 67 GLN B C 1
ATOM 2711 O O . GLN B 1 67 ? -0.786 19.25 -9.656 1 96.69 67 GLN B O 1
ATOM 2716 N N . VAL B 1 68 ? -0.93 17.031 -9.523 1 97.19 68 VAL B N 1
ATOM 2717 C CA . VAL B 1 68 ? -0.413 16.969 -8.164 1 97.19 68 VAL B CA 1
ATOM 2718 C C . VAL B 1 68 ? 1.005 17.531 -8.117 1 97.19 68 VAL B C 1
ATOM 2720 O O . VAL B 1 68 ? 1.306 18.406 -7.309 1 97.19 68 VAL B O 1
ATOM 2723 N N . GLU B 1 69 ? 1.819 17.094 -9.016 1 96.44 69 GLU B N 1
ATOM 2724 C CA . GLU B 1 69 ? 3.223 17.5 -9.023 1 96.44 69 GLU B CA 1
ATOM 2725 C C . GLU B 1 69 ? 3.375 18.969 -9.406 1 96.44 69 GLU B C 1
ATOM 2727 O O . GLU B 1 69 ? 4.16 19.688 -8.797 1 96.44 69 GLU B O 1
ATOM 2732 N N . GLU B 1 70 ? 2.633 19.391 -10.391 1 96.88 70 GLU B N 1
ATOM 2733 C CA . GLU B 1 70 ? 2.695 20.766 -10.836 1 96.88 70 GLU B CA 1
ATOM 2734 C C . GLU B 1 70 ? 2.252 21.719 -9.727 1 96.88 70 GLU B C 1
ATOM 2736 O O . GLU B 1 70 ? 2.908 22.734 -9.469 1 96.88 70 GLU B O 1
ATOM 2741 N N . ASN B 1 71 ? 1.189 21.406 -9.117 1 97.25 71 ASN B N 1
ATOM 2742 C CA . ASN B 1 71 ? 0.7 22.266 -8.039 1 97.25 71 ASN B CA 1
ATOM 2743 C C . ASN B 1 71 ? 1.625 22.234 -6.828 1 97.25 71 ASN B C 1
ATOM 2745 O O . ASN B 1 71 ? 1.828 23.25 -6.172 1 97.25 71 ASN B O 1
ATOM 2749 N N . ALA B 1 72 ? 2.145 21.078 -6.496 1 97.31 72 ALA B N 1
ATOM 2750 C CA . ALA B 1 72 ? 3.111 20.969 -5.406 1 97.31 72 ALA B CA 1
ATOM 2751 C C . ALA B 1 72 ? 4.316 21.875 -5.652 1 97.31 72 ALA B C 1
ATOM 2753 O O . ALA B 1 72 ? 4.789 22.562 -4.738 1 97.31 72 ALA B O 1
ATOM 2754 N N . GLU B 1 73 ? 4.762 21.859 -6.887 1 96.88 73 GLU B N 1
ATOM 2755 C CA . GLU B 1 73 ? 5.902 22.703 -7.246 1 96.88 73 GLU B CA 1
ATOM 2756 C C . GLU B 1 73 ? 5.547 24.188 -7.148 1 96.88 73 GLU B C 1
ATOM 2758 O O . GLU B 1 73 ? 6.367 25 -6.711 1 96.88 73 GLU B O 1
ATOM 2763 N N . LEU B 1 74 ? 4.402 24.531 -7.578 1 97.19 74 LEU B N 1
ATOM 2764 C CA . LEU B 1 74 ? 3.936 25.922 -7.488 1 97.19 74 LEU B CA 1
ATOM 2765 C C . LEU B 1 74 ? 3.885 26.375 -6.035 1 97.19 74 LEU B C 1
ATOM 2767 O O . LEU B 1 74 ? 4.332 27.484 -5.711 1 97.19 74 LEU B O 1
ATOM 2771 N N . ILE B 1 75 ? 3.354 25.531 -5.176 1 97.19 75 ILE B N 1
ATOM 2772 C CA . ILE B 1 75 ? 3.25 25.844 -3.756 1 97.19 75 ILE B CA 1
ATOM 2773 C C . ILE B 1 75 ? 4.645 26 -3.158 1 97.19 75 ILE B C 1
ATOM 2775 O O . ILE B 1 75 ? 4.922 26.969 -2.457 1 97.19 75 ILE B O 1
ATOM 2779 N N . LYS B 1 76 ? 5.508 25.062 -3.467 1 96.75 76 LYS B N 1
ATOM 2780 C CA . LYS B 1 76 ? 6.883 25.078 -2.969 1 96.75 76 LYS B CA 1
ATOM 2781 C C . LYS B 1 76 ? 7.598 26.375 -3.373 1 96.75 76 LYS B C 1
ATOM 2783 O O . LYS B 1 76 ? 8.336 26.953 -2.576 1 96.75 76 LYS B O 1
ATOM 2788 N N . ALA B 1 77 ? 7.359 26.812 -4.57 1 96.25 77 ALA B N 1
ATOM 2789 C CA . ALA B 1 77 ? 8.023 28 -5.109 1 96.25 77 ALA B CA 1
ATOM 2790 C C . ALA B 1 77 ? 7.449 29.266 -4.504 1 96.25 77 ALA B C 1
ATOM 2792 O O . ALA B 1 77 ? 8.156 30.266 -4.367 1 96.25 77 ALA B O 1
ATOM 2793 N N . LYS B 1 78 ? 6.266 29.281 -4.148 1 96.56 78 LYS B N 1
ATOM 2794 C CA . LYS B 1 78 ? 5.57 30.484 -3.691 1 96.56 78 LYS B CA 1
ATOM 2795 C C . LYS B 1 78 ? 6 30.859 -2.277 1 96.56 78 LYS B C 1
ATOM 2797 O O . LYS B 1 78 ? 6.098 32.031 -1.952 1 96.56 78 LYS B O 1
ATOM 2802 N N . TYR B 1 79 ? 6.211 29.906 -1.455 1 96.25 79 TYR B N 1
ATOM 2803 C CA . TYR B 1 79 ? 6.477 30.188 -0.048 1 96.25 79 TYR B CA 1
ATOM 2804 C C . TYR B 1 79 ? 7.941 29.953 0.287 1 96.25 79 TYR B C 1
ATOM 2806 O O . TYR B 1 79 ? 8.523 28.938 -0.124 1 96.25 79 TYR B O 1
ATOM 2814 N N . GLN B 1 80 ? 8.5 30.828 1.017 1 93.31 80 GLN B N 1
ATOM 2815 C CA . GLN B 1 80 ? 9.898 30.719 1.416 1 93.31 80 GLN B CA 1
ATOM 2816 C C . GLN B 1 80 ? 10.109 29.547 2.365 1 93.31 80 GLN B C 1
ATOM 2818 O O . GLN B 1 80 ? 11.148 28.875 2.318 1 93.31 80 GLN B O 1
ATOM 2823 N N . THR B 1 81 ? 9.172 29.406 3.223 1 96.19 81 THR B N 1
ATOM 2824 C CA . THR B 1 81 ? 9.211 28.281 4.16 1 96.19 81 THR B CA 1
ATOM 2825 C C . THR B 1 81 ? 7.867 27.547 4.188 1 96.19 81 THR B C 1
ATOM 2827 O O . THR B 1 81 ? 6.832 28.141 3.873 1 96.19 81 THR B O 1
ATOM 2830 N N . ILE B 1 82 ? 7.906 26.312 4.465 1 98.06 82 ILE B N 1
ATOM 2831 C CA . ILE B 1 82 ? 6.723 25.484 4.68 1 98.06 82 ILE B CA 1
ATOM 2832 C C . ILE B 1 82 ? 6.844 24.734 6.008 1 98.06 82 ILE B C 1
ATOM 2834 O O . ILE B 1 82 ? 7.785 23.969 6.207 1 98.06 82 ILE B O 1
ATOM 2838 N N . ASP B 1 83 ? 5.887 24.938 6.848 1 98.5 83 ASP B N 1
ATOM 2839 C CA . ASP B 1 83 ? 5.992 24.438 8.211 1 98.5 83 ASP B CA 1
ATOM 2840 C C . ASP B 1 83 ? 5.312 23.078 8.352 1 98.5 83 ASP B C 1
ATOM 2842 O O . ASP B 1 83 ? 5.773 22.219 9.109 1 98.5 83 ASP B O 1
ATOM 2846 N N . VAL B 1 84 ? 4.172 22.938 7.664 1 98.75 84 VAL B N 1
ATOM 2847 C CA . VAL B 1 84 ? 3.363 21.75 7.875 1 98.75 84 VAL B CA 1
ATOM 2848 C C . VAL B 1 84 ? 2.781 21.266 6.543 1 98.75 84 VAL B C 1
ATOM 2850 O O . VAL B 1 84 ? 2.326 22.094 5.738 1 98.75 84 VAL B O 1
ATOM 2853 N N . LEU B 1 85 ? 2.861 20.031 6.266 1 98.75 85 LEU B N 1
ATOM 2854 C CA . LEU B 1 85 ? 2.1 19.328 5.23 1 98.75 85 LEU B CA 1
ATOM 2855 C C . LEU B 1 85 ? 1.175 18.281 5.844 1 98.75 85 LEU B C 1
ATOM 2857 O O . LEU B 1 85 ? 1.639 17.344 6.484 1 98.75 85 LEU B O 1
ATOM 2861 N N . VAL B 1 86 ? -0.149 18.5 5.703 1 98.75 86 VAL B N 1
ATOM 2862 C CA . VAL B 1 86 ? -1.134 17.516 6.156 1 98.75 86 VAL B CA 1
ATOM 2863 C C . VAL B 1 86 ? -1.797 16.859 4.949 1 98.75 86 VAL B C 1
ATOM 2865 O O . VAL B 1 86 ? -2.635 17.469 4.285 1 98.75 86 VAL B O 1
ATOM 2868 N N . ASN B 1 87 ? -1.391 15.688 4.703 1 98.38 87 ASN B N 1
ATOM 2869 C CA . ASN B 1 87 ? -2.098 14.859 3.73 1 98.38 87 ASN B CA 1
ATOM 2870 C C . ASN B 1 87 ? -3.338 14.219 4.336 1 98.38 87 ASN B C 1
ATOM 2872 O O . ASN B 1 87 ? -3.248 13.156 4.965 1 98.38 87 ASN B O 1
ATOM 2876 N N . ASN B 1 88 ? -4.477 14.75 4.066 1 96.88 88 ASN B N 1
ATOM 2877 C CA . ASN B 1 88 ? -5.727 14.344 4.695 1 96.88 88 ASN B CA 1
ATOM 2878 C C . ASN B 1 88 ? -6.711 13.781 3.676 1 96.88 88 ASN B C 1
ATOM 2880 O O . ASN B 1 88 ? -7.637 13.047 4.035 1 96.88 88 ASN B O 1
ATOM 2884 N N . ALA B 1 89 ? -6.492 14.102 2.434 1 93.38 89 ALA B N 1
ATOM 2885 C CA . ALA B 1 89 ? -7.43 13.641 1.412 1 93.38 89 ALA B CA 1
ATOM 2886 C C . ALA B 1 89 ? -7.598 12.125 1.462 1 93.38 89 ALA B C 1
ATOM 2888 O O . ALA B 1 89 ? -6.621 11.391 1.658 1 93.38 89 ALA B O 1
ATOM 2889 N N . GLY B 1 90 ? -8.797 11.688 1.347 1 91.31 90 GLY B N 1
ATOM 2890 C CA . GLY B 1 90 ? -9.125 10.266 1.338 1 91.31 90 GLY B CA 1
ATOM 2891 C C . GLY B 1 90 ? -10.375 9.953 0.542 1 91.31 90 GLY B C 1
ATOM 2892 O O . GLY B 1 90 ? -11.219 10.828 0.318 1 91.31 90 GLY B O 1
ATOM 2893 N N . TYR B 1 91 ? -10.414 8.773 0.155 1 89.69 91 TYR B N 1
ATOM 2894 C CA . TYR B 1 91 ? -11.523 8.281 -0.654 1 89.69 91 TYR B CA 1
ATOM 2895 C C . TYR B 1 91 ? -11.781 6.805 -0.373 1 89.69 91 TYR B C 1
ATOM 2897 O O . TYR B 1 91 ? -10.852 6.027 -0.18 1 89.69 91 TYR B O 1
ATOM 2905 N N . THR B 1 92 ? -13.078 6.52 -0.189 1 86.31 92 THR B N 1
ATOM 2906 C CA . THR B 1 92 ? -13.453 5.109 -0.102 1 86.31 92 THR B CA 1
ATOM 2907 C C . THR B 1 92 ? -14.75 4.848 -0.853 1 86.31 92 THR B C 1
ATOM 2909 O O . THR B 1 92 ? -15.602 5.734 -0.975 1 86.31 92 THR B O 1
ATOM 2912 N N . LYS B 1 93 ? -14.828 3.818 -1.48 1 83.31 93 LYS B N 1
ATOM 2913 C CA . LYS B 1 93 ? -16.031 3.258 -2.082 1 83.31 93 LYS B CA 1
ATOM 2914 C C . LYS B 1 93 ? -16.234 1.804 -1.665 1 83.31 93 LYS B C 1
ATOM 2916 O O . LYS B 1 93 ? -15.367 0.959 -1.908 1 83.31 93 LYS B O 1
ATOM 2921 N N . GLU B 1 94 ? -17.312 1.598 -1.04 1 77.12 94 GLU B N 1
ATOM 2922 C CA . GLU B 1 94 ? -17.547 0.282 -0.451 1 77.12 94 GLU B CA 1
ATOM 2923 C C . GLU B 1 94 ? -17.953 -0.731 -1.513 1 77.12 94 GLU B C 1
ATOM 2925 O O . GLU B 1 94 ? -18.484 -0.356 -2.564 1 77.12 94 GLU B O 1
ATOM 2930 N N . GLY B 1 95 ? -17.656 -2.012 -1.153 1 82.38 95 GLY B N 1
ATOM 2931 C CA . GLY B 1 95 ? -18.062 -3.113 -2.012 1 82.38 95 GLY B CA 1
ATOM 2932 C C . GLY B 1 95 ? -16.922 -4.062 -2.348 1 82.38 95 GLY B C 1
ATOM 2933 O O . GLY B 1 95 ? -15.758 -3.717 -2.191 1 82.38 95 GLY B O 1
ATOM 2934 N N . PRO B 1 96 ? -17.344 -5.273 -2.824 1 85.31 96 PRO B N 1
ATOM 2935 C CA . PRO B 1 96 ? -16.344 -6.273 -3.188 1 85.31 96 PRO B CA 1
ATOM 2936 C C . PRO B 1 96 ? -15.414 -5.801 -4.312 1 85.31 96 PRO B C 1
ATOM 2938 O O . PRO B 1 96 ? -15.867 -5.109 -5.23 1 85.31 96 PRO B O 1
ATOM 2941 N N . PHE B 1 97 ? -14.164 -6.168 -4.203 1 91.88 97 PHE B N 1
ATOM 2942 C CA . PHE B 1 97 ? -13.117 -5.773 -5.141 1 91.88 97 PHE B CA 1
ATOM 2943 C C . PHE B 1 97 ? -13.516 -6.113 -6.57 1 91.88 97 PHE B C 1
ATOM 2945 O O . PHE B 1 97 ? -13.336 -5.301 -7.48 1 91.88 97 PHE B O 1
ATOM 2952 N N . LEU B 1 98 ? -14.164 -7.246 -6.77 1 91.94 98 LEU B N 1
ATOM 2953 C CA . LEU B 1 98 ? -14.414 -7.734 -8.117 1 91.94 98 LEU B CA 1
ATOM 2954 C C . LEU B 1 98 ? -15.641 -7.062 -8.727 1 91.94 98 LEU B C 1
ATOM 2956 O O . LEU B 1 98 ? -15.875 -7.156 -9.93 1 91.94 98 LEU B O 1
ATOM 2960 N N . ARG B 1 99 ? -16.359 -6.348 -7.926 1 88.62 99 ARG B N 1
ATOM 2961 C CA . ARG B 1 99 ? -17.5 -5.598 -8.438 1 88.62 99 ARG B CA 1
ATOM 2962 C C . ARG B 1 99 ? -17.109 -4.168 -8.789 1 88.62 99 ARG B C 1
ATOM 2964 O O . ARG B 1 99 ? -17.859 -3.457 -9.461 1 88.62 99 ARG B O 1
ATOM 2971 N N . ALA B 1 100 ? -15.977 -3.812 -8.336 1 89.25 100 ALA B N 1
ATOM 2972 C CA . ALA B 1 100 ? -15.492 -2.463 -8.617 1 89.25 100 ALA B CA 1
ATOM 2973 C C . ALA B 1 100 ? -15.008 -2.342 -10.055 1 89.25 100 ALA B C 1
ATOM 2975 O O . ALA B 1 100 ? -14.406 -3.273 -10.594 1 89.25 100 ALA B O 1
ATOM 2976 N N . ASP B 1 101 ? -15.281 -1.144 -10.609 1 90.56 101 ASP B N 1
ATOM 2977 C CA . ASP B 1 101 ? -14.703 -0.836 -11.914 1 90.56 101 ASP B CA 1
ATOM 2978 C C . ASP B 1 101 ? -13.18 -0.74 -11.828 1 90.56 101 ASP B C 1
ATOM 2980 O O . ASP B 1 101 ? -12.641 -0.32 -10.797 1 90.56 101 ASP B O 1
ATOM 2984 N N . ARG B 1 102 ? -12.562 -1.103 -12.953 1 89.62 102 ARG B N 1
ATOM 2985 C CA . ARG B 1 102 ? -11.102 -1.058 -13.016 1 89.62 102 ARG B CA 1
ATOM 2986 C C . ARG B 1 102 ? -10.586 0.331 -12.656 1 89.62 102 ARG B C 1
ATOM 2988 O O . ARG B 1 102 ? -9.508 0.462 -12.062 1 89.62 102 ARG B O 1
ATOM 2995 N N . SER B 1 103 ? -11.352 1.279 -12.984 1 92.06 103 SER B N 1
ATOM 2996 C CA . SER B 1 103 ? -10.953 2.654 -12.711 1 92.06 103 SER B CA 1
ATOM 2997 C C . SER B 1 103 ? -10.844 2.906 -11.211 1 92.06 103 SER B C 1
ATOM 2999 O O . SER B 1 103 ? -10.156 3.832 -10.773 1 92.06 103 SER B O 1
ATOM 3001 N N . GLU B 1 104 ? -11.508 2.092 -10.414 1 93.38 104 GLU B N 1
ATOM 3002 C CA . GLU B 1 104 ? -11.508 2.258 -8.969 1 93.38 104 GLU B CA 1
ATOM 3003 C C . GLU B 1 104 ? -10.156 1.884 -8.367 1 93.38 104 GLU B C 1
ATOM 3005 O O . GLU B 1 104 ? -9.781 2.387 -7.305 1 93.38 104 GLU B O 1
ATOM 3010 N N . ILE B 1 105 ? -9.445 1.007 -9.055 1 94.75 105 ILE B N 1
ATOM 3011 C CA . ILE B 1 105 ? -8.102 0.675 -8.602 1 94.75 105 ILE B CA 1
ATOM 3012 C C . ILE B 1 105 ? -7.234 1.933 -8.602 1 94.75 105 ILE B C 1
ATOM 3014 O O . ILE B 1 105 ? -6.648 2.289 -7.574 1 94.75 105 ILE B O 1
ATOM 3018 N N . ASN B 1 106 ? -7.266 2.588 -9.695 1 93.88 106 ASN B N 1
ATOM 3019 C CA . ASN B 1 106 ? -6.488 3.816 -9.828 1 93.88 106 ASN B CA 1
ATOM 3020 C C . ASN B 1 106 ? -6.984 4.898 -8.867 1 93.88 106 ASN B C 1
ATOM 3022 O O . ASN B 1 106 ? -6.18 5.578 -8.227 1 93.88 106 ASN B O 1
ATOM 3026 N N . ARG B 1 107 ? -8.219 5.074 -8.812 1 94.25 107 ARG B N 1
ATOM 3027 C CA . ARG B 1 107 ? -8.789 6.141 -7.996 1 94.25 107 ARG B CA 1
ATOM 3028 C C . ARG B 1 107 ? -8.414 5.973 -6.527 1 94.25 107 ARG B C 1
ATOM 3030 O O . ARG B 1 107 ? -7.941 6.918 -5.895 1 94.25 107 ARG B O 1
ATOM 3037 N N . HIS B 1 108 ? -8.586 4.793 -6.004 1 95 108 HIS B N 1
ATOM 3038 C CA . HIS B 1 108 ? -8.281 4.523 -4.602 1 95 108 HIS B CA 1
ATOM 3039 C C . HIS B 1 108 ? -6.797 4.73 -4.316 1 95 108 HIS B C 1
ATOM 3041 O O . HIS B 1 108 ? -6.434 5.398 -3.346 1 95 108 HIS B O 1
ATOM 3047 N N . LEU B 1 109 ? -5.961 4.18 -5.164 1 96.19 109 LEU B N 1
ATOM 3048 C CA . LEU B 1 109 ? -4.531 4.203 -4.875 1 96.19 109 LEU B CA 1
ATOM 3049 C C . LEU B 1 109 ? -3.949 5.59 -5.121 1 96.19 109 LEU B C 1
ATOM 3051 O O . LEU B 1 109 ? -3.057 6.031 -4.395 1 96.19 109 LEU B O 1
ATOM 3055 N N . GLU B 1 110 ? -4.48 6.25 -6.109 1 96.25 110 GLU B N 1
ATOM 3056 C CA . GLU B 1 110 ? -3.986 7.598 -6.383 1 96.25 110 GLU B CA 1
ATOM 3057 C C . GLU B 1 110 ? -4.348 8.555 -5.25 1 96.25 110 GLU B C 1
ATOM 3059 O O . GLU B 1 110 ? -3.492 9.297 -4.766 1 96.25 110 GLU B O 1
ATOM 3064 N N . ILE B 1 111 ? -5.531 8.539 -4.805 1 95.62 111 ILE B N 1
ATOM 3065 C CA . ILE B 1 111 ? -6.012 9.516 -3.836 1 95.62 111 ILE B CA 1
ATOM 3066 C C . ILE B 1 111 ? -5.461 9.188 -2.451 1 95.62 111 ILE B C 1
ATOM 3068 O O . ILE B 1 111 ? -4.973 10.07 -1.743 1 95.62 111 ILE B O 1
ATOM 3072 N N . ASN B 1 112 ? -5.473 7.926 -2.117 1 95.94 112 ASN B N 1
ATOM 3073 C CA . ASN B 1 112 ? -5.184 7.547 -0.738 1 95.94 112 ASN B CA 1
ATOM 3074 C C . ASN B 1 112 ? -3.695 7.281 -0.532 1 95.94 112 ASN B C 1
ATOM 3076 O O . ASN B 1 112 ? -3.225 7.211 0.605 1 95.94 112 ASN B O 1
ATOM 3080 N N . LEU B 1 113 ? -2.928 7.164 -1.58 1 97.12 113 LEU B N 1
ATOM 3081 C CA . LEU B 1 113 ? -1.549 6.73 -1.395 1 97.12 113 LEU B CA 1
ATOM 3082 C C . LEU B 1 113 ? -0.602 7.531 -2.281 1 97.12 113 LEU B C 1
ATOM 3084 O O . LEU B 1 113 ? 0.167 8.359 -1.789 1 97.12 113 LEU B O 1
ATOM 3088 N N . LEU B 1 114 ? -0.714 7.434 -3.562 1 97.44 114 LEU B N 1
ATOM 3089 C CA . LEU B 1 114 ? 0.286 7.938 -4.5 1 97.44 114 LEU B CA 1
ATOM 3090 C C . LEU B 1 114 ? 0.374 9.461 -4.434 1 97.44 114 LEU B C 1
ATOM 3092 O O . LEU B 1 114 ? 1.468 10.023 -4.5 1 97.44 114 LEU B O 1
ATOM 3096 N N . SER B 1 115 ? -0.759 10.102 -4.363 1 97.56 115 SER B N 1
ATOM 3097 C CA . SER B 1 115 ? -0.739 11.562 -4.289 1 97.56 115 SER B CA 1
ATOM 3098 C C . SER B 1 115 ? 0.01 12.039 -3.051 1 97.56 115 SER B C 1
ATOM 3100 O O . SER B 1 115 ? 0.742 13.031 -3.107 1 97.56 115 SER B O 1
ATOM 3102 N N . ALA B 1 116 ? -0.21 11.398 -1.922 1 97.81 116 ALA B N 1
ATOM 3103 C CA . ALA B 1 116 ? 0.512 11.75 -0.701 1 97.81 116 ALA B CA 1
ATOM 3104 C C . ALA B 1 116 ? 2.018 11.586 -0.888 1 97.81 116 ALA B C 1
ATOM 3106 O O . ALA B 1 116 ? 2.799 12.438 -0.463 1 97.81 116 ALA B O 1
ATOM 3107 N N . LEU B 1 117 ? 2.424 10.469 -1.52 1 97.75 117 LEU B N 1
ATOM 3108 C CA . LEU B 1 117 ? 3.838 10.227 -1.777 1 97.75 117 LEU B CA 1
ATOM 3109 C C . LEU B 1 117 ? 4.43 11.328 -2.652 1 97.75 117 LEU B C 1
ATOM 3111 O O . LEU B 1 117 ? 5.523 11.82 -2.379 1 97.75 117 LEU B O 1
ATOM 3115 N N . ARG B 1 118 ? 3.758 11.703 -3.676 1 97.5 118 ARG B N 1
ATOM 3116 C CA . ARG B 1 118 ? 4.234 12.727 -4.605 1 97.5 118 ARG B CA 1
ATOM 3117 C C . ARG B 1 118 ? 4.352 14.086 -3.918 1 97.5 118 ARG B C 1
ATOM 3119 O O . ARG B 1 118 ? 5.312 14.82 -4.145 1 97.5 118 ARG B O 1
ATOM 3126 N N . LEU B 1 119 ? 3.344 14.43 -3.113 1 98 119 LEU B N 1
ATOM 3127 C CA . LEU B 1 119 ? 3.377 15.688 -2.385 1 98 119 LEU B CA 1
ATOM 3128 C C . LEU B 1 119 ? 4.559 15.734 -1.422 1 98 119 LEU B C 1
ATOM 3130 O O . LEU B 1 119 ? 5.273 16.734 -1.352 1 98 119 LEU B O 1
ATOM 3134 N N . VAL B 1 120 ? 4.742 14.656 -0.704 1 97.94 120 VAL B N 1
ATOM 3135 C CA . VAL B 1 120 ? 5.855 14.562 0.235 1 97.94 120 VAL B CA 1
ATOM 3136 C C . VAL B 1 120 ? 7.18 14.695 -0.518 1 97.94 120 VAL B C 1
ATOM 3138 O O . VAL B 1 120 ? 8.078 15.43 -0.086 1 97.94 120 VAL B O 1
ATOM 3141 N N . HIS B 1 121 ? 7.27 13.984 -1.625 1 97.31 121 HIS B N 1
ATOM 3142 C CA . HIS B 1 121 ? 8.492 14.008 -2.42 1 97.31 121 HIS B CA 1
ATOM 3143 C C . HIS B 1 121 ? 8.828 15.43 -2.867 1 97.31 121 HIS B C 1
ATOM 3145 O O . HIS B 1 121 ? 10.008 15.805 -2.934 1 97.31 121 HIS B O 1
ATOM 3151 N N . CYS B 1 122 ? 7.875 16.188 -3.166 1 96.94 122 CYS B N 1
ATOM 3152 C CA . CYS B 1 122 ? 8.062 17.547 -3.688 1 96.94 122 CYS B CA 1
ATOM 3153 C C . CYS B 1 122 ? 8.344 18.531 -2.561 1 96.94 122 CYS B C 1
ATOM 3155 O O . CYS B 1 122 ? 9.188 19.422 -2.703 1 96.94 122 CYS B O 1
ATOM 3157 N N . ILE B 1 123 ? 7.715 18.406 -1.382 1 97.75 123 ILE B N 1
ATOM 3158 C CA . ILE B 1 123 ? 7.688 19.438 -0.351 1 97.75 123 ILE B CA 1
ATOM 3159 C C . ILE B 1 123 ? 8.781 19.156 0.68 1 97.75 123 ILE B C 1
ATOM 3161 O O . ILE B 1 123 ? 9.398 20.094 1.203 1 97.75 123 ILE B O 1
ATOM 3165 N N . ALA B 1 124 ? 9.086 17.922 0.998 1 97.19 124 ALA B N 1
ATOM 3166 C CA . ALA B 1 124 ? 9.969 17.516 2.094 1 97.19 124 ALA B CA 1
ATOM 3167 C C . ALA B 1 124 ? 11.367 18.094 1.91 1 97.19 124 ALA B C 1
ATOM 3169 O O . ALA B 1 124 ? 12.016 18.484 2.881 1 97.19 124 ALA B O 1
ATOM 3170 N N . PRO B 1 125 ? 11.891 18.125 0.647 1 96.56 125 PRO B N 1
ATOM 3171 C CA . PRO B 1 125 ? 13.234 18.688 0.473 1 96.56 125 PRO B CA 1
ATOM 3172 C C . PRO B 1 125 ? 13.352 20.109 1.011 1 96.56 125 PRO B C 1
ATOM 3174 O O . PRO B 1 125 ? 14.383 20.469 1.584 1 96.56 125 PRO B O 1
ATOM 3177 N N . LYS B 1 126 ? 12.398 20.891 0.858 1 96.62 126 LYS B N 1
ATOM 3178 C CA . LYS B 1 126 ? 12.406 22.25 1.405 1 96.62 126 LYS B CA 1
ATOM 3179 C C . LYS B 1 126 ? 12.438 22.219 2.93 1 96.62 126 LYS B C 1
ATOM 3181 O O . LYS B 1 126 ? 13.164 23 3.551 1 96.62 126 LYS B O 1
ATOM 3186 N N . MET B 1 127 ? 11.711 21.375 3.549 1 97.44 127 MET B N 1
ATOM 3187 C CA . MET B 1 127 ? 11.688 21.234 5 1 97.44 127 MET B CA 1
ATOM 3188 C C . MET B 1 127 ? 13.047 20.797 5.531 1 97.44 127 MET B C 1
ATOM 3190 O O . MET B 1 127 ? 13.492 21.266 6.582 1 97.44 127 MET B O 1
ATOM 3194 N N . ILE B 1 128 ? 13.617 19.922 4.801 1 96 128 ILE B N 1
ATOM 3195 C CA . ILE B 1 128 ? 14.938 19.438 5.199 1 96 128 ILE B CA 1
ATOM 3196 C C . ILE B 1 128 ? 15.953 20.562 5.129 1 96 128 ILE B C 1
ATOM 3198 O O . ILE B 1 128 ? 16.781 20.734 6.031 1 96 128 ILE B O 1
ATOM 3202 N N . GLU B 1 129 ? 15.867 21.297 4.078 1 95.12 129 GLU B N 1
ATOM 3203 C CA . GLU B 1 129 ? 16.75 22.453 3.93 1 95.12 129 GLU B CA 1
ATOM 3204 C C . GLU B 1 129 ? 16.547 23.453 5.066 1 95.12 129 GLU B C 1
ATOM 3206 O O . GLU B 1 129 ? 17.516 24.016 5.586 1 95.12 129 GLU B O 1
ATOM 3211 N N . GLN B 1 130 ? 15.352 23.625 5.5 1 94.94 130 GLN B N 1
ATOM 3212 C CA . GLN B 1 130 ? 14.984 24.531 6.586 1 94.94 130 GLN B CA 1
ATOM 3213 C C . GLN B 1 130 ? 15.352 23.938 7.945 1 94.94 130 GLN B C 1
ATOM 3215 O O . GLN B 1 130 ? 15.414 24.656 8.945 1 94.94 130 GLN B O 1
ATOM 3220 N N . LYS B 1 131 ? 15.516 22.672 7.973 1 95.75 131 LYS B N 1
ATOM 3221 C CA . LYS B 1 131 ? 15.836 21.891 9.164 1 95.75 131 LYS B CA 1
ATOM 3222 C C . LYS B 1 131 ? 14.664 21.875 10.148 1 95.75 131 LYS B C 1
ATOM 3224 O O . LYS B 1 131 ? 14.859 21.719 11.352 1 95.75 131 LYS B O 1
ATOM 3229 N N . PHE B 1 132 ? 13.516 22.234 9.602 1 96.62 132 PHE B N 1
ATOM 3230 C CA . PHE B 1 132 ? 12.289 22.078 10.375 1 96.62 132 PHE B CA 1
ATOM 3231 C C . PHE B 1 132 ? 11.102 21.797 9.453 1 96.62 132 PHE B C 1
ATOM 3233 O O . PHE B 1 132 ? 11.141 22.141 8.266 1 96.62 132 PHE B O 1
ATOM 3240 N N . GLY B 1 133 ? 10.078 21.219 9.953 1 97.94 133 GLY B N 1
ATOM 3241 C CA . GLY B 1 133 ? 8.852 20.875 9.25 1 97.94 133 GLY B CA 1
ATOM 3242 C C . GLY B 1 133 ? 8.156 19.641 9.82 1 97.94 133 GLY B C 1
ATOM 3243 O O . GLY B 1 133 ? 8.766 18.875 10.555 1 97.94 133 GLY B O 1
ATOM 3244 N N . SER B 1 134 ? 6.867 19.594 9.57 1 98.56 134 SER B N 1
ATOM 3245 C CA . SER B 1 134 ? 6.078 18.453 10.016 1 98.56 134 SER B CA 1
ATOM 3246 C C . SER B 1 134 ? 5.203 17.906 8.883 1 98.56 134 SER B C 1
ATOM 3248 O O . SER B 1 134 ? 4.465 18.672 8.25 1 98.56 134 SER B O 1
ATOM 3250 N N . ILE B 1 135 ? 5.383 16.688 8.641 1 98.56 135 ILE B N 1
ATOM 3251 C CA . ILE B 1 135 ? 4.551 15.977 7.684 1 98.56 135 ILE B CA 1
ATOM 3252 C C . ILE B 1 135 ? 3.604 15.039 8.422 1 98.56 135 ILE B C 1
ATOM 3254 O O . ILE B 1 135 ? 4.047 14.164 9.172 1 98.56 135 ILE B O 1
ATOM 3258 N N . VAL B 1 136 ? 2.301 15.242 8.25 1 98.62 136 VAL B N 1
ATOM 3259 C CA . VAL B 1 136 ? 1.283 14.422 8.898 1 98.62 136 VAL B CA 1
ATOM 3260 C C . VAL B 1 136 ? 0.341 13.844 7.844 1 98.62 136 VAL B C 1
ATOM 3262 O O . VAL B 1 136 ? -0.158 14.57 6.984 1 98.62 136 VAL B O 1
ATOM 3265 N N . CYS B 1 137 ? 0.154 12.555 7.891 1 98.31 137 CYS B N 1
ATOM 3266 C CA . CYS B 1 137 ? -0.793 11.898 6.992 1 98.31 137 CYS B CA 1
ATOM 3267 C C . CYS B 1 137 ? -1.926 11.25 7.777 1 98.31 137 CYS B C 1
ATOM 3269 O O . CYS B 1 137 ? -1.694 10.648 8.828 1 98.31 137 CYS B O 1
ATOM 3271 N N . ILE B 1 138 ? -3.143 11.414 7.262 1 96.19 138 ILE B N 1
ATOM 3272 C CA . ILE B 1 138 ? -4.277 10.68 7.824 1 96.19 138 ILE B CA 1
ATOM 3273 C C . ILE B 1 138 ? -4.348 9.289 7.211 1 96.19 138 ILE B C 1
ATOM 3275 O O . ILE B 1 138 ? -4.574 9.141 6.004 1 96.19 138 ILE B O 1
ATOM 3279 N N . VAL B 1 139 ? -4.137 8.336 8.031 1 94.31 139 VAL B N 1
ATOM 3280 C CA . VAL B 1 139 ? -4.156 6.941 7.594 1 94.31 139 VAL B CA 1
ATOM 3281 C C . VAL B 1 139 ? -5.48 6.293 7.988 1 94.31 139 VAL B C 1
ATOM 3283 O O . VAL B 1 139 ? -6.527 6.613 7.422 1 94.31 139 VAL B O 1
ATOM 3286 N N . SER B 1 140 ? -5.574 5.305 8.727 1 88.06 140 SER B N 1
ATOM 3287 C CA . SER B 1 140 ? -6.75 4.605 9.234 1 88.06 140 SER B CA 1
ATOM 3288 C C . SER B 1 140 ? -6.355 3.365 10.031 1 88.06 140 SER B C 1
ATOM 3290 O O . SER B 1 140 ? -5.27 2.816 9.836 1 88.06 140 SER B O 1
ATOM 3292 N N . ILE B 1 141 ? -7.164 3.047 10.938 1 76.56 141 ILE B N 1
ATOM 3293 C CA . ILE B 1 141 ? -7 1.742 11.562 1 76.56 141 ILE B CA 1
ATOM 3294 C C . ILE B 1 141 ? -7.078 0.643 10.508 1 76.56 141 ILE B C 1
ATOM 3296 O O . ILE B 1 141 ? -6.43 -0.399 10.641 1 76.56 141 ILE B O 1
ATOM 3300 N N . GLY B 1 142 ? -7.77 0.968 9.445 1 72.81 142 GLY B N 1
ATOM 3301 C CA . GLY B 1 142 ? -7.816 0.086 8.289 1 72.81 142 GLY B CA 1
ATOM 3302 C C . GLY B 1 142 ? -6.473 -0.084 7.609 1 72.81 142 GLY B C 1
ATOM 3303 O O . GLY B 1 142 ? -6.316 -0.932 6.73 1 72.81 142 GLY B O 1
ATOM 3304 N N . GLY B 1 143 ? -5.469 0.571 7.98 1 78.69 143 GLY B N 1
ATOM 3305 C CA . GLY B 1 143 ? -4.098 0.424 7.523 1 78.69 143 GLY B CA 1
ATOM 3306 C C . GLY B 1 143 ? -3.281 -0.525 8.383 1 78.69 143 GLY B C 1
ATOM 3307 O O . GLY B 1 143 ? -2.109 -0.777 8.094 1 78.69 143 GLY B O 1
ATOM 3308 N N . ILE B 1 144 ? -3.922 -1.003 9.398 1 74.38 144 ILE B N 1
ATOM 3309 C CA . ILE B 1 144 ? -3.32 -1.977 10.297 1 74.38 144 ILE B CA 1
ATOM 3310 C C . ILE B 1 144 ? -4.043 -3.316 10.172 1 74.38 144 ILE B C 1
ATOM 3312 O O . ILE B 1 144 ? -3.404 -4.355 9.992 1 74.38 144 ILE B O 1
ATOM 3316 N N . THR B 1 145 ? -5.328 -3.248 10.195 1 71.31 145 THR B N 1
ATOM 3317 C CA . THR B 1 145 ? -6.184 -4.406 9.969 1 71.31 145 THR B CA 1
ATOM 3318 C C . THR B 1 145 ? -7.039 -4.211 8.727 1 71.31 145 THR B C 1
ATOM 3320 O O . THR B 1 145 ? -7.812 -3.256 8.641 1 71.31 145 THR B O 1
ATOM 3323 N N . ALA B 1 146 ? -6.902 -5.199 7.93 1 72.94 146 ALA B N 1
ATOM 3324 C CA . ALA B 1 146 ? -7.625 -5.078 6.664 1 72.94 146 ALA B CA 1
ATOM 3325 C C . ALA B 1 146 ? -9.125 -5.25 6.871 1 72.94 146 ALA B C 1
ATOM 3327 O O . ALA B 1 146 ? -9.555 -6.059 7.695 1 72.94 146 ALA B O 1
ATOM 3328 N N . LEU B 1 147 ? -9.898 -4.422 6.164 1 69.19 147 LEU B N 1
ATOM 3329 C CA . LEU B 1 147 ? -11.359 -4.457 6.234 1 69.19 147 LEU B CA 1
ATOM 3330 C C . LEU B 1 147 ? -11.938 -5.262 5.074 1 69.19 147 LEU B C 1
ATOM 3332 O O . LEU B 1 147 ? -11.586 -5.035 3.916 1 69.19 147 LEU B O 1
ATOM 3336 N N . ALA B 1 148 ? -12.805 -6.18 5.531 1 69.38 148 ALA B N 1
ATOM 3337 C CA . ALA B 1 148 ? -13.492 -6.922 4.48 1 69.38 148 ALA B CA 1
ATOM 3338 C C . ALA B 1 148 ? -14.312 -5.984 3.594 1 69.38 148 ALA B C 1
ATOM 3340 O O . ALA B 1 148 ? -14.773 -4.938 4.051 1 69.38 148 ALA B O 1
ATOM 3341 N N . ASP B 1 149 ? -14.406 -6.113 2.303 1 75.25 149 ASP B N 1
ATOM 3342 C CA . ASP B 1 149 ? -15.18 -5.355 1.324 1 75.25 149 ASP B CA 1
ATOM 3343 C C . ASP B 1 149 ? -14.57 -3.969 1.104 1 75.25 149 ASP B C 1
ATOM 3345 O O . ASP B 1 149 ? -15.273 -3.033 0.72 1 75.25 149 ASP B O 1
ATOM 3349 N N . SER B 1 150 ? -13.391 -3.859 1.524 1 84.12 150 SER B N 1
ATOM 3350 C CA . SER B 1 150 ? -12.641 -2.625 1.31 1 84.12 150 SER B CA 1
ATOM 3351 C C . SER B 1 150 ? -11.195 -2.918 0.93 1 84.12 150 SER B C 1
ATOM 3353 O O . SER B 1 150 ? -10.266 -2.328 1.49 1 84.12 150 SER B O 1
ATOM 3355 N N . ALA B 1 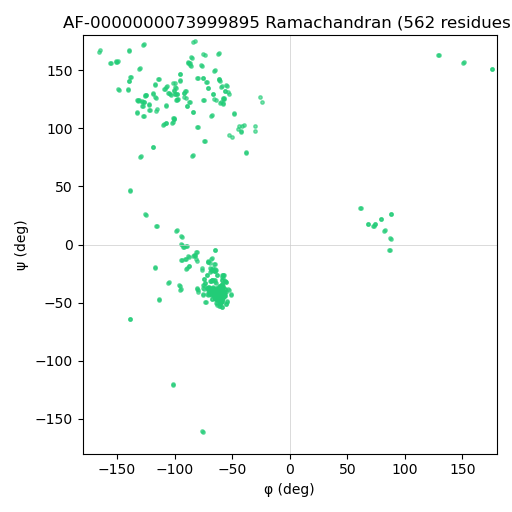151 ? -11.062 -3.807 0.026 1 89.56 151 ALA B N 1
ATOM 3356 C CA . ALA B 1 151 ? -9.742 -4.312 -0.322 1 89.56 151 ALA B CA 1
ATOM 3357 C C . ALA B 1 151 ? -8.859 -3.203 -0.898 1 89.56 151 ALA B C 1
ATOM 3359 O O . ALA B 1 151 ? -7.684 -3.096 -0.558 1 89.56 151 ALA B O 1
ATOM 3360 N N . LEU B 1 152 ? -9.422 -2.4 -1.768 1 92.56 152 LEU B N 1
ATOM 3361 C CA . LEU B 1 152 ? -8.648 -1.329 -2.385 1 92.56 152 LEU B CA 1
ATOM 3362 C C . LEU B 1 152 ? -8.273 -0.267 -1.355 1 92.56 152 LEU B C 1
ATOM 3364 O O . LEU B 1 152 ? -7.145 0.229 -1.354 1 92.56 152 LEU B O 1
ATOM 3368 N N . TYR B 1 153 ? -9.188 0.056 -0.486 1 90.38 153 TYR B N 1
ATOM 3369 C CA . TYR B 1 153 ? -8.914 1.019 0.576 1 90.38 153 TYR B CA 1
ATOM 3370 C C . TYR B 1 153 ? -7.855 0.49 1.532 1 90.38 153 TYR B C 1
ATOM 3372 O O . TYR B 1 153 ? -6.902 1.2 1.865 1 90.38 153 TYR B O 1
ATOM 3380 N N . SER B 1 154 ? -8.055 -0.736 1.909 1 89.69 154 SER B N 1
ATOM 3381 C CA . SER B 1 154 ? -7.066 -1.374 2.775 1 89.69 154 SER B CA 1
ATOM 3382 C C . SER B 1 154 ? -5.68 -1.366 2.135 1 89.69 154 SER B C 1
ATOM 3384 O O . SER B 1 154 ? -4.684 -1.071 2.799 1 89.69 154 SER B O 1
ATOM 3386 N N . SER B 1 155 ? -5.641 -1.684 0.898 1 94.06 155 SER B N 1
ATOM 3387 C CA . SER B 1 155 ? -4.379 -1.686 0.166 1 94.06 155 SER B CA 1
ATOM 3388 C C . SER B 1 155 ? -3.684 -0.331 0.259 1 94.06 155 SER B C 1
ATOM 3390 O O . SER B 1 155 ? -2.514 -0.252 0.639 1 94.06 155 SER B O 1
ATOM 3392 N N . ALA B 1 156 ? -4.391 0.689 -0.041 1 94.75 156 ALA B N 1
ATOM 3393 C CA . ALA B 1 156 ? -3.83 2.039 -0.06 1 94.75 156 ALA B CA 1
ATOM 3394 C C . ALA B 1 156 ? -3.369 2.461 1.332 1 94.75 156 ALA B C 1
ATOM 3396 O O . ALA B 1 156 ? -2.281 3.021 1.489 1 94.75 156 ALA B O 1
ATOM 3397 N N . LYS B 1 157 ? -4.168 2.229 2.297 1 92.69 157 LYS B N 1
ATOM 3398 C CA . LYS B 1 157 ? -3.867 2.695 3.648 1 92.69 157 LYS B CA 1
ATOM 3399 C C . LYS B 1 157 ? -2.73 1.885 4.266 1 92.69 157 LYS B C 1
ATOM 3401 O O . LYS B 1 157 ? -1.912 2.424 5.016 1 92.69 157 LYS B O 1
ATOM 3406 N N . PHE B 1 158 ? -2.688 0.601 3.994 1 91.75 158 PHE B N 1
ATOM 3407 C CA . PHE B 1 158 ? -1.52 -0.182 4.375 1 91.75 158 PHE B CA 1
ATOM 3408 C C . PHE B 1 158 ? -0.259 0.369 3.721 1 91.75 158 PHE B C 1
ATOM 3410 O O . PHE B 1 158 ? 0.775 0.517 4.375 1 91.75 158 PHE B O 1
ATOM 3417 N N . GLY B 1 159 ? -0.386 0.582 2.49 1 94.69 159 GLY B N 1
ATOM 3418 C CA . GLY B 1 159 ? 0.744 1.141 1.764 1 94.69 159 GLY B CA 1
ATOM 3419 C C . GLY B 1 159 ? 1.242 2.447 2.352 1 94.69 159 GLY B C 1
ATOM 3420 O O . GLY B 1 159 ? 2.451 2.656 2.477 1 94.69 159 GLY B O 1
ATOM 3421 N N . LEU B 1 160 ? 0.306 3.297 2.678 1 95.56 160 LEU B N 1
ATOM 3422 C CA . LEU B 1 160 ? 0.659 4.578 3.279 1 95.56 160 LEU B CA 1
ATOM 3423 C C . LEU B 1 160 ? 1.362 4.375 4.617 1 95.56 160 LEU B C 1
ATOM 3425 O O . LEU B 1 160 ? 2.342 5.059 4.918 1 95.56 160 LEU B O 1
ATOM 3429 N N . ARG B 1 161 ? 0.86 3.486 5.418 1 91.75 161 ARG B N 1
ATOM 3430 C CA . ARG B 1 161 ? 1.49 3.166 6.695 1 91.75 161 ARG B CA 1
ATOM 3431 C C . ARG B 1 161 ? 2.922 2.682 6.492 1 91.75 161 ARG B C 1
ATOM 3433 O O . ARG B 1 161 ? 3.84 3.135 7.18 1 91.75 161 ARG B O 1
ATOM 3440 N N . GLY B 1 162 ? 3.078 1.724 5.57 1 91.62 162 GLY B N 1
ATOM 3441 C CA . GLY B 1 162 ? 4.41 1.222 5.277 1 91.62 162 GLY B CA 1
ATOM 3442 C C . GLY B 1 162 ? 5.379 2.311 4.848 1 91.62 162 GLY B C 1
ATOM 3443 O O . GLY B 1 162 ? 6.523 2.346 5.305 1 91.62 162 GLY B O 1
ATOM 3444 N N . PHE B 1 163 ? 4.926 3.23 4.043 1 93.69 163 PHE B N 1
ATOM 3445 C CA . PHE B 1 163 ? 5.73 4.359 3.59 1 93.69 163 PHE B CA 1
ATOM 3446 C C . PHE B 1 163 ? 6.141 5.238 4.766 1 93.69 163 PHE B C 1
ATOM 3448 O O . PHE B 1 163 ? 7.324 5.539 4.941 1 93.69 163 PHE B O 1
ATOM 3455 N N . LEU B 1 164 ? 5.172 5.633 5.547 1 93.69 164 LEU B N 1
ATOM 3456 C CA . LEU B 1 164 ? 5.406 6.578 6.629 1 93.69 164 LEU B CA 1
ATOM 3457 C C . LEU B 1 164 ? 6.383 6.004 7.652 1 93.69 164 LEU B C 1
ATOM 3459 O O . LEU B 1 164 ? 7.242 6.723 8.164 1 93.69 164 LEU B O 1
ATOM 3463 N N . THR B 1 165 ? 6.227 4.762 7.965 1 88.31 165 THR B N 1
ATOM 3464 C CA . THR B 1 165 ? 7.102 4.121 8.945 1 88.31 165 THR B CA 1
ATOM 3465 C C . THR B 1 165 ? 8.555 4.145 8.469 1 88.31 165 THR B C 1
ATOM 3467 O O . THR B 1 165 ? 9.453 4.512 9.227 1 88.31 165 THR B O 1
ATOM 3470 N N . ALA B 1 166 ? 8.766 3.762 7.211 1 87.75 166 ALA B N 1
ATOM 3471 C CA . ALA B 1 166 ? 10.109 3.77 6.648 1 87.75 166 ALA B CA 1
ATOM 3472 C C . ALA B 1 166 ? 10.648 5.195 6.52 1 87.75 166 ALA B C 1
ATOM 3474 O O . ALA B 1 166 ? 11.805 5.457 6.836 1 87.75 166 ALA B O 1
ATOM 3475 N N . PHE B 1 167 ? 9.828 6.051 6.074 1 92.44 167 PHE B N 1
ATOM 3476 C CA . PHE B 1 167 ? 10.234 7.434 5.832 1 92.44 167 PHE B CA 1
ATOM 3477 C C . PHE B 1 167 ? 10.555 8.141 7.145 1 92.44 167 PHE B C 1
ATOM 3479 O O . PHE B 1 167 ? 11.469 8.969 7.199 1 92.44 167 PHE B O 1
ATOM 3486 N N . HIS B 1 168 ? 9.758 7.879 8.195 1 92 168 HIS B N 1
ATOM 3487 C CA . HIS B 1 168 ? 10.023 8.398 9.531 1 92 168 HIS B CA 1
ATOM 3488 C C . HIS B 1 168 ? 11.453 8.094 9.961 1 92 168 HIS B C 1
ATOM 3490 O O . HIS B 1 168 ? 12.141 8.961 10.508 1 92 168 HIS B O 1
ATOM 3496 N N . GLU B 1 169 ? 11.859 6.898 9.695 1 84.12 169 GLU B N 1
ATOM 3497 C CA . GLU B 1 169 ? 13.211 6.477 10.062 1 84.12 169 GLU B CA 1
ATOM 3498 C C . GLU B 1 169 ? 14.266 7.18 9.211 1 84.12 169 GLU B C 1
ATOM 3500 O O . GLU B 1 169 ? 15.336 7.535 9.703 1 84.12 169 GLU B O 1
ATOM 3505 N N . GLU B 1 170 ? 13.977 7.375 7.984 1 86.19 170 GLU B N 1
ATOM 3506 C CA . GLU B 1 170 ? 14.906 8.016 7.066 1 86.19 170 GLU B CA 1
ATOM 3507 C C . GLU B 1 170 ? 15.156 9.469 7.465 1 86.19 170 GLU B C 1
ATOM 3509 O O . GLU B 1 170 ? 16.234 10.008 7.219 1 86.19 170 GLU B O 1
ATOM 3514 N N . LEU B 1 171 ? 14.195 10.062 8.047 1 90.81 171 LEU B N 1
ATOM 3515 C CA . LEU B 1 171 ? 14.305 11.484 8.336 1 90.81 171 LEU B CA 1
ATOM 3516 C C . LEU B 1 171 ? 14.727 11.711 9.789 1 90.81 171 LEU B C 1
ATOM 3518 O O . LEU B 1 171 ? 14.742 12.852 10.266 1 90.81 171 LEU B O 1
ATOM 3522 N N . LYS B 1 172 ? 15.117 10.594 10.312 1 83.44 172 LYS B N 1
ATOM 3523 C CA . LYS B 1 172 ? 15.609 10.734 11.68 1 83.44 172 LYS B CA 1
ATOM 3524 C C . LYS B 1 172 ? 16.766 11.727 11.75 1 83.44 172 LYS B C 1
ATOM 3526 O O . LYS B 1 172 ? 17.672 11.688 10.922 1 83.44 172 LYS B O 1
ATOM 3531 N N . ASN B 1 173 ? 16.719 12.734 12.453 1 86.5 173 ASN B N 1
ATOM 3532 C CA . ASN B 1 173 ? 17.766 13.711 12.711 1 86.5 173 ASN B CA 1
ATOM 3533 C C . ASN B 1 173 ? 17.766 14.812 11.656 1 86.5 173 ASN B C 1
ATOM 3535 O O . ASN B 1 173 ? 18.75 15.555 11.539 1 86.5 173 ASN B O 1
ATOM 3539 N N . SER B 1 174 ? 16.859 14.859 10.742 1 92.12 174 SER B N 1
ATOM 3540 C CA . SER B 1 174 ? 16.797 15.875 9.695 1 92.12 174 SER B CA 1
ATOM 3541 C C . SER B 1 174 ? 16.156 17.156 10.219 1 92.12 174 SER B C 1
ATOM 3543 O O . SER B 1 174 ? 16.234 18.203 9.562 1 92.12 174 SER B O 1
ATOM 3545 N N . GLY B 1 175 ? 15.539 17.078 11.391 1 95.38 175 GLY B N 1
ATOM 3546 C CA . GLY B 1 175 ? 14.766 18.188 11.914 1 95.38 175 GLY B CA 1
ATOM 3547 C C . GLY B 1 175 ? 13.328 18.203 11.422 1 95.38 175 GLY B C 1
ATOM 3548 O O . GLY B 1 175 ? 12.531 19.047 11.844 1 95.38 175 GLY B O 1
ATOM 3549 N N . VAL B 1 176 ? 13.016 17.297 10.539 1 97.19 176 VAL B N 1
ATOM 3550 C CA . VAL B 1 176 ? 11.664 17.188 9.992 1 97.19 176 VAL B CA 1
ATOM 3551 C C . VAL B 1 176 ? 10.914 16.047 10.688 1 97.19 176 VAL B C 1
ATOM 3553 O O . VAL B 1 176 ? 11.453 14.961 10.875 1 97.19 176 VAL B O 1
ATOM 3556 N N . LYS B 1 177 ? 9.68 16.328 11.125 1 97.31 177 LYS B N 1
ATOM 3557 C CA . LYS B 1 177 ? 8.836 15.352 11.805 1 97.31 177 LYS B CA 1
ATOM 3558 C C . LYS B 1 177 ? 7.895 14.664 10.828 1 97.31 177 LYS B C 1
ATOM 3560 O O . LYS B 1 177 ? 7.398 15.281 9.891 1 97.31 177 LYS B O 1
ATOM 3565 N N . VAL B 1 178 ? 7.699 13.383 11.039 1 96.75 178 VAL B N 1
ATOM 3566 C CA . VAL B 1 178 ? 6.793 12.586 10.219 1 96.75 178 VAL B CA 1
ATOM 3567 C C . VAL B 1 178 ? 5.867 11.766 11.117 1 96.75 178 VAL B C 1
ATOM 3569 O O . VAL B 1 178 ? 6.336 11 11.961 1 96.75 178 VAL B O 1
ATOM 3572 N N . SER B 1 179 ? 4.523 11.945 10.914 1 96.5 179 SER B N 1
ATOM 3573 C CA . SER B 1 179 ? 3.559 11.234 11.742 1 96.5 179 SER B CA 1
ATOM 3574 C C . SER B 1 179 ? 2.391 10.711 10.914 1 96.5 179 SER B C 1
ATOM 3576 O O . SER B 1 179 ? 1.978 11.352 9.945 1 96.5 179 SER B O 1
ATOM 3578 N N . GLY B 1 180 ? 1.929 9.562 11.297 1 96.19 180 GLY B N 1
ATOM 3579 C CA . GLY B 1 180 ? 0.658 9.039 10.812 1 96.19 180 GLY B CA 1
ATOM 3580 C C . GLY B 1 180 ? -0.43 9.055 11.867 1 96.19 180 GLY B C 1
ATOM 3581 O O . GLY B 1 180 ? -0.178 8.727 13.031 1 96.19 180 GLY B O 1
ATOM 3582 N N . ILE B 1 181 ? -1.626 9.539 11.477 1 96 181 ILE B N 1
ATOM 3583 C CA . ILE B 1 181 ? -2.805 9.5 12.336 1 96 181 ILE B CA 1
ATOM 3584 C C . ILE B 1 181 ? -3.695 8.328 11.938 1 96 181 ILE B C 1
ATOM 3586 O O . ILE B 1 181 ? -4.012 8.148 10.758 1 96 181 ILE B O 1
ATOM 3590 N N . TYR B 1 182 ? -4.055 7.562 12.875 1 92.56 182 TYR B N 1
ATOM 3591 C CA . TYR B 1 182 ? -4.82 6.348 12.617 1 92.56 182 TYR B CA 1
ATOM 3592 C C . TYR B 1 182 ? -6.172 6.398 13.32 1 92.56 182 TYR B C 1
ATOM 3594 O O . TYR B 1 182 ? -6.352 5.789 14.383 1 92.56 182 TYR B O 1
ATOM 3602 N N . PRO B 1 183 ? -7.09 7.031 12.664 1 90.62 183 PRO B N 1
ATOM 3603 C CA . PRO B 1 183 ? -8.43 7.094 13.258 1 90.62 183 PRO B CA 1
ATOM 3604 C C . PRO B 1 183 ? -9.234 5.816 13.039 1 90.62 183 PRO B C 1
ATOM 3606 O O . PRO B 1 183 ? -9.117 5.184 11.992 1 90.62 183 PRO B O 1
ATOM 3609 N N . ALA B 1 184 ? -9.977 5.527 14.078 1 83.19 184 ALA B N 1
ATOM 3610 C CA . ALA B 1 184 ? -11.094 4.617 13.844 1 83.19 184 ALA B CA 1
ATOM 3611 C C . ALA B 1 184 ? -12.25 5.324 13.141 1 83.19 184 ALA B C 1
ATOM 3613 O O . ALA B 1 184 ? -12.031 6.309 12.422 1 83.19 184 ALA B O 1
ATOM 3614 N N . ALA B 1 185 ? -13.461 4.754 13.211 1 77.31 185 ALA B N 1
ATOM 3615 C CA . ALA B 1 185 ? -14.602 5.355 12.523 1 77.31 185 ALA B CA 1
ATOM 3616 C C . ALA B 1 185 ? -14.836 6.789 12.992 1 77.31 185 ALA B C 1
ATOM 3618 O O . ALA B 1 185 ? -14.836 7.055 14.195 1 77.31 185 ALA B O 1
ATOM 3619 N N . VAL B 1 186 ? -14.852 7.637 12.055 1 79.75 186 VAL B N 1
ATOM 3620 C CA . VAL B 1 186 ? -15.039 9.055 12.367 1 79.75 186 VAL B CA 1
ATOM 3621 C C . VAL B 1 186 ? -16.375 9.531 11.805 1 79.75 186 VAL B C 1
ATOM 3623 O O . VAL B 1 186 ? -16.75 9.164 10.688 1 79.75 186 VAL B O 1
ATOM 3626 N N . ASP B 1 187 ? -17 10.352 12.539 1 77.62 187 ASP B N 1
ATOM 3627 C CA . ASP B 1 187 ? -18.297 10.883 12.164 1 77.62 187 ASP B CA 1
ATOM 3628 C C . ASP B 1 187 ? -18.172 11.906 11.039 1 77.62 187 ASP B C 1
ATOM 3630 O O . ASP B 1 187 ? -18.047 13.109 11.297 1 77.62 187 ASP B O 1
ATOM 3634 N N . THR B 1 188 ? -18.219 11.453 9.836 1 78.62 188 THR B N 1
ATOM 3635 C CA . THR B 1 188 ? -18.109 12.25 8.617 1 78.62 188 THR B CA 1
ATOM 3636 C C . THR B 1 188 ? -19.094 11.773 7.555 1 78.62 188 THR B C 1
ATOM 3638 O O . THR B 1 188 ? -19.672 10.688 7.68 1 78.62 188 THR B O 1
ATOM 3641 N N . PRO B 1 189 ? -19.25 12.594 6.527 1 72.5 189 PRO B N 1
ATOM 3642 C CA . PRO B 1 189 ? -20.078 12.133 5.406 1 72.5 189 PRO B CA 1
ATOM 3643 C C . PRO B 1 189 ? -19.547 10.836 4.789 1 72.5 189 PRO B C 1
ATOM 3645 O O . PRO B 1 189 ? -20.344 10.031 4.281 1 72.5 189 PRO B O 1
ATOM 3648 N N . MET B 1 190 ? -18.312 10.633 4.875 1 76.5 190 MET B N 1
ATOM 3649 C CA . MET B 1 190 ? -17.734 9.391 4.363 1 76.5 190 MET B CA 1
ATOM 3650 C C . MET B 1 190 ? -18.281 8.18 5.117 1 76.5 190 MET B C 1
ATOM 3652 O O . MET B 1 190 ? -18.656 7.184 4.504 1 76.5 190 MET B O 1
ATOM 3656 N N . LEU B 1 191 ? -18.297 8.281 6.391 1 74.12 191 LEU B N 1
ATOM 3657 C CA . LEU B 1 191 ? -18.812 7.191 7.211 1 74.12 191 LEU B CA 1
ATOM 3658 C C . LEU B 1 191 ? -20.297 6.957 6.938 1 74.12 191 LEU B C 1
ATOM 3660 O O . LEU B 1 191 ? -20.75 5.812 6.902 1 74.12 191 LEU B O 1
ATOM 3664 N N . LEU B 1 192 ? -20.984 8.031 6.852 1 68.81 192 LEU B N 1
ATOM 3665 C CA . LEU B 1 192 ? -22.406 7.91 6.535 1 68.81 192 LEU B CA 1
ATOM 3666 C C . LEU B 1 192 ? -22.609 7.164 5.223 1 68.81 192 LEU B C 1
ATOM 3668 O O . LEU B 1 192 ? -23.484 6.293 5.125 1 68.81 192 LEU B O 1
ATOM 3672 N N . HIS B 1 193 ? -21.812 7.52 4.285 1 70.75 193 HIS B N 1
ATOM 3673 C CA . HIS B 1 193 ? -21.875 6.84 2.998 1 70.75 193 HIS B CA 1
ATOM 3674 C C . HIS B 1 193 ? -21.578 5.352 3.145 1 70.75 193 HIS B C 1
ATOM 3676 O O . HIS B 1 193 ? -22.266 4.512 2.57 1 70.75 193 HIS B O 1
ATOM 3682 N N . GLU B 1 194 ? -20.609 5.031 3.908 1 72.44 194 GLU B N 1
ATOM 3683 C CA . GLU B 1 194 ? -20.234 3.641 4.145 1 72.44 194 GLU B CA 1
ATOM 3684 C C . GLU B 1 194 ? -21.359 2.877 4.84 1 72.44 194 GLU B C 1
ATOM 3686 O O . GLU B 1 194 ? -21.641 1.727 4.496 1 72.44 194 GLU B O 1
ATOM 3691 N N . ALA B 1 195 ? -21.906 3.514 5.848 1 68.56 195 ALA B N 1
ATOM 3692 C CA . ALA B 1 195 ? -22.984 2.898 6.617 1 68.56 195 ALA B CA 1
ATOM 3693 C C . ALA B 1 195 ? -24.172 2.561 5.723 1 68.56 195 ALA B C 1
ATOM 3695 O O . ALA B 1 195 ? -24.812 1.524 5.898 1 68.56 195 ALA B O 1
ATOM 3696 N N . MET B 1 196 ? -24.344 3.434 4.746 1 67.06 196 MET B N 1
ATOM 3697 C CA . MET B 1 196 ? -25.531 3.312 3.904 1 67.06 196 MET B CA 1
ATOM 3698 C C . MET B 1 196 ? -25.266 2.367 2.734 1 67.06 196 MET B C 1
ATOM 3700 O O . MET B 1 196 ? -26.219 1.866 2.119 1 67.06 196 MET B O 1
ATOM 3704 N N . HIS B 1 197 ? -24.031 2.105 2.42 1 67.12 197 HIS B N 1
ATOM 3705 C CA . HIS B 1 197 ? -23.75 1.39 1.182 1 67.12 197 HIS B CA 1
ATOM 3706 C C . HIS B 1 197 ? -22.906 0.146 1.443 1 67.12 197 HIS B C 1
ATOM 3708 O O . HIS B 1 197 ? -22.125 -0.263 0.59 1 67.12 197 HIS B O 1
ATOM 3714 N N . GLY B 1 198 ? -23.031 -0.376 2.645 1 62.94 198 GLY B N 1
ATOM 3715 C CA . GLY B 1 198 ? -22.484 -1.696 2.902 1 62.94 198 GLY B CA 1
ATOM 3716 C C . GLY B 1 198 ? -21.031 -1.658 3.344 1 62.94 198 GLY B C 1
ATOM 3717 O O . GLY B 1 198 ? -20.266 -2.572 3.041 1 62.94 198 GLY B O 1
ATOM 3718 N N . GLY B 1 199 ? -20.625 -0.696 3.885 1 65.44 199 GLY B N 1
ATOM 3719 C CA . GLY B 1 199 ? -19.281 -0.659 4.441 1 65.44 199 GLY B CA 1
ATOM 3720 C C . GLY B 1 199 ? -19.062 -1.673 5.551 1 65.44 199 GLY B C 1
ATOM 3721 O O . GLY B 1 199 ? -20.016 -2.324 5.996 1 65.44 199 GLY B O 1
ATOM 3722 N N . SER B 1 200 ? -17.75 -1.893 5.848 1 66.62 200 SER B N 1
ATOM 3723 C CA . SER B 1 200 ? -17.422 -2.873 6.875 1 66.62 200 SER B CA 1
ATOM 3724 C C . SER B 1 200 ? -18.078 -2.525 8.203 1 66.62 200 SER B C 1
ATOM 3726 O O . SER B 1 200 ? -17.875 -1.437 8.742 1 66.62 200 SER B O 1
ATOM 3728 N N . VAL B 1 201 ? -18.812 -3.398 8.805 1 63.28 201 VAL B N 1
ATOM 3729 C CA . VAL B 1 201 ? -19.531 -3.195 10.062 1 63.28 201 VAL B CA 1
ATOM 3730 C C . VAL B 1 201 ? -18.531 -3.047 11.211 1 63.28 201 VAL B C 1
ATOM 3732 O O . VAL B 1 201 ? -18.875 -2.529 12.273 1 63.28 201 VAL B O 1
ATOM 3735 N N . LEU B 1 202 ? -17.281 -3.385 10.883 1 62.84 202 LEU B N 1
ATOM 3736 C CA . LEU B 1 202 ? -16.25 -3.314 11.914 1 62.84 202 LEU B CA 1
ATOM 3737 C C . LEU B 1 202 ? -15.953 -1.867 12.289 1 62.84 202 LEU B C 1
ATOM 3739 O O . LEU B 1 202 ? -15.398 -1.597 13.352 1 62.84 202 LEU B O 1
ATOM 3743 N N . ASN B 1 203 ? -16.375 -1.038 11.492 1 66.06 203 ASN B N 1
ATOM 3744 C CA . ASN B 1 203 ? -16.203 0.386 11.758 1 66.06 203 ASN B CA 1
ATOM 3745 C C . ASN B 1 203 ? -17 0.825 12.992 1 66.06 203 ASN B C 1
ATOM 3747 O O . ASN B 1 203 ? -16.734 1.886 13.562 1 66.06 203 ASN B O 1
ATOM 3751 N N . TRP B 1 204 ? -17.938 0.006 13.398 1 66.06 204 TRP B N 1
ATOM 3752 C CA . TRP B 1 204 ? -18.859 0.436 14.453 1 66.06 204 TRP B CA 1
ATOM 3753 C C . TRP B 1 204 ? -18.688 -0.415 15.703 1 66.06 204 TRP B C 1
ATOM 3755 O O . TRP B 1 204 ? -19.578 -0.469 16.547 1 66.06 204 TRP B O 1
ATOM 3765 N N . LEU B 1 205 ? -17.562 -1.096 15.695 1 63.16 205 LEU B N 1
ATOM 3766 C CA . LEU B 1 205 ? -17.281 -1.891 16.875 1 63.16 205 LEU B CA 1
ATOM 3767 C C . LEU B 1 205 ? -17.078 -0.995 18.094 1 63.16 205 LEU B C 1
ATOM 3769 O O . LEU B 1 205 ? -17.359 -1.41 19.234 1 63.16 205 LEU B O 1
ATOM 3773 N N . ASN B 1 206 ? -16.547 0.181 17.844 1 68.19 206 ASN B N 1
ATOM 3774 C CA . ASN B 1 206 ? -16.297 1.136 18.922 1 68.19 206 ASN B CA 1
ATOM 3775 C C . ASN B 1 206 ? -16.922 2.496 18.625 1 68.19 206 ASN B C 1
ATOM 3777 O O . ASN B 1 206 ? -17.594 2.664 17.594 1 68.19 206 ASN B O 1
ATOM 3781 N N . ALA B 1 207 ? -16.875 3.365 19.609 1 71.5 207 ALA B N 1
ATOM 3782 C CA . ALA B 1 207 ? -17.484 4.684 19.484 1 71.5 207 ALA B CA 1
ATOM 3783 C C . ALA B 1 207 ? -16.938 5.438 18.281 1 71.5 207 ALA B C 1
ATOM 3785 O O . ALA B 1 207 ? -15.719 5.422 18.031 1 71.5 207 ALA B O 1
ATOM 3786 N N . VAL B 1 208 ? -17.875 5.949 17.578 1 81.88 208 VAL B N 1
ATOM 3787 C CA . VAL B 1 208 ? -17.516 6.801 16.453 1 81.88 208 VAL B CA 1
ATOM 3788 C C . VAL B 1 208 ? -16.859 8.078 16.953 1 81.88 208 VAL B C 1
ATOM 3790 O O . VAL B 1 208 ? -17.344 8.703 17.906 1 81.88 208 VAL B O 1
ATOM 3793 N N . GLN B 1 209 ? -15.695 8.438 16.406 1 85.75 209 GLN B N 1
ATOM 3794 C CA . GLN B 1 209 ? -14.93 9.602 16.844 1 85.75 209 GLN B CA 1
ATOM 3795 C C . GLN B 1 209 ? -15.383 10.859 16.109 1 85.75 209 GLN B C 1
ATOM 3797 O O . GLN B 1 209 ? -15.969 10.781 15.039 1 85.75 209 GLN B O 1
ATOM 3802 N N . SER B 1 210 ? -15.125 12 16.75 1 89.62 210 SER B N 1
ATOM 3803 C CA . SER B 1 210 ? -15.43 13.273 16.109 1 89.62 210 SER B CA 1
ATOM 3804 C C . SER B 1 210 ? -14.281 13.727 15.219 1 89.62 210 SER B C 1
ATOM 3806 O O . SER B 1 210 ? -13.117 13.406 15.477 1 89.62 210 SER B O 1
ATOM 3808 N N . PRO B 1 211 ? -14.602 14.531 14.195 1 93.12 211 PRO B N 1
ATOM 3809 C CA . PRO B 1 211 ? -13.539 15.133 13.398 1 93.12 211 PRO B CA 1
ATOM 3810 C C . PRO B 1 211 ? -12.562 15.953 14.242 1 93.12 211 PRO B C 1
ATOM 3812 O O . PRO B 1 211 ? -11.359 15.961 13.961 1 93.12 211 PRO B O 1
ATOM 3815 N N . ASP B 1 212 ? -13.07 16.5 15.258 1 94 212 ASP B N 1
ATOM 3816 C CA . ASP B 1 212 ? -12.242 17.312 16.141 1 94 212 ASP B CA 1
ATOM 3817 C C . ASP B 1 212 ? -11.203 16.469 16.859 1 94 212 ASP B C 1
ATOM 3819 O O . ASP B 1 212 ? -10.086 16.922 17.125 1 94 212 ASP B O 1
ATOM 3823 N N . ALA B 1 213 ? -11.562 15.281 17.25 1 93.19 213 ALA B N 1
ATOM 3824 C CA . ALA B 1 213 ? -10.609 14.375 17.891 1 93.19 213 ALA B CA 1
ATOM 3825 C C . ALA B 1 213 ? -9.438 14.062 16.969 1 93.19 213 ALA B C 1
ATOM 3827 O O . ALA B 1 213 ? -8.289 14.008 17.406 1 93.19 213 ALA B O 1
ATOM 3828 N N . VAL B 1 214 ? -9.742 13.922 15.734 1 94.94 214 VAL B N 1
ATOM 3829 C CA . VAL B 1 214 ? -8.711 13.648 14.742 1 94.94 214 VAL B CA 1
ATOM 3830 C C . VAL B 1 214 ? -7.848 14.891 14.547 1 94.94 214 VAL B C 1
ATOM 3832 O O . VAL B 1 214 ? -6.621 14.797 14.461 1 94.94 214 VAL B O 1
ATOM 3835 N N . ALA B 1 215 ? -8.461 16.047 14.508 1 97.19 215 ALA B N 1
ATOM 3836 C CA . ALA B 1 215 ? -7.73 17.297 14.352 1 97.19 215 ALA B CA 1
ATOM 3837 C C . ALA B 1 215 ? -6.746 17.5 15.5 1 97.19 215 ALA B C 1
ATOM 3839 O O . ALA B 1 215 ? -5.613 17.938 15.289 1 97.19 215 ALA B O 1
ATOM 3840 N N . LYS B 1 216 ? -7.188 17.172 16.672 1 97 216 LYS B N 1
ATOM 3841 C CA . LYS B 1 216 ? -6.309 17.281 17.828 1 97 216 LYS B CA 1
ATOM 3842 C C . LYS B 1 216 ? -5.109 16.344 17.703 1 97 216 LYS B C 1
ATOM 3844 O O . LYS B 1 216 ? -3.992 16.703 18.078 1 97 216 LYS B O 1
ATOM 3849 N N . ALA B 1 217 ? -5.359 15.18 17.203 1 96.44 217 ALA B N 1
ATOM 3850 C CA . ALA B 1 217 ? -4.277 14.219 16.984 1 96.44 217 ALA B CA 1
ATOM 3851 C C . ALA B 1 217 ? -3.291 14.742 15.945 1 96.44 217 ALA B C 1
ATOM 3853 O O . ALA B 1 217 ? -2.082 14.523 16.062 1 96.44 217 ALA B O 1
ATOM 3854 N N . VAL B 1 218 ? -3.799 15.406 14.953 1 98 218 VAL B N 1
ATOM 3855 C CA . VAL B 1 218 ? -2.945 16 13.938 1 98 218 VAL B CA 1
ATOM 3856 C C . VAL B 1 218 ? -2.021 17.031 14.578 1 98 218 VAL B C 1
ATOM 3858 O O . VAL B 1 218 ? -0.815 17.047 14.32 1 98 218 VAL B O 1
ATOM 3861 N N . LEU B 1 219 ? -2.541 17.891 15.398 1 98.25 219 LEU B N 1
ATOM 3862 C CA . LEU B 1 219 ? -1.727 18.891 16.094 1 98.25 219 LEU B CA 1
ATOM 3863 C C . LEU B 1 219 ? -0.669 18.219 16.953 1 98.25 219 LEU B C 1
ATOM 3865 O O . LEU B 1 219 ? 0.458 18.703 17.062 1 98.25 219 LEU B O 1
ATOM 3869 N N . ARG B 1 220 ? -1.075 17.156 17.609 1 97.31 220 ARG B N 1
ATOM 3870 C CA . ARG B 1 220 ? -0.109 16.391 18.391 1 97.31 220 ARG B CA 1
ATOM 3871 C C . ARG B 1 220 ? 1.021 15.867 17.5 1 97.31 220 ARG B C 1
ATOM 3873 O O . ARG B 1 220 ? 2.189 15.898 17.891 1 97.31 220 ARG B O 1
ATOM 3880 N N . GLY B 1 221 ? 0.665 15.391 16.359 1 97.56 221 GLY B N 1
ATOM 3881 C CA . GLY B 1 221 ? 1.675 14.945 15.406 1 97.56 221 GLY B CA 1
ATOM 3882 C C . GLY B 1 221 ? 2.609 16.062 14.969 1 97.56 221 GLY B C 1
ATOM 3883 O O . GLY B 1 221 ? 3.826 15.867 14.914 1 97.56 221 GLY B O 1
ATOM 3884 N N . ILE B 1 222 ? 2.061 17.203 14.695 1 97.88 222 ILE B N 1
ATOM 3885 C CA . ILE B 1 222 ? 2.838 18.359 14.289 1 97.88 222 ILE B CA 1
ATOM 3886 C C . ILE B 1 222 ? 3.826 18.734 15.391 1 97.88 222 ILE B C 1
ATOM 3888 O O . ILE B 1 222 ? 4.988 19.047 15.117 1 97.88 222 ILE B O 1
ATOM 3892 N N . LYS B 1 223 ? 3.402 18.641 16.578 1 96.94 223 LYS B N 1
ATOM 3893 C CA . LYS B 1 223 ? 4.191 19.078 17.734 1 96.94 223 LYS B CA 1
ATOM 3894 C C . LYS B 1 223 ? 5.238 18.031 18.109 1 96.94 223 LYS B C 1
ATOM 3896 O O . LYS B 1 223 ? 6.391 18.375 18.391 1 96.94 223 LYS B O 1
ATOM 3901 N N . THR B 1 224 ? 4.914 16.719 18.047 1 95.44 224 THR B N 1
ATOM 3902 C CA . THR B 1 224 ? 5.738 15.703 18.688 1 95.44 224 THR B CA 1
ATOM 3903 C C . THR B 1 224 ? 6.535 14.914 17.656 1 95.44 224 THR B C 1
ATOM 3905 O O . THR B 1 224 ? 7.594 14.367 17.969 1 95.44 224 THR B O 1
ATOM 3908 N N . GLY B 1 225 ? 5.953 14.758 16.531 1 95.5 225 GLY B N 1
ATOM 3909 C CA . GLY B 1 225 ? 6.586 13.906 15.539 1 95.5 225 GLY B CA 1
ATOM 3910 C C . GLY B 1 225 ? 6.473 12.43 15.852 1 95.5 225 GLY B C 1
ATOM 3911 O O . GLY B 1 225 ? 7.258 11.617 15.352 1 95.5 225 GLY B O 1
ATOM 3912 N N . ARG B 1 226 ? 5.523 12.117 16.75 1 93.44 226 ARG B N 1
ATOM 3913 C CA . ARG B 1 226 ? 5.316 10.703 17.047 1 93.44 226 ARG B CA 1
ATOM 3914 C C . ARG B 1 226 ? 4.941 9.922 15.797 1 93.44 226 ARG B C 1
ATOM 3916 O O . ARG B 1 226 ? 4.066 10.344 15.039 1 93.44 226 ARG B O 1
ATOM 3923 N N . MET B 1 227 ? 5.527 8.789 15.641 1 91.75 227 MET B N 1
ATOM 3924 C CA . MET B 1 227 ? 5.418 8.023 14.398 1 91.75 227 MET B CA 1
ATOM 3925 C C . MET B 1 227 ? 3.965 7.648 14.125 1 91.75 227 MET B C 1
ATOM 3927 O O . MET B 1 227 ? 3.473 7.84 13.008 1 91.75 227 MET B O 1
ATOM 3931 N N . GLU B 1 228 ? 3.297 7.039 15.086 1 92.38 228 GLU B N 1
ATOM 3932 C CA . GLU B 1 228 ? 1.901 6.629 14.953 1 92.38 228 GLU B CA 1
ATOM 3933 C C . GLU B 1 228 ? 1.053 7.184 16.094 1 92.38 228 GLU B C 1
ATOM 3935 O O . GLU B 1 228 ? 1.407 7.035 17.266 1 92.38 228 GLU B O 1
ATOM 3940 N N . ILE B 1 229 ? -0.039 7.84 15.766 1 93.62 229 ILE B N 1
ATOM 3941 C CA . ILE B 1 229 ? -1.002 8.344 16.734 1 93.62 229 ILE B CA 1
ATOM 3942 C C . ILE B 1 229 ? -2.381 7.754 16.453 1 93.62 229 ILE B C 1
ATOM 3944 O O . ILE B 1 229 ? -2.928 7.938 15.359 1 93.62 229 ILE B O 1
ATOM 3948 N N . TYR B 1 230 ? -2.916 7.078 17.391 1 89.75 230 TYR B N 1
ATOM 3949 C CA . TYR B 1 230 ? -4.184 6.375 17.219 1 89.75 230 TYR B CA 1
ATOM 3950 C C . TYR B 1 230 ? -5.328 7.168 17.844 1 89.75 230 TYR B C 1
ATOM 3952 O O . TYR B 1 230 ? -5.18 7.746 18.922 1 89.75 230 TYR B O 1
ATOM 3960 N N . VAL B 1 231 ? -6.402 7.188 17.172 1 90.5 231 VAL B N 1
ATOM 3961 C CA . VAL B 1 231 ? -7.59 7.879 17.656 1 90.5 231 VAL B CA 1
ATOM 3962 C C . VAL B 1 231 ? -8.789 6.934 17.641 1 90.5 231 VAL B C 1
ATOM 3964 O O . VAL B 1 231 ? -9.359 6.672 16.578 1 90.5 231 VAL B O 1
ATOM 3967 N N . PRO B 1 232 ? -9.398 6.441 18.75 1 86.12 232 PRO B N 1
ATOM 3968 C CA . PRO B 1 232 ? -8.781 6.578 20.078 1 86.12 232 PRO B CA 1
ATOM 3969 C C . PRO B 1 232 ? -7.598 5.637 20.266 1 86.12 232 PRO B C 1
ATOM 3971 O O . PRO B 1 232 ? -7.418 4.688 19.5 1 86.12 232 PRO B O 1
ATOM 3974 N N . TYR B 1 233 ? -6.805 5.891 21.219 1 80.75 233 TYR B N 1
ATOM 3975 C CA . TYR B 1 233 ? -5.582 5.137 21.469 1 80.75 233 TYR B CA 1
ATOM 3976 C C . TYR B 1 233 ? -5.887 3.656 21.656 1 80.75 233 TYR B C 1
ATOM 3978 O O . TYR B 1 233 ? -5.184 2.795 21.125 1 80.75 233 TYR B O 1
ATOM 3986 N N . GLY B 1 234 ? -6.93 3.352 22.391 1 75.19 234 GLY B N 1
ATOM 3987 C CA . GLY B 1 234 ? -7.27 1.973 22.703 1 75.19 234 GLY B CA 1
ATOM 3988 C C . GLY B 1 234 ? -7.574 1.141 21.469 1 75.19 234 GLY B C 1
ATOM 3989 O O . GLY B 1 234 ? -7.18 -0.024 21.391 1 75.19 234 GLY B O 1
ATOM 3990 N N . GLU B 1 235 ? -8.156 1.727 20.531 1 74.5 235 GLU B N 1
ATOM 3991 C CA . GLU B 1 235 ? -8.492 1.005 19.312 1 74.5 235 GLU B CA 1
ATOM 3992 C C . GLU B 1 235 ? -7.254 0.743 18.469 1 74.5 235 GLU B C 1
ATOM 3994 O O . GLU B 1 235 ? -7.176 -0.267 17.766 1 74.5 235 GLU B O 1
ATOM 3999 N N . GLY B 1 236 ? -6.375 1.67 18.547 1 74.94 236 GLY B N 1
ATOM 4000 C CA . GLY B 1 236 ? -5.121 1.453 17.844 1 74.94 236 GLY B CA 1
ATOM 4001 C C . GLY B 1 236 ? -4.332 0.274 18.391 1 74.94 236 GLY B C 1
ATOM 4002 O O . GLY B 1 236 ? -3.799 -0.527 17.625 1 74.94 236 GLY B O 1
ATOM 4003 N N . LEU B 1 237 ? -4.34 0.164 19.625 1 72.12 237 LEU B N 1
ATOM 4004 C CA . LEU B 1 237 ? -3.627 -0.944 20.25 1 72.12 237 LEU B CA 1
ATOM 4005 C C . LEU B 1 237 ? -4.281 -2.277 19.891 1 72.12 237 LEU B C 1
ATOM 4007 O O . LEU B 1 237 ? -3.588 -3.25 19.594 1 72.12 237 LEU B O 1
ATOM 4011 N N . LEU B 1 238 ? -5.562 -2.25 19.922 1 71.88 238 LEU B N 1
ATOM 4012 C CA . LEU B 1 238 ? -6.285 -3.469 19.578 1 71.88 238 LEU B CA 1
ATOM 4013 C C . LEU B 1 238 ? -6.012 -3.877 18.141 1 71.88 238 LEU B C 1
ATOM 4015 O O . LEU B 1 238 ? -5.82 -5.059 17.844 1 71.88 238 LEU B O 1
ATOM 4019 N N . ALA B 1 239 ? -6.031 -2.951 17.328 1 75.25 239 ALA B N 1
ATOM 4020 C CA . ALA B 1 239 ? -5.781 -3.213 15.922 1 75.25 239 ALA B CA 1
ATOM 4021 C C . ALA B 1 239 ? -4.379 -3.775 15.703 1 75.25 239 ALA B C 1
ATOM 4023 O O . ALA B 1 239 ? -4.188 -4.707 14.922 1 75.25 239 ALA B O 1
ATOM 4024 N N . ARG B 1 240 ? -3.426 -3.273 16.375 1 76.31 240 ARG B N 1
ATOM 4025 C CA . ARG B 1 240 ? -2.041 -3.721 16.25 1 76.31 240 ARG B CA 1
ATOM 4026 C C . ARG B 1 240 ? -1.882 -5.156 16.734 1 76.31 240 ARG B C 1
ATOM 4028 O O . ARG B 1 240 ? -1.201 -5.961 16.094 1 76.31 240 ARG B O 1
ATOM 4035 N N . VAL B 1 241 ? -2.547 -5.414 17.75 1 70.88 241 VAL B N 1
ATOM 4036 C CA . VAL B 1 241 ? -2.461 -6.758 18.312 1 70.88 241 VAL B CA 1
ATOM 4037 C C . VAL B 1 241 ? -3.148 -7.754 17.375 1 70.88 241 VAL B C 1
ATOM 4039 O O . VAL B 1 241 ? -2.635 -8.852 17.141 1 70.88 241 VAL B O 1
ATOM 4042 N N . SER B 1 242 ? -4.238 -7.297 16.844 1 70.69 242 SER B N 1
ATOM 4043 C CA . SER B 1 242 ? -4.977 -8.156 15.93 1 70.69 242 SER B C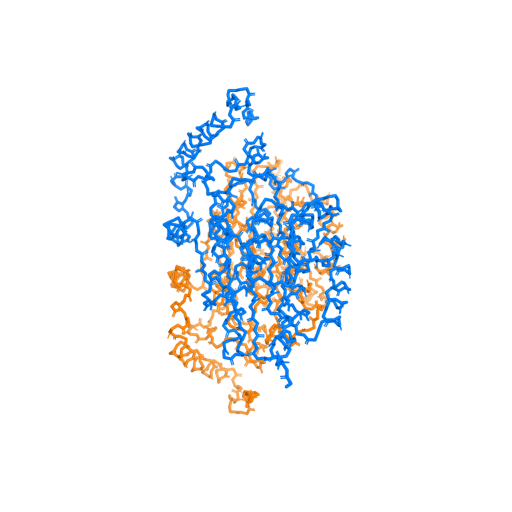A 1
ATOM 4044 C C . SER B 1 242 ? -4.199 -8.391 14.641 1 70.69 242 SER B C 1
ATOM 4046 O O . SER B 1 242 ? -4.359 -9.422 13.984 1 70.69 242 SER B O 1
ATOM 4048 N N . ALA B 1 243 ? -3.443 -7.41 14.305 1 72.12 243 ALA B N 1
ATOM 4049 C CA . ALA B 1 243 ? -2.689 -7.477 13.055 1 72.12 243 ALA B CA 1
ATOM 4050 C C . ALA B 1 243 ? -1.597 -8.539 13.133 1 72.12 243 ALA B C 1
ATOM 4052 O O . ALA B 1 243 ? -1.082 -8.984 12.102 1 72.12 243 ALA B O 1
ATOM 4053 N N . VAL B 1 244 ? -1.216 -8.891 14.305 1 68.38 244 VAL B N 1
ATOM 4054 C CA . VAL B 1 244 ? -0.199 -9.922 14.484 1 68.38 244 VAL B CA 1
ATOM 4055 C C . VAL B 1 244 ? -0.741 -11.273 14.023 1 68.38 244 VAL B C 1
ATOM 4057 O O . VAL B 1 244 ? 0.008 -12.102 13.516 1 68.38 244 VAL B O 1
ATOM 4060 N N . PHE B 1 245 ? -2 -11.43 14.164 1 67.75 245 PHE B N 1
ATOM 4061 C CA . PHE B 1 245 ? -2.627 -12.695 13.789 1 67.75 245 PHE B CA 1
ATOM 4062 C C . PHE B 1 245 ? -3.83 -12.453 12.883 1 67.75 245 PHE B C 1
ATOM 4064 O O . PHE B 1 245 ? -4.973 -12.656 13.297 1 67.75 245 PHE B O 1
ATOM 4071 N N . PRO B 1 246 ? -3.533 -12.148 11.656 1 64.69 246 PRO B N 1
ATOM 4072 C CA . PRO B 1 246 ? -4.633 -11.789 10.758 1 64.69 246 PRO B CA 1
ATOM 4073 C C . PRO B 1 246 ? -5.676 -12.898 10.625 1 64.69 246 PRO B C 1
ATOM 4075 O O . PRO B 1 246 ? -6.852 -12.617 10.391 1 64.69 246 PRO B O 1
ATOM 4078 N N . TRP B 1 247 ? -5.242 -14.062 10.742 1 62.66 247 TRP B N 1
ATOM 4079 C CA . TRP B 1 247 ? -6.176 -15.172 10.609 1 62.66 247 TRP B CA 1
ATOM 4080 C C . TRP B 1 247 ? -7.168 -15.188 11.766 1 62.66 247 TRP B C 1
ATOM 4082 O O . TRP B 1 247 ? -8.242 -15.789 11.664 1 62.66 247 TRP B O 1
ATOM 4092 N N . LEU B 1 248 ? -6.77 -14.547 12.875 1 59.91 248 LEU B N 1
ATOM 4093 C CA . LEU B 1 248 ? -7.664 -14.5 14.023 1 59.91 248 LEU B CA 1
ATOM 4094 C C . LEU B 1 248 ? -8.891 -13.641 13.719 1 59.91 248 LEU B C 1
ATOM 4096 O O . LEU B 1 248 ? -9.984 -13.922 14.211 1 59.91 248 LEU B O 1
ATOM 4100 N N . VAL B 1 249 ? -8.617 -12.68 12.898 1 59.12 249 VAL B N 1
ATOM 4101 C CA . VAL B 1 249 ? -9.734 -11.805 12.555 1 59.12 249 VAL B CA 1
ATOM 4102 C C . VAL B 1 249 ? -10.82 -12.602 11.836 1 59.12 249 VAL B C 1
ATOM 4104 O O . VAL B 1 249 ? -12.008 -12.391 12.07 1 59.12 249 VAL B O 1
ATOM 4107 N N . GLY B 1 250 ? -10.352 -13.453 11.023 1 58.28 250 GLY B N 1
ATOM 4108 C CA . GLY B 1 250 ? -11.312 -14.328 10.367 1 58.28 250 GLY B CA 1
ATOM 4109 C C . GLY B 1 250 ? -12.078 -15.219 11.328 1 58.28 250 GLY B C 1
ATOM 4110 O O . GLY B 1 250 ? -13.281 -15.398 11.188 1 58.28 250 GLY B O 1
ATOM 4111 N N . PHE B 1 251 ? -11.32 -15.656 12.305 1 56 251 PHE B N 1
ATOM 4112 C CA . PHE B 1 251 ? -11.93 -16.562 13.273 1 56 251 PHE B CA 1
ATOM 4113 C C . PHE B 1 251 ? -12.93 -15.82 14.148 1 56 251 PHE B C 1
ATOM 4115 O O . PHE B 1 251 ? -13.984 -16.359 14.5 1 56 251 PHE B O 1
ATOM 4122 N N . LEU B 1 252 ? -12.602 -14.625 14.461 1 59.19 252 LEU B N 1
ATOM 4123 C CA . LEU B 1 252 ? -13.438 -13.844 15.359 1 59.19 252 LEU B CA 1
ATOM 4124 C C . LEU B 1 252 ? -14.492 -13.062 14.578 1 59.19 252 LEU B C 1
ATOM 4126 O O . LEU B 1 252 ? -15.32 -12.375 15.172 1 59.19 252 LEU B O 1
ATOM 4130 N N . SER B 1 253 ? -14.438 -13.211 13.305 1 63.44 253 SER B N 1
ATOM 4131 C CA . SER B 1 253 ? -15.195 -12.406 12.352 1 63.44 253 SER B CA 1
ATOM 4132 C C . SER B 1 253 ? -16.688 -12.477 12.648 1 63.44 253 SER B C 1
ATOM 4134 O O . SER B 1 253 ? -17.359 -11.445 12.695 1 63.44 253 SER B O 1
ATOM 4136 N N . PRO B 1 254 ? -17.125 -13.703 12.992 1 59.28 254 PRO B N 1
ATOM 4137 C CA . PRO B 1 254 ? -18.578 -13.711 13.18 1 59.28 254 PRO B CA 1
ATOM 4138 C C . PRO B 1 254 ? -19.031 -12.852 14.359 1 59.28 254 PRO B C 1
ATOM 4140 O O . PRO B 1 254 ? -20.047 -12.148 14.273 1 59.28 254 PRO B O 1
ATOM 4143 N N . VAL B 1 255 ? -18.297 -12.953 15.43 1 59.59 255 VAL B N 1
ATOM 4144 C CA . VAL B 1 255 ? -18.641 -12.172 16.625 1 59.59 255 VAL B CA 1
ATOM 4145 C C . VAL B 1 255 ? -18.391 -10.695 16.359 1 59.59 255 VAL B C 1
ATOM 4147 O O . VAL B 1 255 ? -19.203 -9.844 16.719 1 59.59 255 VAL B O 1
ATOM 4150 N N . LEU B 1 256 ? -17.297 -10.445 15.734 1 66.81 256 LEU B N 1
ATOM 4151 C CA . LEU B 1 256 ? -16.922 -9.062 15.469 1 66.81 256 LEU B CA 1
ATOM 4152 C C . LEU B 1 256 ? -17.891 -8.422 14.484 1 66.81 256 LEU B C 1
ATOM 4154 O O . LEU B 1 256 ? -18.25 -7.25 14.633 1 66.81 256 LEU B O 1
ATOM 4158 N N . LEU B 1 257 ? -18.297 -9.195 13.594 1 64.25 257 LEU B N 1
ATOM 4159 C CA . LEU B 1 257 ? -19.25 -8.703 12.609 1 64.25 257 LEU B CA 1
ATOM 4160 C C . LEU B 1 257 ? -20.594 -8.414 13.266 1 64.25 257 LEU B C 1
ATOM 4162 O O . LEU B 1 257 ? -21.25 -7.422 12.945 1 64.25 257 LEU B O 1
ATOM 4166 N N . TRP B 1 258 ? -20.938 -9.328 14.141 1 64.25 258 TRP B N 1
ATOM 4167 C CA . TRP B 1 258 ? -22.188 -9.133 14.859 1 64.25 258 TRP B CA 1
ATOM 4168 C C . TRP B 1 258 ? -22.141 -7.863 15.703 1 64.25 258 TRP B C 1
ATOM 4170 O O . TRP B 1 258 ? -23.078 -7.047 15.656 1 64.25 258 TRP B O 1
ATOM 4180 N N . LEU B 1 259 ? -21.078 -7.695 16.406 1 64.81 259 LEU B N 1
ATOM 4181 C CA . LEU B 1 259 ? -20.906 -6.512 17.234 1 64.81 259 LEU B CA 1
ATOM 4182 C C . LEU B 1 259 ? -20.844 -5.25 16.391 1 64.81 259 LEU B C 1
ATOM 4184 O O . LEU B 1 259 ? -21.422 -4.219 16.75 1 64.81 259 LEU B O 1
ATOM 4188 N N . GLY B 1 260 ? -20.188 -5.379 15.336 1 65.56 260 GLY B N 1
ATOM 4189 C CA . GLY B 1 260 ? -20.094 -4.258 14.414 1 65.56 260 GLY B CA 1
ATOM 4190 C C . GLY B 1 260 ? -21.438 -3.828 13.852 1 65.56 260 GLY B C 1
ATOM 4191 O O . GLY B 1 260 ? -21.703 -2.633 13.734 1 65.56 260 GLY B O 1
ATOM 4192 N N . GLU B 1 261 ? -22.219 -4.844 13.562 1 71.31 261 GLU B N 1
ATOM 4193 C CA . GLU B 1 261 ? -23.547 -4.562 13.023 1 71.31 261 GLU B CA 1
ATOM 4194 C C . GLU B 1 261 ? -24.422 -3.863 14.062 1 71.31 261 GLU B C 1
ATOM 4196 O O . GLU B 1 261 ? -25.172 -2.93 13.734 1 71.31 261 GLU B O 1
ATOM 4201 N N . LYS B 1 262 ? -24.328 -4.328 15.227 1 67.75 262 LYS B N 1
ATOM 4202 C CA . LYS B 1 262 ? -25.047 -3.678 16.312 1 67.75 262 LYS B CA 1
ATOM 4203 C C . LYS B 1 262 ? -24.625 -2.219 16.469 1 67.75 262 LYS B C 1
ATOM 4205 O O . LYS B 1 262 ? -25.469 -1.338 16.641 1 67.75 262 LYS B O 1
ATOM 4210 N N . GLY B 1 263 ? -23.375 -2.016 16.391 1 68.25 263 GLY B N 1
ATOM 4211 C CA . GLY B 1 263 ? -22.859 -0.663 16.484 1 68.25 263 GLY B CA 1
ATOM 4212 C C . GLY B 1 263 ? -23.328 0.23 15.344 1 68.25 263 GLY B C 1
ATOM 4213 O O . GLY B 1 263 ? -23.641 1.401 15.562 1 68.25 263 GLY B O 1
ATOM 4214 N N . ARG B 1 264 ? -23.375 -0.325 14.25 1 72.81 264 ARG B N 1
ATOM 4215 C CA . ARG B 1 264 ? -23.812 0.41 13.062 1 72.81 264 ARG B CA 1
ATOM 4216 C C . ARG B 1 264 ? -25.266 0.872 13.203 1 72.81 264 ARG B C 1
ATOM 4218 O O . ARG B 1 264 ? -25.578 2.033 12.938 1 72.81 264 ARG B O 1
ATOM 4225 N N . ARG B 1 265 ? -26.125 -0.044 13.562 1 69.69 265 ARG B N 1
ATOM 4226 C CA . ARG B 1 265 ? -27.531 0.261 13.742 1 69.69 265 ARG B CA 1
ATOM 4227 C C . ARG B 1 265 ? -27.734 1.349 14.789 1 69.69 265 ARG B C 1
ATOM 4229 O O . ARG B 1 265 ? -28.531 2.268 14.594 1 69.69 265 ARG B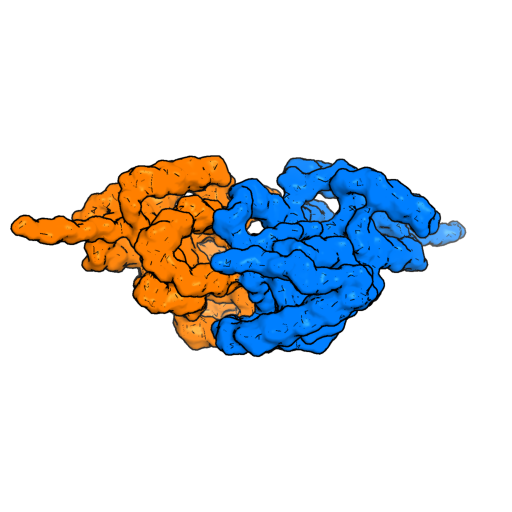 O 1
ATOM 4236 N N . LYS B 1 266 ? -27.031 1.21 15.883 1 68.5 266 LYS B N 1
ATOM 4237 C CA . LYS B 1 266 ? -27.109 2.217 16.938 1 68.5 266 LYS B CA 1
ATOM 4238 C C . LYS B 1 266 ? -26.672 3.586 16.422 1 68.5 266 LYS B C 1
ATOM 4240 O O . LYS B 1 266 ? -27.297 4.598 16.719 1 68.5 266 LYS B O 1
ATOM 4245 N N . TRP B 1 267 ? -25.625 3.58 15.703 1 71.06 267 TRP B N 1
ATOM 4246 C CA . TRP B 1 267 ? -25.094 4.832 15.172 1 71.06 267 TRP B CA 1
ATOM 4247 C C . TRP B 1 267 ? -26.062 5.449 14.164 1 71.06 267 TRP B C 1
ATOM 4249 O O . TRP B 1 267 ? -26.312 6.656 14.188 1 71.06 267 TRP B O 1
ATOM 4259 N N . LEU B 1 268 ? -26.609 4.68 13.344 1 70.62 268 LEU B N 1
ATOM 4260 C CA . LEU B 1 268 ? -27.578 5.168 12.367 1 70.62 268 LEU B CA 1
ATOM 4261 C C . LEU B 1 268 ? -28.812 5.746 13.062 1 70.62 268 LEU B C 1
ATOM 4263 O O . LEU B 1 268 ? -29.328 6.789 12.656 1 70.62 268 LEU B O 1
ATOM 4267 N N . ARG B 1 269 ? -29.281 5.07 14.055 1 66.56 269 ARG B N 1
ATOM 4268 C CA . ARG B 1 269 ? -30.406 5.555 14.836 1 66.56 269 ARG B CA 1
ATOM 4269 C C . ARG B 1 269 ? -30.094 6.918 15.453 1 66.56 269 ARG B C 1
ATOM 4271 O O . ARG B 1 269 ? -30.969 7.785 15.516 1 66.56 269 ARG B O 1
ATOM 4278 N N . SER B 1 270 ? -28.859 7.039 15.867 1 69 270 SER B N 1
ATOM 4279 C CA . SER B 1 270 ? -28.469 8.305 16.469 1 69 270 SER B CA 1
ATOM 4280 C C . SER B 1 270 ? -28.484 9.43 15.438 1 69 270 SER B C 1
ATOM 4282 O O . SER B 1 270 ? -28.562 10.609 15.797 1 69 270 SER B O 1
ATOM 4284 N N . LYS B 1 271 ? -28.422 9.055 14.156 1 71.75 271 LYS B N 1
ATOM 4285 C CA . LYS B 1 271 ? -28.469 10.039 13.078 1 71.75 271 LYS B CA 1
ATOM 4286 C C . LYS B 1 271 ? -29.891 10.219 12.562 1 71.75 271 LYS B C 1
ATOM 4288 O O . LYS B 1 271 ? -30.125 10.961 11.602 1 71.75 271 LYS B O 1
ATOM 4293 N N . GLY B 1 272 ? -30.828 9.445 13.211 1 70.12 272 GLY B N 1
ATOM 4294 C CA . GLY B 1 272 ? -32.219 9.531 12.82 1 70.12 272 GLY B CA 1
ATOM 4295 C C . GLY B 1 272 ? -32.562 8.703 11.602 1 70.12 272 GLY B C 1
ATOM 4296 O O . GLY B 1 272 ? -33.531 8.977 10.906 1 70.12 272 GLY B O 1
ATOM 4297 N N . ILE B 1 273 ? -31.703 7.859 11.172 1 67.44 273 ILE B N 1
ATOM 4298 C CA . ILE B 1 273 ? -31.906 7.035 9.984 1 67.44 273 ILE B CA 1
ATOM 4299 C C . ILE B 1 273 ? -32.375 5.645 10.391 1 67.44 273 ILE B C 1
ATOM 4301 O O . ILE B 1 273 ? -31.828 5.035 11.312 1 67.44 273 ILE B O 1
ATOM 4305 N N . ASP B 1 274 ? -33.562 4.996 9.938 1 61.38 274 ASP B N 1
ATOM 4306 C CA . ASP B 1 274 ? -34.094 3.668 10.227 1 61.38 274 ASP B CA 1
ATOM 4307 C C . ASP B 1 274 ? -33.219 2.58 9.609 1 61.38 274 ASP B C 1
ATOM 4309 O O . ASP B 1 274 ? -33 2.547 8.398 1 61.38 274 ASP B O 1
ATOM 4313 N N . PRO B 1 275 ? -32.531 1.815 10.383 1 55.97 275 PRO B N 1
ATOM 4314 C CA . PRO B 1 275 ? -31.609 0.796 9.906 1 55.97 275 PRO B CA 1
ATOM 4315 C C . PRO B 1 275 ? -32.281 -0.275 9.055 1 55.97 275 PRO B C 1
ATOM 4317 O O . PRO B 1 275 ? -31.609 -0.995 8.305 1 55.97 275 PRO B O 1
ATOM 4320 N N . ILE B 1 276 ? -33.594 -0.774 9.32 1 50.38 276 ILE B N 1
ATOM 4321 C CA . ILE B 1 276 ? -34.344 -1.86 8.688 1 50.38 276 ILE B CA 1
ATOM 4322 C C . ILE B 1 276 ? -34.406 -1.631 7.176 1 50.38 276 ILE B C 1
ATOM 4324 O O . ILE B 1 276 ? -34.375 -2.584 6.395 1 50.38 276 ILE B O 1
ATOM 4328 N N . THR B 1 277 ? -34.75 -0.559 6.781 1 43.78 277 THR B N 1
ATOM 4329 C CA . THR B 1 277 ? -35.031 -0.442 5.352 1 43.78 277 THR B CA 1
ATOM 4330 C C . THR B 1 277 ? -33.781 -0.829 4.531 1 43.78 277 THR B C 1
ATOM 4332 O O . THR B 1 277 ? -33.844 -0.885 3.301 1 43.78 277 THR B O 1
ATOM 4335 N N . PHE B 1 278 ? -32.719 -0.702 5.023 1 39.03 278 PHE B N 1
ATOM 4336 C CA . PHE B 1 278 ? -31.594 -1.044 4.172 1 39.03 278 PHE B CA 1
ATOM 4337 C C . PHE B 1 278 ? -31.312 -2.541 4.219 1 39.03 278 PHE B C 1
ATOM 4339 O O . PHE B 1 278 ? -30.891 -3.066 5.25 1 39.03 278 PHE B O 1
ATOM 4346 N N . VAL B 1 279 ? -32.156 -3.393 3.506 1 36.97 279 VAL B N 1
ATOM 4347 C CA . VAL B 1 279 ? -31.828 -4.789 3.221 1 36.97 279 VAL B CA 1
ATOM 4348 C C . VAL B 1 279 ? -30.375 -4.91 2.764 1 36.97 279 VAL B C 1
ATOM 4350 O O . VAL B 1 279 ? -29.969 -4.285 1.778 1 36.97 279 VAL B O 1
ATOM 4353 N N . PRO B 1 280 ? -29.453 -5.312 3.541 1 37.81 280 PRO B N 1
ATOM 4354 C CA . PRO B 1 280 ? -28.156 -5.664 2.961 1 37.81 280 PRO B CA 1
ATOM 4355 C C . PRO B 1 280 ? -28.281 -6.441 1.652 1 37.81 280 PRO B C 1
ATOM 4357 O O . PRO B 1 280 ? -29.219 -7.242 1.496 1 37.81 280 PRO B O 1
ATOM 4360 N N . LEU B 1 281 ? -28.109 -5.906 0.508 1 32.06 281 LEU B N 1
ATOM 4361 C CA . LEU B 1 281 ? -28.281 -6.738 -0.677 1 32.06 281 LEU B CA 1
ATOM 4362 C C . LEU B 1 281 ? -27.922 -8.188 -0.376 1 32.06 281 LEU B C 1
ATOM 4364 O O . LEU B 1 281 ? -26.906 -8.469 0.266 1 32.06 281 LEU B O 1
ATOM 4368 N N . SER B 1 282 ? -28.984 -9.086 -0.171 1 27.17 282 SER B N 1
ATOM 4369 C CA . SER B 1 282 ? -28.844 -10.539 -0.143 1 27.17 282 SER B CA 1
ATOM 4370 C C . SER B 1 282 ? -27.641 -11 -0.952 1 27.17 282 SER B C 1
ATOM 4372 O O . SER B 1 282 ? -27.422 -10.531 -2.072 1 27.17 282 SER B O 1
ATOM 4374 N N . LYS B 1 283 ? -26.719 -11.797 -0.396 1 23.5 283 LYS B N 1
ATOM 4375 C CA . LYS B 1 283 ? -25.797 -12.609 -1.18 1 23.5 283 LYS B CA 1
ATOM 4376 C C . LYS B 1 283 ? -26.516 -13.312 -2.324 1 23.5 283 LYS B C 1
ATOM 4378 O O . LYS B 1 283 ? -27.609 -13.844 -2.139 1 23.5 283 LYS B O 1
#

pLDDT: mean 85.35, std 15.56, range [23.5, 98.81]

Secondary structure (DSSP, 8-state):
-----PPEEEEEETTTSHHHHHHHHHHHHTTEEEEEEES-HHHHHHHHHH-SSPPEEEE--TT-HHHHHHHHHHHHHH-S---EEEE-------S-GGGS-HHHHHHHHIIIIIHHHHHHHHHHHHHHHHT-EEEEEE--GGGTSPPTT-HHHHHHHHHHHHHHHHHHHHTTTSSEEEEEEEE-SBSSHHHHHHHHTT--GGGGSSPPBPHHHHHHHHHHHHHH--SEEEESHHHHHHHHHHHH-HHHHHHHHHHHHHHHHHHHHHHHHHTT--STTS-----/-----PPEEEEEESTTSHHHHHHHHHHHHTTEEEEEEES-HHHHHHHHHH-SSPPEEEE--TT-HHHHHHHHHHHHHH-S---EEEE-------S-GGGS-HHHHHHHHIIIIIHHHHHHHHHHHHHHHHT-EEEEEE--GGGTSPPTT-HHHHHHHHHHHHHHHHHHHHTTTSSEEEEEEEE-SBSSHHHHHHHHTT--GGGGSSPPBPHHHHHHHHHHHHHH--SEEEESHHHHHHHHHHHH-HHHHHHHHHHHHHHHHHHHHHHHHHTT--STT------

Solvent-accessible surface area (backbone atoms only — not comparable to full-atom values): 28230 Å² total; per-residue (Å²): 128,81,78,75,76,77,82,41,28,32,38,29,32,30,31,54,42,57,50,26,42,37,36,49,55,53,42,36,74,71,61,30,41,38,38,39,24,31,73,52,63,70,42,45,54,59,51,43,72,73,42,86,54,77,51,46,82,45,79,49,47,49,70,37,66,67,49,42,51,52,50,41,50,51,53,54,70,70,40,93,60,57,43,33,39,36,41,49,37,69,62,82,71,56,39,50,66,82,75,48,57,75,66,49,57,53,45,31,32,22,37,42,24,50,38,49,52,51,44,47,60,63,46,47,60,58,16,46,74,69,44,32,30,21,39,37,35,57,58,26,43,42,30,55,34,52,35,52,35,26,18,58,47,9,12,17,25,10,13,40,47,20,24,49,57,7,44,38,59,63,33,59,88,41,49,40,30,34,19,36,35,24,39,51,38,43,67,33,70,66,44,52,50,26,71,73,54,63,32,53,36,61,49,22,61,51,80,66,36,51,31,57,59,53,26,52,50,49,52,48,27,58,73,67,29,45,59,74,42,42,40,57,54,69,57,39,52,51,34,29,58,44,43,52,41,58,69,50,51,63,70,44,32,66,61,46,43,50,47,0,42,53,31,42,43,53,51,35,47,74,73,71,42,76,59,77,79,60,66,67,80,76,128,129,81,79,76,75,76,82,41,29,32,38,30,32,30,31,53,40,56,49,26,42,36,35,49,55,54,42,34,73,71,61,31,42,37,37,38,23,31,73,51,64,69,43,44,54,57,51,44,70,74,44,86,54,80,51,48,79,46,79,47,46,48,70,36,66,66,50,44,52,52,50,41,49,53,53,54,70,71,41,95,62,55,42,34,41,35,41,48,36,71,62,83,72,57,38,51,65,82,76,50,57,77,65,50,57,53,46,31,33,22,38,42,23,51,37,50,53,52,46,46,61,62,47,45,61,57,16,45,74,69,43,33,30,19,40,36,35,57,58,28,43,43,30,56,33,51,34,52,36,26,19,59,48,9,12,15,24,11,13,39,48,21,23,49,57,7,45,40,58,64,32,59,88,41,49,40,30,35,18,36,35,25,40,51,38,43,68,33,72,66,44,53,49,27,70,73,52,62,33,52,37,63,49,21,60,51,81,66,36,52,31,57,60,53,27,52,50,49,53,48,26,57,73,66,29,46,59,73,43,42,41,58,55,68,57,40,53,52,34,32,58,45,42,51,40,57,68,50,51,63,69,44,33,66,61,46,43,50,47,0,42,53,29,41,43,54,51,35,46,74,71,72,41,77,59,75,79,60,67,70,80,76,130